Protein AF-0000000087408480 (afdb_homodimer)

Structure (mmCIF, N/CA/C/O backbone):
data_AF-0000000087408480-model_v1
#
loop_
_entity.id
_entity.type
_entity.pdbx_description
1 polymer 'PIN domain-containing protein'
#
loop_
_atom_site.group_PDB
_atom_site.id
_atom_site.type_symbol
_atom_site.label_atom_id
_atom_site.label_alt_id
_atom_site.label_comp_id
_atom_site.label_asym_id
_atom_site.label_entity_id
_atom_site.label_seq_id
_atom_site.pdbx_PDB_ins_code
_atom_site.Cartn_x
_atom_site.Cartn_y
_atom_site.Cartn_z
_atom_site.occupancy
_atom_site.B_iso_or_equiv
_atom_site.auth_seq_id
_atom_site.auth_comp_id
_atom_site.auth_asym_id
_atom_site.auth_atom_id
_atom_site.pdbx_PDB_model_num
ATOM 1 N N . MET A 1 1 ? -12.461 7.082 27.141 1 92.31 1 MET A N 1
ATOM 2 C CA . MET A 1 1 ? -11.297 7.504 26.359 1 92.31 1 MET A CA 1
ATOM 3 C C . MET A 1 1 ? -11.578 7.41 24.875 1 92.31 1 MET A C 1
ATOM 5 O O . MET A 1 1 ? -12.086 6.395 24.391 1 92.31 1 MET A O 1
ATOM 9 N N . ILE A 1 2 ? -11.43 8.578 24.141 1 96.81 2 ILE A N 1
ATOM 10 C CA . ILE A 1 2 ? -11.695 8.609 22.719 1 96.81 2 ILE A CA 1
ATOM 11 C C . ILE A 1 2 ? -10.461 8.156 21.938 1 96.81 2 ILE A C 1
ATOM 13 O O . ILE A 1 2 ? -9.336 8.523 22.297 1 96.81 2 ILE A O 1
ATOM 17 N N . HIS A 1 3 ? -10.672 7.293 20.938 1 98.56 3 HIS A N 1
ATOM 18 C CA . HIS A 1 3 ? -9.586 6.789 20.094 1 98.56 3 HIS A CA 1
ATOM 19 C C . HIS A 1 3 ? -9.562 7.492 18.734 1 98.56 3 HIS A C 1
ATOM 21 O O . HIS A 1 3 ? -10.562 7.477 18.016 1 98.56 3 HIS A O 1
ATOM 27 N N . VAL A 1 4 ? -8.43 8.125 18.438 1 98.81 4 VAL A N 1
ATOM 28 C CA . VAL A 1 4 ? -8.336 8.984 17.266 1 98.81 4 VAL A CA 1
ATOM 29 C C . VAL A 1 4 ? -7.207 8.492 16.359 1 98.81 4 VAL A C 1
ATOM 31 O O . VAL A 1 4 ? -6.047 8.422 16.781 1 98.81 4 VAL A O 1
ATOM 34 N N . LEU A 1 5 ? -7.582 8.102 15.148 1 98.81 5 LEU A N 1
ATOM 35 C CA . LEU A 1 5 ? -6.59 7.785 14.125 1 98.81 5 LEU A CA 1
ATOM 36 C C . LEU A 1 5 ? -6.363 8.977 13.195 1 98.81 5 LEU A C 1
ATOM 38 O O . LEU A 1 5 ? -7.316 9.531 12.648 1 98.81 5 LEU A O 1
ATOM 42 N N . VAL A 1 6 ? -5.094 9.398 13.078 1 98.81 6 VAL A N 1
ATOM 43 C CA . VAL A 1 6 ? -4.77 10.594 12.312 1 98.81 6 VAL A CA 1
ATOM 44 C C . VAL A 1 6 ? -4.133 10.203 10.977 1 98.81 6 VAL A C 1
ATOM 46 O O . VAL A 1 6 ? -3.119 9.5 10.953 1 98.81 6 VAL A O 1
ATOM 49 N N . ASP A 1 7 ? -4.68 10.664 9.906 1 98.31 7 ASP A N 1
ATOM 50 C CA . ASP A 1 7 ? -4.297 10.336 8.539 1 98.31 7 ASP A CA 1
ATOM 51 C C . ASP A 1 7 ? -2.965 10.984 8.164 1 98.31 7 ASP A C 1
ATOM 53 O O . ASP A 1 7 ? -2.549 11.961 8.789 1 98.31 7 ASP A O 1
ATOM 57 N N . THR A 1 8 ? -2.389 10.492 7.137 1 97.81 8 THR A N 1
ATOM 58 C CA . THR A 1 8 ? -1.08 10.93 6.668 1 97.81 8 THR A CA 1
ATOM 59 C C . THR A 1 8 ? -1.113 12.406 6.273 1 97.81 8 THR A C 1
ATOM 61 O O . THR A 1 8 ? -0.203 13.164 6.609 1 97.81 8 THR A O 1
ATOM 64 N N . ASN A 1 9 ? -2.102 12.781 5.512 1 96.81 9 ASN A N 1
ATOM 65 C CA . ASN A 1 9 ? -2.125 14.141 4.969 1 96.81 9 ASN A CA 1
ATOM 66 C C . ASN A 1 9 ? -2.162 15.188 6.078 1 96.81 9 ASN A C 1
ATOM 68 O O . ASN A 1 9 ? -1.628 16.281 5.918 1 96.81 9 ASN A O 1
ATOM 72 N N . VAL A 1 10 ? -2.764 14.859 7.184 1 98.25 10 VAL A N 1
ATOM 73 C CA . VAL A 1 10 ? -2.801 15.766 8.328 1 98.25 10 VAL A CA 1
ATOM 74 C C . VAL A 1 10 ? -1.403 15.906 8.93 1 98.25 10 VAL A C 1
ATOM 76 O O . VAL A 1 10 ? -0.924 17.016 9.156 1 98.25 10 VAL A O 1
ATOM 79 N N . LEU A 1 11 ? -0.759 14.797 9.102 1 98.25 11 LEU A N 1
ATOM 80 C CA . LEU A 1 11 ? 0.578 14.789 9.688 1 98.25 11 LEU A CA 1
ATOM 81 C C . LEU A 1 11 ? 1.585 15.445 8.75 1 98.25 11 LEU A C 1
ATOM 83 O O . LEU A 1 11 ? 2.486 16.156 9.195 1 98.25 11 LEU A O 1
ATOM 87 N N . ALA A 1 12 ? 1.455 15.203 7.488 1 96.38 12 ALA A N 1
ATOM 88 C CA . ALA A 1 12 ? 2.348 15.797 6.5 1 96.38 12 ALA A CA 1
ATOM 89 C C . ALA A 1 12 ? 2.217 17.312 6.488 1 96.38 12 ALA A C 1
ATOM 91 O O . ALA A 1 12 ? 3.221 18.031 6.496 1 96.38 12 ALA A O 1
ATOM 92 N N . GLN A 1 13 ? 1.025 17.781 6.445 1 94.81 13 GLN A N 1
ATOM 93 C CA . GLN A 1 13 ? 0.789 19.234 6.473 1 94.81 13 GLN A CA 1
ATOM 94 C C . GLN A 1 13 ? 1.367 19.859 7.734 1 94.81 13 GLN A C 1
ATOM 96 O O . GLN A 1 13 ? 2.002 20.906 7.676 1 94.81 13 GLN A O 1
ATOM 101 N N . TRP A 1 14 ? 1.124 19.203 8.805 1 96.25 14 TRP A N 1
ATOM 102 C CA . TRP A 1 14 ? 1.684 19.672 10.07 1 96.25 14 TRP A CA 1
ATOM 103 C C . TRP A 1 14 ? 3.203 19.781 9.984 1 96.25 14 TRP A C 1
ATOM 105 O O . TRP A 1 14 ? 3.777 20.828 10.297 1 96.25 14 TRP A O 1
ATOM 115 N N . TYR A 1 15 ? 3.871 18.781 9.547 1 94.94 15 TYR A N 1
ATOM 116 C CA . TYR A 1 15 ? 5.328 18.734 9.586 1 94.94 15 TYR A CA 1
ATOM 117 C C . TYR A 1 15 ? 5.93 19.734 8.609 1 94.94 15 TYR A C 1
ATOM 119 O O . TYR A 1 15 ? 6.934 20.391 8.914 1 94.94 15 TYR A O 1
ATOM 127 N N . ILE A 1 16 ? 5.375 19.844 7.422 1 89.69 16 ILE A N 1
ATOM 128 C CA . ILE A 1 16 ? 5.863 20.781 6.418 1 89.69 16 ILE A CA 1
ATOM 129 C C . ILE A 1 16 ? 5.77 22.203 6.949 1 89.69 16 ILE A C 1
ATOM 131 O O . ILE A 1 16 ? 6.707 22.984 6.805 1 89.69 16 ILE A O 1
ATOM 135 N N . ILE A 1 17 ? 4.664 22.5 7.574 1 90.06 17 ILE A N 1
ATOM 136 C CA . ILE A 1 17 ? 4.496 23.828 8.141 1 90.06 17 ILE A CA 1
ATOM 137 C C . ILE A 1 17 ? 5.477 24.031 9.289 1 90.06 17 ILE A C 1
ATOM 139 O O . ILE A 1 17 ? 6.133 25.078 9.383 1 90.06 17 ILE A O 1
ATOM 143 N N . LYS A 1 18 ? 5.582 23.031 10.094 1 89.25 18 LYS A N 1
ATOM 144 C CA . LYS A 1 18 ? 6.48 23.109 11.242 1 89.25 18 LYS A CA 1
ATOM 145 C C . LYS A 1 18 ? 7.918 23.375 10.797 1 89.25 18 LYS A C 1
ATOM 147 O O . LYS A 1 18 ? 8.609 24.219 11.375 1 89.25 18 LYS A O 1
ATOM 152 N N . SER A 1 19 ? 8.336 22.656 9.852 1 83.44 19 SER A N 1
ATOM 153 C CA . SER A 1 19 ? 9.711 22.75 9.367 1 83.44 19 SER A CA 1
ATOM 154 C C . SER A 1 19 ? 9.969 24.125 8.742 1 83.44 19 SER A C 1
ATOM 156 O O . SER A 1 19 ? 11.117 24.578 8.695 1 83.44 19 SER A O 1
ATOM 158 N N . THR A 1 20 ? 8.961 24.688 8.203 1 78.19 20 THR A N 1
ATOM 159 C CA . THR A 1 20 ? 9.094 25.984 7.578 1 78.19 20 THR A CA 1
ATOM 160 C C . THR A 1 20 ? 9.102 27.094 8.625 1 78.19 20 THR A C 1
ATOM 162 O O . THR A 1 20 ? 9.828 28.078 8.492 1 78.19 20 THR A O 1
ATOM 165 N N . VAL A 1 21 ? 8.289 27.016 9.648 1 74.62 21 VAL A N 1
ATOM 166 C CA . VAL A 1 21 ? 8.125 28.078 10.641 1 74.62 21 VAL A CA 1
ATOM 167 C C . VAL A 1 21 ? 9.266 28 11.656 1 74.62 21 VAL A C 1
ATOM 169 O O . VAL A 1 21 ? 9.656 29.031 12.227 1 74.62 21 VAL A O 1
ATOM 172 N N . GLU A 1 22 ? 9.594 26.844 12.227 1 66.75 22 GLU A N 1
ATOM 173 C CA . GLU A 1 22 ? 10.695 26.781 13.18 1 66.75 22 GLU A CA 1
ATOM 174 C C . GLU A 1 22 ? 11.93 27.516 12.648 1 66.75 22 GLU A C 1
ATOM 176 O O . GLU A 1 22 ? 12.703 28.078 13.422 1 66.75 22 GLU A O 1
ATOM 181 N N . GLY A 1 23 ? 12.117 27.469 11.5 1 53.84 23 GLY A N 1
ATOM 182 C CA . GLY A 1 23 ? 13.203 28.297 11 1 53.84 23 GLY A CA 1
ATOM 183 C C . GLY A 1 23 ? 12.852 29.781 10.961 1 53.84 23 GLY A C 1
ATOM 184 O O . GLY A 1 23 ? 13.742 30.641 10.984 1 53.84 23 GLY A O 1
ATOM 185 N N . ALA A 1 24 ? 11.727 30.062 10.484 1 52.16 24 ALA A N 1
ATOM 186 C CA . ALA A 1 24 ? 11.383 31.469 10.305 1 52.16 24 ALA A CA 1
ATOM 187 C C . ALA A 1 24 ? 10.766 32.062 11.57 1 52.16 24 ALA A C 1
ATOM 189 O O . ALA A 1 24 ? 10.117 31.328 12.344 1 52.16 24 ALA A O 1
ATOM 190 N N . GLU A 1 25 ? 11.281 32.938 12.328 1 47.72 25 GLU A N 1
ATOM 191 C CA . GLU A 1 25 ? 10.68 33.781 13.367 1 47.72 25 GLU A CA 1
ATOM 192 C C . GLU A 1 25 ? 9.172 33.875 13.18 1 47.72 25 GLU A C 1
ATOM 194 O O . GLU A 1 25 ? 8.523 34.75 13.789 1 47.72 25 GLU A O 1
ATOM 199 N N . PHE A 1 26 ? 8.453 33.281 12.258 1 47.19 26 PHE A N 1
ATOM 200 C CA . PHE A 1 26 ? 7.109 33.562 11.758 1 47.19 26 PHE A CA 1
ATOM 201 C C . PHE A 1 26 ? 6.055 33.125 12.773 1 47.19 26 PHE A C 1
ATOM 203 O O . PHE A 1 26 ? 5.953 31.953 13.117 1 47.19 26 PHE A O 1
ATOM 210 N N . PHE A 1 27 ? 5.309 33.906 13.656 1 45.44 27 PHE A N 1
ATOM 211 C CA . PHE A 1 27 ? 4.262 34 14.672 1 45.44 27 PHE A CA 1
ATOM 212 C C . PHE A 1 27 ? 3.047 33.156 14.273 1 45.44 27 PHE A C 1
ATOM 214 O O . PHE A 1 27 ? 2.857 32.875 13.094 1 45.44 27 PHE A O 1
ATOM 221 N N . GLU A 1 28 ? 2.17 32.406 15.148 1 50.91 28 GLU A N 1
ATOM 222 C CA . GLU A 1 28 ? 0.864 31.766 15.188 1 50.91 28 GLU A CA 1
ATOM 223 C C . GLU A 1 28 ? -0.073 32.344 14.125 1 50.91 28 GLU A C 1
ATOM 225 O O . GLU A 1 28 ? -0.765 31.594 13.43 1 50.91 28 GLU A O 1
ATOM 230 N N . LYS A 1 29 ? -0.195 33.812 14.148 1 53.59 29 LYS A N 1
ATOM 231 C CA . LYS A 1 29 ? -1.223 34.469 13.367 1 53.59 29 LYS A CA 1
ATOM 232 C C . LYS A 1 29 ? -1.05 34.219 11.875 1 53.59 29 LYS A C 1
ATOM 234 O O . LYS A 1 29 ? -2.035 34.094 11.141 1 53.59 29 LYS A O 1
ATOM 239 N N . ASN A 1 30 ? 0.171 33.875 11.516 1 65.56 30 ASN A N 1
ATOM 240 C CA . ASN A 1 30 ? 0.471 33.969 10.094 1 65.56 30 ASN A CA 1
ATOM 241 C C . ASN A 1 30 ? 0.39 32.594 9.422 1 65.56 30 ASN A C 1
ATOM 243 O O . ASN A 1 30 ? 0.571 32.5 8.203 1 65.56 30 ASN A O 1
ATOM 247 N N . ILE A 1 31 ? 0.132 31.766 10.289 1 73.44 31 ILE A N 1
ATOM 248 C CA . ILE A 1 31 ? 0.091 30.438 9.672 1 73.44 31 ILE A CA 1
ATOM 249 C C . ILE A 1 31 ? -1.205 30.281 8.875 1 73.44 31 ILE A C 1
ATOM 251 O O . ILE A 1 31 ? -1.198 29.766 7.762 1 73.44 31 ILE A O 1
ATOM 255 N N . LYS A 1 32 ? -2.268 30.797 9.398 1 77.12 32 LYS A N 1
ATOM 256 C CA . LYS A 1 32 ? -3.561 30.719 8.727 1 77.12 32 LYS A CA 1
ATOM 257 C C . LYS A 1 32 ? -3.543 31.469 7.398 1 77.12 32 LYS A C 1
ATOM 259 O O . LYS A 1 32 ? -4.098 30.984 6.402 1 77.12 32 LYS A O 1
ATOM 264 N N . GLU A 1 33 ? -2.992 32.531 7.488 1 76.06 33 GLU A N 1
ATOM 265 C CA . GLU A 1 33 ? -2.939 33.344 6.281 1 76.06 33 GLU A CA 1
ATOM 266 C C . GLU A 1 33 ? -2.014 32.719 5.234 1 76.06 33 GLU A C 1
ATOM 268 O O . GLU A 1 33 ? -2.338 32.719 4.047 1 76.06 33 GLU A O 1
ATOM 273 N N . ALA A 1 34 ? -1.039 32.188 5.738 1 75.19 34 ALA A N 1
ATOM 274 C CA . ALA A 1 34 ? -0.008 31.688 4.832 1 75.19 34 ALA A CA 1
ATOM 275 C C . ALA A 1 34 ? -0.39 30.328 4.258 1 75.19 34 ALA A C 1
ATOM 277 O O . ALA A 1 34 ? -0.091 30.031 3.102 1 75.19 34 ALA A O 1
ATOM 278 N N . TYR A 1 35 ? -1.115 29.609 5.051 1 83.5 35 TYR A N 1
ATOM 279 C CA . TYR A 1 35 ? -1.28 28.219 4.633 1 83.5 35 TYR A CA 1
ATOM 280 C C . TYR A 1 35 ? -2.754 27.891 4.453 1 83.5 35 TYR A C 1
ATOM 282 O O . TYR A 1 35 ? -3.092 26.766 4.043 1 83.5 35 TYR A O 1
ATOM 290 N N . GLY A 1 36 ? -3.629 28.781 4.762 1 83 36 GLY A N 1
ATOM 291 C CA . GLY A 1 36 ? -5.051 28.609 4.512 1 83 36 GLY A CA 1
ATOM 292 C C . GLY A 1 36 ? -5.633 27.391 5.211 1 83 36 GLY A C 1
ATOM 293 O O . GLY A 1 36 ? -5.469 27.234 6.422 1 83 36 GLY A O 1
ATOM 294 N N . ARG A 1 37 ? -6.176 26.609 4.457 1 82.44 37 ARG A N 1
ATOM 295 C CA . ARG A 1 37 ? -6.887 25.453 4.988 1 82.44 37 ARG A CA 1
ATOM 296 C C . ARG A 1 37 ? -5.918 24.453 5.605 1 82.44 37 ARG A C 1
ATOM 298 O O . ARG A 1 37 ? -6.301 23.656 6.465 1 82.44 37 ARG A O 1
ATOM 305 N N . ARG A 1 38 ? -4.773 24.516 5.281 1 87.06 38 ARG A N 1
ATOM 306 C CA . ARG A 1 38 ? -3.775 23.578 5.793 1 87.06 38 ARG A CA 1
ATOM 307 C C . ARG A 1 38 ? -3.387 23.922 7.227 1 87.06 38 ARG A C 1
ATOM 309 O O . ARG A 1 38 ? -2.836 23.094 7.941 1 87.06 38 ARG A O 1
ATOM 316 N N . ALA A 1 39 ? -3.701 25.078 7.629 1 90.62 39 ALA A N 1
ATOM 317 C CA . ALA A 1 39 ? -3.363 25.547 8.977 1 90.62 39 ALA A CA 1
ATOM 318 C C . ALA A 1 39 ? -4.066 24.703 10.039 1 90.62 39 ALA A C 1
ATOM 320 O O . ALA A 1 39 ? -3.545 24.531 11.141 1 90.62 39 ALA A O 1
ATOM 321 N N . GLN A 1 40 ? -5.191 24.172 9.695 1 94.56 40 GLN A N 1
ATOM 322 C CA . GLN A 1 40 ? -5.934 23.406 10.688 1 94.56 40 GLN A CA 1
ATOM 323 C C . GLN A 1 40 ? -5.18 22.141 11.07 1 94.56 40 GLN A C 1
ATOM 325 O O . GLN A 1 40 ? -5.242 21.688 12.219 1 94.56 40 GLN A O 1
ATOM 330 N N . SER A 1 41 ? -4.523 21.531 10.133 1 96.62 41 SER A N 1
ATOM 331 C CA . SER A 1 41 ? -3.721 20.344 10.445 1 96.62 41 SER A CA 1
ATOM 332 C C . SER A 1 41 ? -2.607 20.688 11.43 1 96.62 41 SER A C 1
ATOM 334 O O . SER A 1 41 ? -2.371 19.938 12.383 1 96.62 41 SER A O 1
ATOM 336 N N . TYR A 1 42 ? -1.951 21.828 11.203 1 94.38 42 TYR A N 1
ATOM 337 C CA . TYR A 1 42 ? -0.872 22.281 12.078 1 94.38 42 TYR A CA 1
ATOM 338 C C . TYR A 1 42 ? -1.382 22.531 13.484 1 94.38 42 TYR A C 1
ATOM 340 O O . TYR A 1 42 ? -0.818 22.031 14.461 1 94.38 42 TYR A O 1
ATOM 348 N N . GLU A 1 43 ? -2.48 23.266 13.602 1 93.75 43 GLU A N 1
ATOM 349 C CA . GLU A 1 43 ? -3.043 23.609 14.906 1 93.75 43 GLU A CA 1
ATOM 350 C C . GLU A 1 43 ? -3.465 22.344 15.664 1 93.75 43 GLU A C 1
ATOM 352 O O . GLU A 1 43 ? -3.189 22.219 16.859 1 93.75 43 GLU A O 1
ATOM 357 N N . PHE A 1 44 ? -4.055 21.5 15 1 97.56 44 PHE A N 1
ATOM 358 C CA . PHE A 1 44 ? -4.57 20.281 15.586 1 97.56 44 PHE A CA 1
ATOM 359 C C . PHE A 1 44 ? -3.432 19.406 16.109 1 97.56 44 PHE A C 1
ATOM 361 O O . PHE A 1 44 ? -3.412 19.047 17.281 1 97.56 44 PHE A O 1
ATOM 368 N N . VAL A 1 45 ? -2.404 19.094 15.312 1 97.75 45 VAL A N 1
ATOM 369 C CA . VAL A 1 45 ? -1.323 18.188 15.695 1 97.75 45 VAL A CA 1
ATOM 370 C C . VAL A 1 45 ? -0.45 18.859 16.766 1 97.75 45 VAL A C 1
ATOM 372 O O . VAL A 1 45 ? -0.03 18.203 17.719 1 97.75 45 VAL A O 1
ATOM 375 N N . GLU A 1 46 ? -0.207 20.203 16.625 1 94.81 46 GLU A N 1
ATOM 376 C CA . GLU A 1 46 ? 0.552 20.922 17.641 1 94.81 46 GLU A CA 1
ATOM 377 C C . GLU A 1 46 ? -0.15 20.859 19 1 94.81 46 GLU A C 1
ATOM 379 O O . GLU A 1 46 ? 0.5 20.703 20.031 1 94.81 46 GLU A O 1
ATOM 384 N N . TYR A 1 47 ? -1.406 20.984 18.891 1 96 47 TYR A N 1
ATOM 385 C CA . TYR A 1 47 ? -2.178 20.891 20.125 1 96 47 TYR A CA 1
ATOM 386 C C . TYR A 1 47 ? -1.988 19.547 20.797 1 96 47 TYR A C 1
ATOM 388 O O . TYR A 1 47 ? -1.78 19.453 22 1 96 47 TYR A O 1
ATOM 396 N N . ILE A 1 48 ? -2.039 18.422 20.078 1 97.5 48 ILE A N 1
ATOM 397 C CA . ILE A 1 48 ? -1.863 17.078 20.609 1 97.5 48 ILE A CA 1
ATOM 398 C C . ILE A 1 48 ? -0.475 16.938 21.234 1 97.5 48 ILE A C 1
ATOM 400 O O . ILE A 1 48 ? -0.332 16.422 22.344 1 97.5 48 ILE A O 1
ATOM 404 N N . ILE A 1 49 ? 0.495 17.406 20.531 1 95.81 49 ILE A N 1
ATOM 405 C CA . ILE A 1 49 ? 1.887 17.25 20.953 1 95.81 49 ILE A CA 1
ATOM 406 C C . ILE A 1 49 ? 2.146 18.062 22.219 1 95.81 49 ILE A C 1
ATOM 408 O O . ILE A 1 49 ? 2.801 17.594 23.141 1 95.81 49 ILE A O 1
ATOM 412 N N . ARG A 1 50 ? 1.651 19.25 22.234 1 94.38 50 ARG A N 1
ATOM 413 C CA . ARG A 1 50 ? 1.944 20.156 23.344 1 94.38 50 ARG A CA 1
ATOM 414 C C . ARG A 1 50 ? 1.094 19.828 24.562 1 94.38 50 ARG A C 1
ATOM 416 O O . ARG A 1 50 ? 1.591 19.844 25.688 1 94.38 50 ARG A O 1
ATOM 423 N N . LYS A 1 51 ? -0.16 19.531 24.344 1 94.75 51 LYS A N 1
ATOM 424 C CA . LYS A 1 51 ? -1.091 19.422 25.469 1 94.75 51 LYS A CA 1
ATOM 425 C C . LYS A 1 51 ? -1.233 17.984 25.922 1 94.75 51 LYS A C 1
ATOM 427 O O . LYS A 1 51 ? -1.618 17.719 27.078 1 94.75 51 LYS A O 1
ATOM 432 N N . ARG A 1 52 ? -1.016 17.047 25.047 1 93.31 52 ARG A N 1
ATOM 433 C CA . ARG A 1 52 ? -1.135 15.633 25.359 1 93.31 52 ARG A CA 1
ATOM 434 C C . ARG A 1 52 ? -2.432 15.336 26.094 1 93.31 52 ARG A C 1
ATOM 436 O O . ARG A 1 52 ? -2.408 14.852 27.234 1 93.31 52 ARG A O 1
ATOM 443 N N . PRO A 1 53 ? -3.496 15.633 25.438 1 92.88 53 PRO A N 1
ATOM 444 C CA . PRO A 1 53 ? -4.777 15.422 26.125 1 92.88 53 PRO A CA 1
ATOM 445 C C . PRO A 1 53 ? -4.938 14 26.656 1 92.88 53 PRO A C 1
ATOM 447 O O . PRO A 1 53 ? -4.703 13.031 25.938 1 92.88 53 PRO A O 1
ATOM 450 N N . ASN A 1 54 ? -5.492 13.82 27.875 1 92.81 54 ASN A N 1
ATOM 451 C CA . ASN A 1 54 ? -5.52 12.531 28.562 1 92.81 54 ASN A CA 1
ATOM 452 C C . ASN A 1 54 ? -6.82 11.781 28.297 1 92.81 54 ASN A C 1
ATOM 454 O O . ASN A 1 54 ? -6.93 10.594 28.609 1 92.81 54 ASN A O 1
ATOM 458 N N . LYS A 1 55 ? -7.738 12.453 27.719 1 96.19 55 LYS A N 1
ATOM 459 C CA . LYS A 1 55 ? -9.031 11.82 27.469 1 96.19 55 LYS A CA 1
ATOM 460 C C . LYS A 1 55 ? -9.086 11.234 26.062 1 96.19 55 LYS A C 1
ATOM 462 O O . LYS A 1 55 ? -10.141 10.781 25.625 1 96.19 55 LYS A O 1
ATOM 467 N N . ALA A 1 56 ? -8 11.25 25.391 1 97.56 56 ALA A N 1
ATOM 468 C CA . ALA A 1 56 ? -7.941 10.719 24.031 1 97.56 56 ALA A CA 1
ATOM 469 C C . ALA A 1 56 ? -6.617 10.008 23.781 1 97.56 56 ALA A C 1
ATOM 471 O O . ALA A 1 56 ? -5.586 10.375 24.359 1 97.56 56 ALA A O 1
ATOM 472 N N . LYS A 1 57 ? -6.734 9.047 23.078 1 98.12 57 LYS A N 1
ATOM 473 C CA . LYS A 1 57 ? -5.543 8.383 22.562 1 98.12 57 LYS A CA 1
ATOM 474 C C . LYS A 1 57 ? -5.414 8.578 21.062 1 98.12 57 LYS A C 1
ATOM 476 O O . LYS A 1 57 ? -6.406 8.5 20.328 1 98.12 57 LYS A O 1
ATOM 481 N N . PHE A 1 58 ? -4.23 8.828 20.656 1 98.69 58 PHE A N 1
ATOM 482 C CA . PHE A 1 58 ? -3.971 9.125 19.25 1 98.69 58 PHE A CA 1
ATOM 483 C C . PHE A 1 58 ? -3.121 8.031 18.609 1 98.69 58 PHE A C 1
ATOM 485 O O . PHE A 1 58 ? -2.193 7.516 19.234 1 98.69 58 PHE A O 1
ATOM 492 N N . TYR A 1 59 ? -3.555 7.797 17.406 1 98.56 59 TYR A N 1
ATOM 493 C CA . TYR A 1 59 ? -2.92 6.641 16.781 1 98.56 59 TYR A CA 1
ATOM 494 C C . TYR A 1 59 ? -2.4 6.984 15.391 1 98.56 59 TYR A C 1
ATOM 496 O O . TYR A 1 59 ? -2.969 7.836 14.695 1 98.56 59 TYR A O 1
ATOM 504 N N . VAL A 1 60 ? -1.33 6.332 15.055 1 98.31 60 VAL A N 1
ATOM 505 C CA . VAL A 1 60 ? -0.821 6.172 13.695 1 98.31 60 VAL A CA 1
ATOM 506 C C . VAL A 1 60 ? -0.521 4.699 13.43 1 98.31 60 VAL A C 1
ATOM 508 O O . VAL A 1 60 ? -0.609 3.867 14.328 1 98.31 60 VAL A O 1
ATOM 511 N N . ASN A 1 61 ? -0.346 4.391 12.211 1 97.5 61 ASN A N 1
ATOM 512 C CA . ASN A 1 61 ? 0.138 3.049 11.906 1 97.5 61 ASN A CA 1
ATOM 513 C C . ASN A 1 61 ? 1.247 3.076 10.859 1 97.5 61 ASN A C 1
ATOM 515 O O . ASN A 1 61 ? 1.67 4.148 10.43 1 97.5 61 ASN A O 1
ATOM 519 N N . SER A 1 62 ? 1.812 1.883 10.531 1 97.69 62 SER A N 1
ATOM 520 C CA . SER A 1 62 ? 2.982 1.779 9.664 1 97.69 62 SER A CA 1
ATOM 521 C C . SER A 1 62 ? 2.67 2.264 8.258 1 97.69 62 SER A C 1
ATOM 523 O O . SER A 1 62 ? 3.545 2.793 7.566 1 97.69 62 SER A O 1
ATOM 525 N N . VAL A 1 63 ? 1.414 2.137 7.828 1 97.44 63 VAL A N 1
ATOM 526 C CA . VAL A 1 63 ? 1.009 2.578 6.496 1 97.44 63 VAL A CA 1
ATOM 527 C C . VAL A 1 63 ? 0.977 4.105 6.445 1 97.44 63 VAL A C 1
ATOM 529 O O . VAL A 1 63 ? 1.484 4.711 5.5 1 97.44 63 VAL A O 1
ATOM 532 N N . ILE A 1 64 ? 0.506 4.672 7.473 1 98.06 64 ILE A N 1
ATOM 533 C CA . ILE A 1 64 ? 0.45 6.125 7.594 1 98.06 64 ILE A CA 1
ATOM 534 C C . ILE A 1 64 ? 1.865 6.695 7.594 1 98.06 64 ILE A C 1
ATOM 536 O O . ILE A 1 64 ? 2.15 7.664 6.883 1 98.06 64 ILE A O 1
ATOM 540 N N . LEU A 1 65 ? 2.738 6.113 8.32 1 98.25 65 LEU A N 1
ATOM 541 C CA . LEU A 1 65 ? 4.109 6.602 8.438 1 98.25 65 LEU A CA 1
ATOM 542 C C . LEU A 1 65 ? 4.855 6.43 7.117 1 98.25 65 LEU A C 1
ATOM 544 O O . LEU A 1 65 ? 5.645 7.297 6.727 1 98.25 65 LEU A O 1
ATOM 548 N N . SER A 1 66 ? 4.637 5.34 6.441 1 98.19 66 SER A N 1
ATOM 549 C CA . SER A 1 66 ? 5.25 5.156 5.133 1 98.19 66 SER A CA 1
ATOM 550 C C . SER A 1 66 ? 4.809 6.246 4.16 1 98.19 66 SER A C 1
ATOM 552 O O . SER A 1 66 ? 5.617 6.742 3.371 1 98.19 66 SER A O 1
ATOM 554 N N . GLU A 1 67 ? 3.527 6.57 4.199 1 97.88 67 GLU A N 1
ATOM 555 C CA . GLU A 1 67 ? 3.012 7.637 3.348 1 97.88 67 GLU A CA 1
ATOM 556 C C . GLU A 1 67 ? 3.617 8.984 3.725 1 97.88 67 GLU A C 1
ATOM 558 O O . GLU A 1 67 ? 3.873 9.82 2.855 1 97.88 67 GLU A O 1
ATOM 563 N N . LEU A 1 68 ? 3.791 9.172 5.027 1 97.88 68 LEU A N 1
ATOM 564 C CA . LEU A 1 68 ? 4.449 10.406 5.461 1 97.88 68 LEU A CA 1
ATOM 565 C C . LEU A 1 68 ? 5.859 10.5 4.887 1 97.88 68 LEU A C 1
ATOM 567 O O . LEU A 1 68 ? 6.27 11.562 4.41 1 97.88 68 LEU A O 1
ATOM 571 N N . MET A 1 69 ? 6.59 9.414 4.883 1 98.19 69 MET A N 1
ATOM 572 C CA . MET A 1 69 ? 7.93 9.375 4.309 1 98.19 69 MET A CA 1
ATOM 573 C C . MET A 1 69 ? 7.895 9.711 2.822 1 98.19 69 MET A C 1
ATOM 575 O O . MET A 1 69 ? 8.773 10.414 2.32 1 98.19 69 MET A O 1
ATOM 579 N N . ASN A 1 70 ? 6.891 9.25 2.16 1 97.75 70 ASN A N 1
ATOM 580 C CA . ASN A 1 70 ? 6.746 9.57 0.744 1 97.75 70 ASN A CA 1
ATOM 581 C C . ASN A 1 70 ? 6.523 11.062 0.523 1 97.75 70 ASN A C 1
ATOM 583 O O . ASN A 1 70 ? 7.086 11.648 -0.404 1 97.75 70 ASN A O 1
ATOM 587 N N . VAL A 1 71 ? 5.695 11.625 1.317 1 96.81 71 VAL A N 1
ATOM 588 C CA . VAL A 1 71 ? 5.426 13.055 1.193 1 96.81 71 VAL A CA 1
ATOM 589 C C . VAL A 1 71 ? 6.723 13.844 1.345 1 96.81 71 VAL A C 1
ATOM 591 O O . VAL A 1 71 ? 6.957 14.812 0.617 1 96.81 71 VAL A O 1
ATOM 594 N N . LEU A 1 72 ? 7.551 13.438 2.238 1 95.81 72 LEU A N 1
ATOM 595 C CA . LEU A 1 72 ? 8.805 14.133 2.482 1 95.81 72 LEU A CA 1
ATOM 596 C C . LEU A 1 72 ? 9.766 13.953 1.312 1 95.81 72 LEU A C 1
ATOM 598 O O . LEU A 1 72 ? 10.469 14.891 0.924 1 95.81 72 LEU A O 1
ATOM 602 N N . VAL A 1 73 ? 9.789 12.789 0.741 1 96.94 73 VAL A N 1
ATOM 603 C CA . VAL A 1 73 ? 10.594 12.555 -0.45 1 96.94 73 VAL A CA 1
ATOM 604 C C . VAL A 1 73 ? 10.062 13.391 -1.61 1 96.94 73 VAL A C 1
ATOM 606 O O . VAL A 1 73 ? 10.836 14.039 -2.326 1 96.94 73 VAL A O 1
ATOM 609 N N . GLU A 1 74 ? 8.75 13.391 -1.794 1 95.88 74 GLU A N 1
ATOM 610 C CA . GLU A 1 74 ? 8.133 14.156 -2.867 1 95.88 74 GLU A CA 1
ATOM 611 C C . GLU A 1 74 ? 8.383 15.656 -2.688 1 95.88 74 GLU A C 1
ATOM 613 O O . GLU A 1 74 ? 8.562 16.375 -3.668 1 95.88 74 GLU A O 1
ATOM 618 N N . ASP A 1 75 ? 8.32 16.078 -1.436 1 92.56 75 ASP A N 1
ATOM 619 C CA . ASP A 1 75 ? 8.602 17.484 -1.151 1 92.56 75 ASP A CA 1
ATOM 620 C C . ASP A 1 75 ? 10.008 17.875 -1.611 1 92.56 75 ASP A C 1
ATOM 622 O O . ASP A 1 75 ? 10.195 18.922 -2.225 1 92.56 75 ASP A O 1
ATOM 626 N N . PHE A 1 76 ? 10.953 17.016 -1.375 1 93.06 76 PHE A N 1
ATOM 627 C CA . PHE A 1 76 ? 12.32 17.234 -1.843 1 93.06 76 PHE A CA 1
ATOM 628 C C . PHE A 1 76 ? 12.367 17.312 -3.363 1 93.06 76 PHE A C 1
ATOM 630 O O . PHE A 1 76 ? 12.969 18.234 -3.926 1 93.06 76 PHE A O 1
ATOM 637 N N . VAL A 1 77 ? 11.727 16.406 -4.02 1 95.19 77 VAL A N 1
ATOM 638 C CA . VAL A 1 77 ? 11.734 16.344 -5.477 1 95.19 77 VAL A CA 1
ATOM 639 C C . VAL A 1 77 ? 11.07 17.594 -6.055 1 95.19 77 VAL A C 1
ATOM 641 O O . VAL A 1 77 ? 11.602 18.219 -6.973 1 95.19 77 VAL A O 1
ATOM 644 N N . TYR A 1 78 ? 9.969 17.906 -5.473 1 92.62 78 TYR A N 1
ATOM 645 C CA . TYR A 1 78 ? 9.25 19.109 -5.902 1 92.62 78 TYR A CA 1
ATOM 646 C C . TYR A 1 78 ? 10.133 20.344 -5.785 1 92.62 78 TYR A C 1
ATOM 648 O O . TYR A 1 78 ? 10.227 21.141 -6.723 1 92.62 78 TYR A O 1
ATOM 656 N N . ASN A 1 79 ? 10.758 20.484 -4.664 1 90.19 79 ASN A N 1
ATOM 657 C CA . ASN A 1 79 ? 11.617 21.641 -4.426 1 90.19 79 ASN A CA 1
ATOM 658 C C . ASN A 1 79 ? 12.805 21.656 -5.387 1 90.19 79 ASN A C 1
ATOM 660 O O . ASN A 1 79 ? 13.18 22.719 -5.898 1 90.19 79 ASN A O 1
ATOM 664 N N . SER A 1 80 ? 13.367 20.516 -5.664 1 92.94 80 SER A N 1
ATOM 665 C CA . SER A 1 80 ? 14.477 20.406 -6.609 1 92.94 80 SER A CA 1
ATOM 666 C C . SER A 1 80 ? 14.039 20.797 -8.016 1 92.94 80 SER A C 1
ATOM 668 O O . SER A 1 80 ? 14.758 21.531 -8.711 1 92.94 80 SER A O 1
ATOM 670 N N . MET A 1 81 ? 12.875 20.422 -8.367 1 93.75 81 MET A N 1
ATOM 671 C CA . MET A 1 81 ? 12.328 20.797 -9.672 1 93.75 81 MET A CA 1
ATOM 672 C C . MET A 1 81 ? 12.07 22.297 -9.75 1 93.75 81 MET A C 1
ATOM 674 O O . MET A 1 81 ? 12.398 22.938 -10.75 1 93.75 81 MET A O 1
ATOM 678 N N . TRP A 1 82 ? 11.531 22.75 -8.719 1 91.69 82 TRP A N 1
ATOM 679 C CA . TRP A 1 82 ? 11.227 24.188 -8.656 1 91.69 82 TRP A CA 1
ATOM 680 C C . TRP A 1 82 ? 12.5 25.016 -8.789 1 91.69 82 TRP A C 1
ATOM 682 O O . TRP A 1 82 ? 12.531 26 -9.531 1 91.69 82 TRP A O 1
ATOM 692 N N . MET A 1 83 ? 13.508 24.609 -8.203 1 92.81 83 MET A N 1
ATOM 693 C CA . MET A 1 83 ? 14.781 25.312 -8.25 1 92.81 83 MET A CA 1
ATOM 694 C C . MET A 1 83 ? 15.359 25.312 -9.664 1 92.81 83 MET A C 1
ATOM 696 O O . MET A 1 83 ? 16.062 26.25 -10.055 1 92.81 83 MET A O 1
ATOM 700 N N . ASP A 1 84 ? 14.945 24.312 -10.406 1 94.31 84 ASP A N 1
ATOM 701 C CA . ASP A 1 84 ? 15.406 24.219 -11.789 1 94.31 84 ASP A CA 1
ATOM 702 C C . ASP A 1 84 ? 14.414 24.875 -12.75 1 94.31 84 ASP A C 1
ATOM 704 O O . ASP A 1 84 ? 14.562 24.781 -13.969 1 94.31 84 ASP A O 1
ATOM 708 N N . GLY A 1 85 ? 13.336 25.453 -12.188 1 93.62 85 GLY A N 1
ATOM 709 C CA . GLY A 1 85 ? 12.359 26.188 -12.984 1 93.62 85 GLY A CA 1
ATOM 710 C C . GLY A 1 85 ? 11.359 25.281 -13.68 1 93.62 85 GLY A C 1
ATOM 711 O O . GLY A 1 85 ? 10.734 25.672 -14.664 1 93.62 85 GLY A O 1
ATOM 712 N N . ILE A 1 86 ? 11.297 24.078 -13.234 1 93.81 86 ILE A N 1
ATOM 713 C CA . ILE A 1 86 ? 10.367 23.141 -13.836 1 93.81 86 ILE A CA 1
ATOM 714 C C . ILE A 1 86 ? 9.008 23.25 -13.148 1 93.81 86 ILE A C 1
ATOM 716 O O . ILE A 1 86 ? 8.914 23.141 -11.922 1 93.81 86 ILE A O 1
ATOM 720 N N . SER A 1 87 ? 8 23.453 -13.945 1 90.88 87 SER A N 1
ATOM 721 C CA . SER A 1 87 ? 6.645 23.562 -13.43 1 90.88 87 SER A CA 1
ATOM 722 C C . SER A 1 87 ? 6.176 22.25 -12.805 1 90.88 87 SER A C 1
ATOM 724 O O . SER A 1 87 ? 6.438 21.172 -13.344 1 90.88 87 SER A O 1
ATOM 726 N N .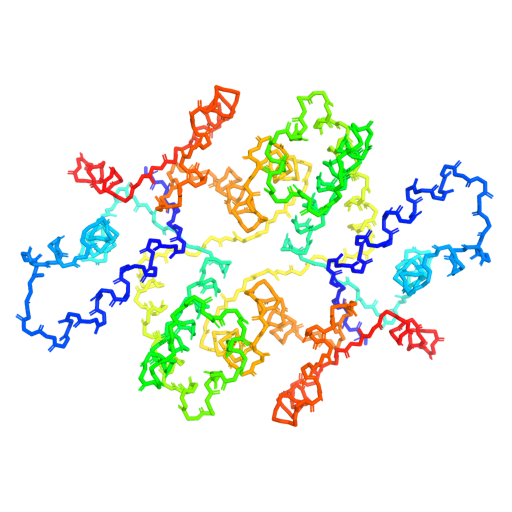 PRO A 1 88 ? 5.406 22.359 -11.711 1 85.19 88 PRO A N 1
ATOM 727 C CA . PRO A 1 88 ? 4.863 21.188 -11.031 1 85.19 88 PRO A CA 1
ATOM 728 C C . PRO A 1 88 ? 3.977 20.328 -11.938 1 85.19 88 PRO A C 1
ATOM 730 O O . PRO A 1 88 ? 3.785 19.141 -11.68 1 85.19 88 PRO A O 1
ATOM 733 N N . VAL A 1 89 ? 3.426 20.859 -12.977 1 87.75 89 VAL A N 1
ATOM 734 C CA . VAL A 1 89 ? 2.531 20.141 -13.875 1 87.75 89 VAL A CA 1
ATOM 735 C C . VAL A 1 89 ? 3.287 19 -14.547 1 87.75 89 VAL A C 1
ATOM 737 O O . VAL A 1 89 ? 2.678 18.016 -14.992 1 87.75 89 VAL A O 1
ATOM 740 N N . TYR A 1 90 ? 4.617 19.125 -14.484 1 88.56 90 TYR A N 1
ATOM 741 C CA . TYR A 1 90 ? 5.441 18.109 -15.148 1 88.56 90 TYR A CA 1
ATOM 742 C C . TYR A 1 90 ? 6.023 17.141 -14.133 1 88.56 90 TYR A C 1
ATOM 744 O O . TYR A 1 90 ? 6.938 16.375 -14.445 1 88.56 90 TYR A O 1
ATOM 752 N N . PHE A 1 91 ? 5.449 17.125 -12.938 1 89.81 91 PHE A N 1
ATOM 753 C CA . PHE A 1 91 ? 5.961 16.328 -11.82 1 89.81 91 PHE A CA 1
ATOM 754 C C . PHE A 1 91 ? 6.086 14.867 -12.203 1 89.81 91 PHE A C 1
ATOM 756 O O . PHE A 1 91 ? 7.164 14.281 -12.086 1 89.81 91 PHE A O 1
ATOM 763 N N . GLN A 1 92 ? 5.059 14.242 -12.719 1 85.56 92 GLN A N 1
ATOM 764 C CA . GLN A 1 92 ? 5.055 12.82 -13.016 1 85.56 92 GLN A CA 1
ATOM 765 C C . GLN A 1 92 ? 6.082 12.477 -14.094 1 85.56 92 GLN A C 1
ATOM 767 O O . GLN A 1 92 ? 6.723 11.422 -14.039 1 85.56 92 GLN A O 1
ATOM 772 N N . ARG A 1 93 ? 6.238 13.422 -14.961 1 88.5 93 ARG A N 1
ATOM 773 C CA . ARG A 1 93 ? 7.145 13.195 -16.078 1 88.5 93 ARG A CA 1
ATOM 774 C C . ARG A 1 93 ? 8.602 13.25 -15.625 1 88.5 93 ARG A C 1
ATOM 776 O O . ARG A 1 93 ? 9.438 12.484 -16.109 1 88.5 93 ARG A O 1
ATOM 783 N N . TYR A 1 94 ? 8.875 14.156 -14.672 1 91 94 TYR A N 1
ATOM 784 C CA . TYR A 1 94 ? 10.273 14.43 -14.359 1 91 94 TYR A CA 1
ATOM 785 C C . TYR A 1 94 ? 10.648 13.859 -12.992 1 91 94 TYR A C 1
ATOM 787 O O . TYR A 1 94 ? 11.805 13.945 -12.578 1 91 94 TYR A O 1
ATOM 795 N N . TYR A 1 95 ? 9.711 13.25 -12.359 1 91.56 95 TYR A N 1
ATOM 796 C CA . TYR A 1 95 ? 9.898 12.766 -10.992 1 91.56 95 TYR A CA 1
ATOM 797 C C . TYR A 1 95 ? 11.18 11.961 -10.867 1 91.56 95 TYR A C 1
ATOM 799 O O . TYR A 1 95 ? 12.047 12.281 -10.047 1 91.56 95 TYR A O 1
ATOM 807 N N . ASN A 1 96 ? 11.383 11.031 -11.734 1 88.5 96 ASN A N 1
ATOM 808 C CA . ASN A 1 96 ? 12.508 10.109 -11.625 1 88.5 96 ASN A CA 1
ATOM 809 C C . ASN A 1 96 ? 13.844 10.828 -11.844 1 88.5 96 ASN A C 1
ATOM 811 O O . ASN A 1 96 ? 14.859 10.43 -11.273 1 88.5 96 ASN A O 1
ATOM 815 N N . LYS A 1 97 ? 13.844 11.867 -12.602 1 91.94 97 LYS A N 1
ATOM 816 C CA . LYS A 1 97 ? 15.062 12.617 -12.883 1 91.94 97 LYS A CA 1
ATOM 817 C C . LYS A 1 97 ? 15.523 13.398 -11.656 1 91.94 97 LYS A C 1
ATOM 819 O O . LYS A 1 97 ? 16.703 13.766 -11.555 1 91.94 97 LYS A O 1
ATOM 824 N N . TYR A 1 98 ? 14.648 13.625 -10.75 1 93.5 98 TYR A N 1
ATOM 825 C CA . TYR A 1 98 ? 14.977 14.5 -9.625 1 93.5 98 TYR A CA 1
ATOM 826 C C . TYR A 1 98 ? 15 13.727 -8.312 1 93.5 98 TYR A C 1
ATOM 828 O O . TYR A 1 98 ? 14.93 14.312 -7.234 1 93.5 98 TYR A O 1
ATOM 836 N N . LEU A 1 99 ? 15.086 12.43 -8.461 1 93.81 99 LEU A N 1
ATOM 837 C CA . LEU A 1 99 ? 15.266 11.633 -7.25 1 93.81 99 LEU A CA 1
ATOM 838 C C . LEU A 1 99 ? 16.531 12.039 -6.512 1 93.81 99 LEU A C 1
ATOM 840 O O . LEU A 1 99 ? 17.531 12.391 -7.137 1 93.81 99 LEU A O 1
ATOM 844 N N . PRO A 1 100 ? 16.484 11.945 -5.18 1 94.69 100 PRO A N 1
ATOM 845 C CA . PRO A 1 100 ? 17.609 12.414 -4.379 1 94.69 100 PRO A CA 1
ATOM 846 C C . PRO A 1 100 ? 18.875 11.602 -4.609 1 94.69 100 PRO A C 1
ATOM 848 O O . PRO A 1 100 ? 18.812 10.391 -4.824 1 94.69 100 PRO A O 1
ATOM 851 N N . SER A 1 101 ? 19.984 12.32 -4.57 1 93.19 101 SER A N 1
ATOM 852 C CA . SER A 1 101 ? 21.281 11.664 -4.484 1 93.19 101 SER A CA 1
ATOM 853 C C . SER A 1 101 ? 21.484 11.008 -3.123 1 93.19 101 SER A C 1
ATOM 855 O O . SER A 1 101 ? 20.641 11.148 -2.23 1 93.19 101 SER A O 1
ATOM 857 N N . GLU A 1 102 ? 22.578 10.305 -3.021 1 90 102 GLU A N 1
ATOM 858 C CA . GLU A 1 102 ? 22.859 9.664 -1.743 1 90 102 GLU A CA 1
ATOM 859 C C . GLU A 1 102 ? 22.984 10.695 -0.624 1 90 102 GLU A C 1
ATOM 861 O O . GLU A 1 102 ? 22.453 10.492 0.472 1 90 102 GLU A O 1
ATOM 866 N N . ARG A 1 103 ? 23.625 11.758 -0.889 1 92.25 103 ARG A N 1
ATOM 867 C CA . ARG A 1 103 ? 23.781 12.82 0.1 1 92.25 103 ARG A CA 1
ATOM 868 C C . ARG A 1 103 ? 22.438 13.43 0.463 1 92.25 103 ARG A C 1
ATOM 870 O O . ARG A 1 103 ? 22.141 13.633 1.643 1 92.25 103 ARG A O 1
ATOM 877 N N . ASP A 1 104 ? 21.625 13.664 -0.568 1 95.5 104 ASP A N 1
ATOM 878 C CA . ASP A 1 104 ? 20.312 14.25 -0.328 1 95.5 104 ASP A CA 1
ATOM 879 C C . ASP A 1 104 ? 19.422 13.305 0.482 1 95.5 104 ASP A C 1
ATOM 881 O O . ASP A 1 104 ? 18.625 13.742 1.311 1 95.5 104 ASP A O 1
ATOM 885 N N . LEU A 1 105 ? 19.609 12.086 0.227 1 95.5 105 LEU A N 1
ATOM 886 C CA . LEU A 1 105 ? 18.828 11.078 0.941 1 95.5 105 LEU A CA 1
ATOM 887 C C . LEU A 1 105 ? 19.109 11.133 2.439 1 95.5 105 LEU A C 1
ATOM 889 O O . LEU A 1 105 ? 18.203 10.984 3.252 1 95.5 105 LEU A O 1
ATOM 893 N N . GLU A 1 106 ? 20.344 11.312 2.812 1 94.88 106 GLU A N 1
ATOM 894 C CA . GLU A 1 106 ? 20.703 11.414 4.223 1 94.88 106 GLU A CA 1
ATOM 895 C C . GLU A 1 106 ? 19.969 12.57 4.898 1 94.88 106 GLU A C 1
ATOM 897 O O . GLU A 1 106 ? 19.516 12.445 6.039 1 94.88 106 GLU A O 1
ATOM 902 N N . ASP A 1 107 ? 19.844 13.648 4.195 1 94.62 107 ASP A N 1
ATOM 903 C CA . ASP A 1 107 ? 19.109 14.797 4.723 1 94.62 107 ASP A CA 1
ATOM 904 C C . ASP A 1 107 ? 17.625 14.469 4.898 1 94.62 107 ASP A C 1
ATOM 906 O O . ASP A 1 107 ? 17.031 14.82 5.918 1 94.62 107 ASP A O 1
ATOM 910 N N . ILE A 1 108 ? 17.109 13.781 3.934 1 96.31 108 ILE A N 1
ATOM 911 C CA . ILE A 1 108 ? 15.711 13.406 3.982 1 96.31 108 ILE A CA 1
ATOM 912 C C . ILE A 1 108 ? 15.477 12.438 5.137 1 96.31 108 ILE A C 1
ATOM 914 O O . ILE A 1 108 ? 14.484 12.547 5.863 1 96.31 108 ILE A O 1
ATOM 918 N N . ILE A 1 109 ? 16.406 11.555 5.312 1 96.69 109 ILE A N 1
ATOM 919 C CA . ILE A 1 109 ? 16.312 10.578 6.395 1 96.69 109 ILE A CA 1
ATOM 920 C C . ILE A 1 109 ? 16.328 11.297 7.742 1 96.69 109 ILE A C 1
ATOM 922 O O . ILE A 1 109 ? 15.594 10.938 8.656 1 96.69 109 ILE A O 1
ATOM 926 N N . SER A 1 110 ? 17.156 12.25 7.855 1 95.81 110 SER A N 1
ATOM 927 C CA . SER A 1 110 ? 17.203 13.031 9.086 1 95.81 110 SER A CA 1
ATOM 928 C C . SER A 1 110 ? 15.859 13.672 9.383 1 95.81 110 SER A C 1
ATOM 930 O O . SER A 1 110 ? 15.391 13.656 10.523 1 95.81 110 SER A O 1
ATOM 932 N N . GLU A 1 111 ? 15.25 14.172 8.336 1 94.62 111 GLU A N 1
ATOM 933 C CA . GLU A 1 111 ? 13.922 14.773 8.484 1 94.62 111 GLU A CA 1
ATOM 934 C C . GLU A 1 111 ? 12.883 13.727 8.875 1 94.62 111 GLU A C 1
ATOM 936 O O . GLU A 1 111 ? 12.039 13.969 9.734 1 94.62 111 GLU A O 1
ATOM 941 N N . VAL A 1 112 ? 12.953 12.609 8.242 1 97.06 112 VAL A N 1
ATOM 942 C CA . VAL A 1 112 ? 12.047 11.5 8.523 1 97.06 112 VAL A CA 1
ATOM 943 C C . VAL A 1 112 ? 12.188 11.07 9.984 1 97.06 112 VAL A C 1
ATOM 945 O O . VAL A 1 112 ? 11.188 10.914 10.688 1 97.06 112 VAL A O 1
ATOM 948 N N . LEU A 1 113 ? 13.391 10.906 10.406 1 97 113 LEU A N 1
ATOM 949 C CA . LEU A 1 113 ? 13.648 10.469 11.773 1 97 113 LEU A CA 1
ATOM 950 C C . LEU A 1 113 ? 13.18 11.516 12.781 1 97 113 LEU A C 1
ATOM 952 O O . LEU A 1 113 ? 12.648 11.172 13.836 1 97 113 LEU A O 1
ATOM 956 N N . GLU A 1 114 ? 13.352 12.75 12.461 1 96.19 114 GLU A N 1
ATOM 957 C CA . GLU A 1 114 ? 12.852 13.812 13.328 1 96.19 114 GLU A CA 1
ATOM 958 C C . GLU A 1 114 ? 11.328 13.773 13.43 1 96.19 114 GLU A C 1
ATOM 960 O O . GLU A 1 114 ? 10.773 13.727 14.523 1 96.19 114 GLU A O 1
ATOM 965 N N . ALA A 1 115 ? 10.727 13.711 12.281 1 96.38 115 ALA A N 1
ATOM 966 C CA . ALA A 1 115 ? 9.266 13.711 12.242 1 96.38 115 ALA A CA 1
ATOM 967 C C . ALA A 1 115 ? 8.695 12.5 12.969 1 96.38 115 ALA A C 1
ATOM 969 O O . ALA A 1 115 ? 7.809 12.641 13.812 1 96.38 115 ALA A O 1
ATOM 970 N N . THR A 1 116 ? 9.195 11.352 12.68 1 97.06 116 THR A N 1
ATOM 971 C CA . THR A 1 116 ? 8.672 10.117 13.266 1 97.06 116 THR A CA 1
ATOM 972 C C . THR A 1 116 ? 8.953 10.07 14.766 1 97.06 116 THR A C 1
ATOM 974 O O . THR A 1 116 ? 8.141 9.547 15.539 1 97.06 116 THR A O 1
ATOM 977 N N . SER A 1 117 ? 10.07 10.578 15.18 1 96.62 117 SER A N 1
ATOM 978 C CA . SER A 1 117 ? 10.383 10.609 16.594 1 96.62 117 SER A CA 1
ATOM 979 C C . SER A 1 117 ? 9.375 11.453 17.375 1 96.62 117 SER A C 1
ATOM 981 O O . SER A 1 117 ? 8.906 11.047 18.438 1 96.62 117 SER A O 1
ATOM 983 N N . ILE A 1 118 ? 9.055 12.602 16.844 1 96.44 118 ILE A N 1
ATOM 984 C CA . ILE A 1 118 ? 8.078 13.477 17.484 1 96.44 118 ILE A CA 1
ATOM 985 C C . ILE A 1 118 ? 6.719 12.781 17.531 1 96.44 118 ILE A C 1
ATOM 987 O O . ILE A 1 118 ? 6.055 12.773 18.578 1 96.44 118 ILE A O 1
ATOM 991 N N . ILE A 1 119 ? 6.348 12.148 16.438 1 97.31 119 ILE A N 1
ATOM 992 C CA . ILE A 1 119 ? 5.047 11.5 16.328 1 97.31 119 ILE A CA 1
ATOM 993 C C . ILE A 1 119 ? 4.98 10.305 17.281 1 97.31 119 ILE A C 1
ATOM 995 O O . ILE A 1 119 ? 4.023 10.172 18.047 1 97.31 119 ILE A O 1
ATOM 999 N N . GLU A 1 120 ? 5.965 9.523 17.297 1 96.75 120 GLU A N 1
ATOM 1000 C CA . GLU A 1 120 ? 5.945 8.289 18.062 1 96.75 120 GLU A CA 1
ATOM 1001 C C . GLU A 1 120 ? 6.066 8.57 19.562 1 96.75 120 GLU A C 1
ATOM 1003 O O . GLU A 1 120 ? 5.766 7.703 20.391 1 96.75 120 GLU A O 1
ATOM 1008 N N . ALA A 1 121 ? 6.484 9.766 19.938 1 96.31 121 ALA A N 1
ATOM 1009 C CA . ALA A 1 121 ? 6.531 10.164 21.344 1 96.31 121 ALA A CA 1
ATOM 1010 C C . ALA A 1 121 ? 5.129 10.414 21.891 1 96.31 121 ALA A C 1
ATOM 1012 O O . ALA A 1 121 ? 4.914 10.367 23.094 1 96.31 121 ALA A O 1
ATOM 1013 N N . VAL A 1 122 ? 4.152 10.656 20.984 1 97.31 122 VAL A N 1
ATOM 1014 C CA . VAL A 1 122 ? 2.84 11.102 21.438 1 97.31 122 VAL A CA 1
ATOM 1015 C C . VAL A 1 122 ? 1.763 10.148 20.922 1 97.31 122 VAL A C 1
ATOM 1017 O O . VAL A 1 122 ? 0.75 9.922 21.578 1 97.31 122 VAL A O 1
ATOM 1020 N N . PHE A 1 123 ? 1.977 9.578 19.766 1 97.88 123 PHE A N 1
ATOM 1021 C CA . PHE A 1 123 ? 1.004 8.695 19.125 1 97.88 123 PHE A CA 1
ATOM 1022 C C . PHE A 1 123 ? 1.359 7.234 19.359 1 97.88 123 PHE A C 1
ATOM 1024 O O . PHE A 1 123 ? 2.533 6.859 19.328 1 97.88 123 PHE A O 1
ATOM 1031 N N . GLU A 1 124 ? 0.327 6.535 19.641 1 97.56 124 GLU A N 1
ATOM 1032 C CA . GLU A 1 124 ? 0.509 5.09 19.719 1 97.56 124 GLU A CA 1
ATOM 1033 C C . GLU A 1 124 ? 0.417 4.441 18.344 1 97.56 124 GLU A C 1
ATOM 1035 O O . GLU A 1 124 ? -0.31 4.922 17.469 1 97.56 124 GLU A O 1
ATOM 1040 N N . LYS A 1 125 ? 1.146 3.432 18.188 1 97 125 LYS A N 1
ATOM 1041 C CA . LYS A 1 125 ? 1.149 2.742 16.906 1 97 125 LYS A CA 1
ATOM 1042 C C . LYS A 1 125 ? 0.11 1.626 16.875 1 97 125 LYS A C 1
ATOM 1044 O O . LYS A 1 125 ? 0.189 0.677 17.656 1 97 125 LYS A O 1
ATOM 1049 N N . LEU A 1 126 ? -0.825 1.764 15.961 1 96.88 126 LEU A N 1
ATOM 1050 C CA . LEU A 1 126 ? -1.843 0.745 15.734 1 96.88 126 LEU A CA 1
ATOM 1051 C C . LEU A 1 126 ? -1.339 -0.312 14.75 1 96.88 126 LEU A C 1
ATOM 1053 O O . LEU A 1 126 ? -0.604 0.004 13.812 1 96.88 126 LEU A O 1
ATOM 1057 N N . GLY A 1 127 ? -1.759 -1.562 14.977 1 95.12 127 GLY A N 1
ATOM 1058 C CA . GLY A 1 127 ? -1.45 -2.596 14 1 95.12 127 GLY A CA 1
ATOM 1059 C C . GLY A 1 127 ? -2.068 -2.336 12.641 1 95.12 127 GLY A C 1
ATOM 1060 O O . GLY A 1 127 ? -3.025 -1.569 12.523 1 95.12 127 GLY A O 1
ATOM 1061 N N . CYS A 1 128 ? -1.518 -2.936 11.617 1 94.81 128 CYS A N 1
ATOM 1062 C CA . CYS A 1 128 ? -1.991 -2.736 10.25 1 94.81 128 CYS A CA 1
ATOM 1063 C C . CYS A 1 128 ? -2.539 -4.035 9.664 1 94.81 128 CYS A C 1
ATOM 1065 O O . CYS A 1 128 ? -2.707 -4.152 8.453 1 94.81 128 CYS A O 1
ATOM 1067 N N . GLU A 1 129 ? -2.846 -4.961 10.508 1 96.75 129 GLU A N 1
ATOM 1068 C CA . GLU A 1 129 ? -3.225 -6.285 10.023 1 96.75 129 GLU A CA 1
ATOM 1069 C C . GLU A 1 129 ? -4.73 -6.383 9.812 1 96.75 129 GLU A C 1
ATOM 1071 O O . GLU A 1 129 ? -5.512 -5.98 10.68 1 96.75 129 GLU A O 1
ATOM 1076 N N . ILE A 1 130 ? -5.09 -6.848 8.672 1 96.06 130 ILE A N 1
ATOM 1077 C CA . ILE A 1 130 ? -6.469 -7.266 8.445 1 96.06 130 ILE A CA 1
ATOM 1078 C C . ILE A 1 130 ? -6.551 -8.789 8.422 1 96.06 130 ILE A C 1
ATOM 1080 O O . ILE A 1 130 ? -5.648 -9.461 7.914 1 96.06 130 ILE A O 1
ATOM 1084 N N . GLU A 1 131 ? -7.609 -9.273 9.07 1 93.56 131 GLU A N 1
ATOM 1085 C CA . GLU A 1 131 ? -7.758 -10.719 9.219 1 93.56 131 GLU A CA 1
ATOM 1086 C C . GLU A 1 131 ? -9.227 -11.125 9.195 1 93.56 131 GLU A C 1
ATOM 1088 O O . GLU A 1 131 ? -10.07 -10.461 9.805 1 93.56 131 GLU A O 1
ATOM 1093 N N . GLY A 1 132 ? -9.523 -12.172 8.406 1 93.94 132 GLY A N 1
ATOM 1094 C CA . GLY A 1 132 ? -10.836 -12.797 8.477 1 93.94 132 GLY A CA 1
ATOM 1095 C C . GLY A 1 132 ? -11.875 -12.094 7.629 1 93.94 132 GLY A C 1
ATOM 1096 O O . GLY A 1 132 ? -11.609 -11.039 7.059 1 93.94 132 GLY A O 1
ATOM 1097 N N . PRO A 1 133 ? -13.062 -12.703 7.617 1 95.88 133 PRO A N 1
ATOM 1098 C CA . PRO A 1 133 ? -14.125 -12.258 6.711 1 95.88 133 PRO A CA 1
ATOM 1099 C C . PRO A 1 133 ? -14.625 -10.852 7.023 1 95.88 133 PRO A C 1
ATOM 1101 O O . PRO A 1 133 ? -14.922 -10.078 6.109 1 95.88 133 PRO A O 1
ATOM 1104 N N . ALA A 1 134 ? -14.672 -10.555 8.242 1 96.81 134 ALA A N 1
ATOM 1105 C CA . ALA A 1 134 ? -15.203 -9.25 8.625 1 96.81 134 ALA A CA 1
ATOM 1106 C C . ALA A 1 134 ? -14.297 -8.125 8.141 1 96.81 134 ALA A C 1
ATOM 1108 O O . ALA A 1 134 ? -14.766 -7.129 7.59 1 96.81 134 ALA A O 1
ATOM 1109 N N . ASP A 1 135 ? -12.977 -8.258 8.328 1 97.81 135 ASP A N 1
ATOM 1110 C CA . ASP A 1 135 ? -12.016 -7.258 7.871 1 97.81 135 ASP A CA 1
ATOM 1111 C C . ASP A 1 135 ? -12 -7.172 6.348 1 97.81 135 ASP A C 1
ATOM 1113 O O . ASP A 1 135 ? -11.945 -6.078 5.781 1 97.81 135 ASP A O 1
ATOM 1117 N N . TYR A 1 136 ? -12.117 -8.32 5.746 1 98 136 TYR A N 1
ATOM 1118 C CA . TYR A 1 136 ? -12.125 -8.359 4.289 1 98 136 TYR A CA 1
ATOM 1119 C C . TYR A 1 136 ? -13.367 -7.68 3.732 1 98 136 TYR A C 1
ATOM 1121 O O . TYR A 1 136 ? -13.297 -6.973 2.723 1 98 136 TYR A O 1
ATOM 1129 N N . TYR A 1 137 ? -14.461 -7.91 4.43 1 97.62 137 TYR A N 1
ATOM 1130 C CA . TYR A 1 137 ? -15.695 -7.223 4.062 1 97.62 137 TYR A CA 1
ATOM 1131 C C . TYR A 1 137 ? -15.523 -5.711 4.148 1 97.62 137 TYR A C 1
ATOM 1133 O O . TYR A 1 137 ? -15.883 -4.984 3.219 1 97.62 137 TYR A O 1
ATOM 1141 N N . ASN A 1 138 ? -14.984 -5.27 5.191 1 98.06 138 ASN A N 1
ATOM 1142 C CA . ASN A 1 138 ? -14.852 -3.832 5.402 1 98.06 138 ASN A CA 1
ATOM 1143 C C . ASN A 1 138 ? -13.945 -3.197 4.348 1 98.06 138 ASN A C 1
ATOM 1145 O O . ASN A 1 138 ? -14.273 -2.15 3.789 1 98.06 138 ASN A O 1
ATOM 1149 N N . VAL A 1 139 ? -12.773 -3.787 4.078 1 98.56 139 VAL A N 1
ATOM 1150 C CA . VAL A 1 139 ? -11.875 -3.268 3.051 1 98.56 139 VAL A CA 1
ATOM 1151 C C . VAL A 1 139 ? -12.609 -3.207 1.711 1 98.56 139 VAL A C 1
ATOM 1153 O O . VAL A 1 139 ? -12.609 -2.168 1.047 1 98.56 139 VAL A O 1
ATOM 1156 N N . THR A 1 140 ? -13.281 -4.277 1.384 1 98.19 140 THR A N 1
ATOM 1157 C CA . THR A 1 140 ? -13.961 -4.383 0.098 1 98.19 140 THR A CA 1
ATOM 1158 C C . THR A 1 140 ? -15.125 -3.391 0.016 1 98.19 140 THR A C 1
ATOM 1160 O O . THR A 1 140 ? -15.383 -2.816 -1.044 1 98.19 140 THR A O 1
ATOM 1163 N N . TYR A 1 141 ? -15.805 -3.205 1.112 1 97.75 141 TYR A N 1
ATOM 1164 C CA . TYR A 1 141 ? -16.891 -2.238 1.17 1 97.75 141 TYR A CA 1
ATOM 1165 C C . TYR A 1 141 ? -16.406 -0.839 0.821 1 97.75 141 TYR A C 1
ATOM 1167 O O . TYR A 1 141 ? -17 -0.153 -0.012 1 97.75 141 TYR A O 1
ATOM 1175 N N . PHE A 1 142 ? -15.281 -0.426 1.395 1 97.81 142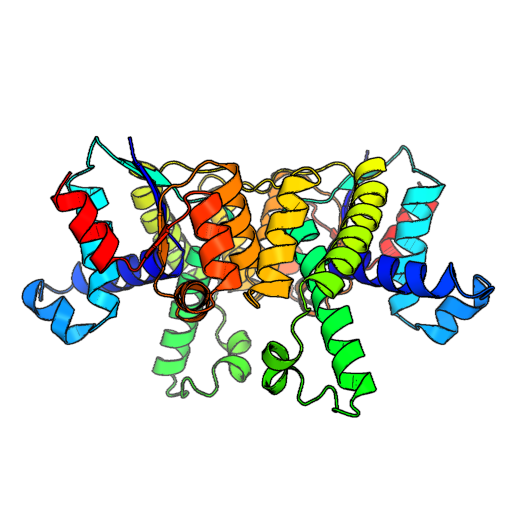 PHE A N 1
ATOM 1176 C CA . PHE A 1 142 ? -14.781 0.926 1.174 1 97.81 142 PHE A CA 1
ATOM 1177 C C . PHE A 1 142 ? -14.242 1.078 -0.242 1 97.81 142 PHE A C 1
ATOM 1179 O O . PHE A 1 142 ? -14.344 2.152 -0.839 1 97.81 142 PHE A O 1
ATOM 1186 N N . LEU A 1 143 ? -13.703 0.061 -0.742 1 97.31 143 LEU A N 1
ATOM 1187 C CA . LEU A 1 143 ? -13.258 0.083 -2.129 1 97.31 143 LEU A CA 1
ATOM 1188 C C . LEU A 1 143 ? -14.438 0.145 -3.086 1 97.31 143 LEU A C 1
ATOM 1190 O O . LEU A 1 143 ? -14.484 1.006 -3.969 1 97.31 143 LEU A O 1
ATOM 1194 N N . GLY A 1 144 ? -15.398 -0.76 -2.877 1 96.12 144 GLY A N 1
ATOM 1195 C CA . GLY A 1 144 ? -16.484 -0.973 -3.82 1 96.12 144 GLY A CA 1
ATOM 1196 C C . GLY A 1 144 ? -17.609 0.024 -3.66 1 96.12 144 GLY A C 1
ATOM 1197 O O . GLY A 1 144 ? -18.141 0.537 -4.648 1 96.12 144 GLY A O 1
ATOM 1198 N N . ARG A 1 145 ? -18.016 0.304 -2.447 1 94.31 145 ARG A N 1
ATOM 1199 C CA . ARG A 1 145 ? -19.109 1.23 -2.195 1 94.31 145 ARG A CA 1
ATOM 1200 C C . ARG A 1 145 ? -18.594 2.645 -1.961 1 94.31 145 ARG A C 1
ATOM 1202 O O . ARG A 1 145 ? -19.172 3.615 -2.439 1 94.31 145 ARG A O 1
ATOM 1209 N N . GLY A 1 146 ? -17.469 2.676 -1.338 1 93.44 146 GLY A N 1
ATOM 1210 C CA . GLY A 1 146 ? -16.922 3.98 -1.011 1 93.44 146 GLY A CA 1
ATOM 1211 C C . GLY A 1 146 ? -16.141 4.605 -2.154 1 93.44 146 GLY A C 1
ATOM 1212 O O . GLY A 1 146 ? -16.047 5.828 -2.246 1 93.44 146 GLY A O 1
ATOM 1213 N N . GLY A 1 147 ? -15.531 3.766 -2.941 1 93.12 147 GLY A N 1
ATOM 1214 C CA . GLY A 1 147 ? -14.758 4.262 -4.066 1 93.12 147 GLY A CA 1
ATOM 1215 C C . GLY A 1 147 ? -13.453 4.914 -3.646 1 93.12 147 GLY A C 1
ATOM 1216 O O . GLY A 1 147 ? -12.953 5.809 -4.328 1 93.12 147 GLY A O 1
ATOM 1217 N N . VAL A 1 148 ? -12.992 4.586 -2.496 1 94.94 148 VAL A N 1
ATOM 1218 C CA . VAL A 1 148 ? -11.75 5.184 -2.023 1 94.94 148 VAL A CA 1
ATOM 1219 C C . VAL A 1 148 ? -10.562 4.363 -2.514 1 94.94 148 VAL A C 1
ATOM 1221 O O . VAL A 1 148 ? -10.734 3.246 -3.012 1 94.94 148 VAL A O 1
ATOM 1224 N N . LYS A 1 149 ? -9.359 4.945 -2.371 1 94.56 149 LYS A N 1
ATOM 1225 C CA . LYS A 1 149 ? -8.133 4.262 -2.771 1 94.56 149 LYS A CA 1
ATOM 1226 C C . LYS A 1 149 ? -7.797 3.129 -1.805 1 94.56 149 LYS A C 1
ATOM 1228 O O . LYS A 1 149 ? -8.312 3.09 -0.685 1 94.56 149 LYS A O 1
ATOM 1233 N N . THR A 1 150 ? -6.926 2.297 -2.266 1 96.56 150 THR A N 1
ATOM 1234 C CA . THR A 1 150 ? -6.613 1.07 -1.538 1 96.56 150 THR A CA 1
ATOM 1235 C C . THR A 1 150 ? -6.074 1.39 -0.148 1 96.56 150 THR A C 1
ATOM 1237 O O . THR A 1 150 ? -6.531 0.825 0.847 1 96.56 150 THR A O 1
ATOM 1240 N N . GLN A 1 151 ? -5.16 2.26 -0.078 1 95.75 151 GLN A N 1
ATOM 1241 C CA . GLN A 1 151 ? -4.547 2.586 1.206 1 95.75 151 GLN A CA 1
ATOM 1242 C C . GLN A 1 151 ? -5.574 3.168 2.174 1 95.75 151 GLN A C 1
ATOM 1244 O O . GLN A 1 151 ? -5.59 2.82 3.355 1 95.75 151 GLN A O 1
ATOM 1249 N N . ASP A 1 152 ? -6.422 4.039 1.643 1 96.88 152 ASP A N 1
ATOM 1250 C CA . ASP A 1 152 ? -7.473 4.645 2.455 1 96.88 152 ASP A CA 1
ATOM 1251 C C . ASP A 1 152 ? -8.469 3.59 2.936 1 96.88 152 ASP A C 1
ATOM 1253 O O . ASP A 1 152 ? -8.875 3.596 4.102 1 96.88 152 ASP A O 1
ATOM 1257 N N . ALA A 1 153 ? -8.844 2.668 2.041 1 98 153 ALA A N 1
ATOM 1258 C CA . ALA A 1 153 ? -9.758 1.583 2.398 1 98 153 ALA A CA 1
ATOM 1259 C C . ALA A 1 153 ? -9.156 0.71 3.5 1 98 153 ALA A C 1
ATOM 1261 O O . ALA A 1 153 ? -9.859 0.321 4.438 1 98 153 ALA A O 1
ATOM 1262 N N . HIS A 1 154 ? -7.918 0.454 3.363 1 98.25 154 HIS A N 1
ATOM 1263 C CA . HIS A 1 154 ? -7.199 -0.327 4.363 1 98.25 154 HIS A CA 1
ATOM 1264 C C . HIS A 1 154 ? -7.207 0.375 5.719 1 98.25 154 HIS A C 1
ATOM 1266 O O . HIS A 1 154 ? -7.523 -0.241 6.738 1 98.25 154 HIS A O 1
ATOM 1272 N N . LEU A 1 155 ? -6.91 1.615 5.727 1 98.19 155 LEU A N 1
ATOM 1273 C CA . LEU A 1 155 ? -6.852 2.393 6.957 1 98.19 155 LEU A CA 1
ATOM 1274 C C . LEU A 1 155 ? -8.227 2.48 7.613 1 98.19 155 LEU A C 1
ATOM 1276 O O . LEU A 1 155 ? -8.344 2.367 8.836 1 98.19 155 LEU A O 1
ATOM 1280 N N . LEU A 1 156 ? -9.203 2.684 6.809 1 98.5 156 LEU A N 1
ATOM 1281 C CA . LEU A 1 156 ? -10.555 2.768 7.34 1 98.5 156 LEU A CA 1
ATOM 1282 C C . LEU A 1 156 ? -11 1.429 7.926 1 98.5 156 LEU A C 1
ATOM 1284 O O . LEU A 1 156 ? -11.648 1.388 8.969 1 98.5 156 LEU A O 1
ATOM 1288 N N . ALA A 1 157 ? -10.625 0.336 7.289 1 98.44 157 ALA A N 1
ATOM 1289 C CA . ALA A 1 157 ? -10.938 -0.989 7.812 1 98.44 157 ALA A CA 1
ATOM 1290 C C . ALA A 1 157 ? -10.227 -1.237 9.141 1 98.44 157 ALA A C 1
ATOM 1292 O O . ALA A 1 157 ? -10.805 -1.811 10.062 1 98.44 157 ALA A O 1
ATOM 1293 N N . ILE A 1 158 ? -8.969 -0.785 9.211 1 98.38 158 ILE A N 1
ATOM 1294 C CA . ILE A 1 158 ? -8.211 -0.9 10.453 1 98.38 158 ILE A CA 1
ATOM 1295 C C . ILE A 1 158 ? -8.875 -0.068 11.547 1 98.38 158 ILE A C 1
ATOM 1297 O O . ILE A 1 158 ? -8.945 -0.49 12.703 1 98.38 158 ILE A O 1
ATOM 1301 N N . ALA A 1 159 ? -9.305 1.103 11.18 1 98.56 159 ALA A N 1
ATOM 1302 C CA . ALA A 1 159 ? -9.992 1.949 12.148 1 98.56 159 ALA A CA 1
ATOM 1303 C C . ALA A 1 159 ? -11.219 1.239 12.719 1 98.56 159 ALA A C 1
ATOM 1305 O O . ALA A 1 159 ? -11.414 1.217 13.938 1 98.56 159 ALA A O 1
ATOM 1306 N N . LEU A 1 160 ? -11.977 0.615 11.852 1 98.38 160 LEU A N 1
ATOM 1307 C CA . LEU A 1 160 ? -13.164 -0.116 12.289 1 98.38 160 LEU A CA 1
ATOM 1308 C C . LEU A 1 160 ? -12.773 -1.295 13.18 1 98.38 160 LEU A C 1
ATOM 1310 O O . LEU A 1 160 ? -13.344 -1.476 14.258 1 98.38 160 LEU A O 1
ATOM 1314 N N . LYS A 1 161 ? -11.859 -2.037 12.766 1 97.88 161 LYS A N 1
ATOM 1315 C CA . LYS A 1 161 ? -11.406 -3.223 13.492 1 97.88 161 LYS A CA 1
ATOM 1316 C C . LYS A 1 161 ? -10.898 -2.859 14.883 1 97.88 161 LYS A C 1
ATOM 1318 O O . LYS A 1 161 ? -11.102 -3.613 15.836 1 97.88 161 LYS A O 1
ATOM 1323 N N . SER A 1 162 ? -10.25 -1.723 15.031 1 97.69 162 SER A N 1
ATOM 1324 C CA . SER A 1 162 ? -9.539 -1.348 16.25 1 97.69 162 SER A CA 1
ATOM 1325 C C . SER A 1 162 ? -10.414 -0.504 17.15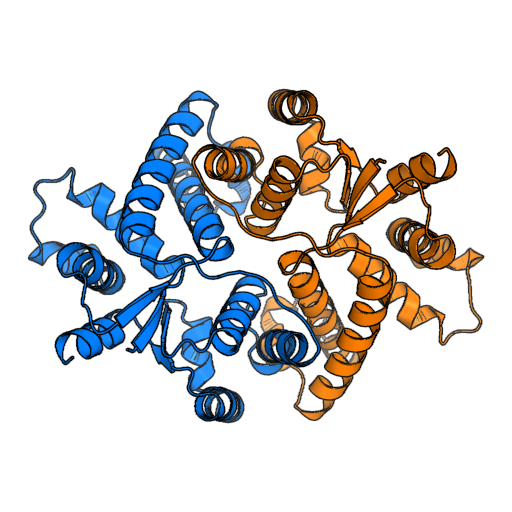6 1 97.69 162 SER A C 1
ATOM 1327 O O . SER A 1 162 ? -9.961 -0.033 18.203 1 97.69 162 SER A O 1
ATOM 1329 N N . GLY A 1 163 ? -11.633 -0.245 16.781 1 97.44 163 GLY A N 1
ATOM 1330 C CA . GLY A 1 163 ? -12.539 0.519 17.625 1 97.44 163 GLY A CA 1
ATOM 1331 C C . GLY A 1 163 ? -12.195 1.997 17.672 1 97.44 163 GLY A C 1
ATOM 1332 O O . GLY A 1 163 ? -12.344 2.639 18.719 1 97.44 163 GLY A O 1
ATOM 1333 N N . ILE A 1 164 ? -11.688 2.52 16.625 1 98.62 164 ILE A N 1
ATOM 1334 C CA . ILE A 1 164 ? -11.391 3.945 16.5 1 98.62 164 ILE A CA 1
ATOM 1335 C C . ILE A 1 164 ? -12.695 4.734 16.453 1 98.62 164 ILE A C 1
ATOM 1337 O O . ILE A 1 164 ? -13.633 4.359 15.742 1 98.62 164 ILE A O 1
ATOM 1341 N N . ASP A 1 165 ? -12.727 5.84 17.156 1 98.62 165 ASP A N 1
ATOM 1342 C CA . ASP A 1 165 ? -13.906 6.691 17.188 1 98.62 165 ASP A CA 1
ATOM 1343 C C . ASP A 1 165 ? -13.859 7.734 16.062 1 98.62 165 ASP A C 1
ATOM 1345 O O . ASP A 1 165 ? -14.883 8.031 15.445 1 98.62 165 ASP A O 1
ATOM 1349 N N . PHE A 1 166 ? -12.648 8.25 15.875 1 98.75 166 PHE A N 1
ATOM 1350 C CA . PHE A 1 166 ? -12.5 9.344 14.93 1 98.75 166 PHE A CA 1
ATOM 1351 C C . PHE A 1 166 ? -11.352 9.086 13.969 1 98.75 166 PHE A C 1
ATOM 1353 O O . PHE A 1 166 ? -10.234 8.781 14.398 1 98.75 166 PHE A O 1
ATOM 1360 N N . PHE A 1 167 ? -11.656 9.141 12.711 1 98.81 167 PHE A N 1
ATOM 1361 C CA . PHE A 1 167 ? -10.664 9.195 11.641 1 98.81 167 PHE A CA 1
ATOM 1362 C C . PHE A 1 167 ? -10.484 10.617 11.141 1 98.81 167 PHE A C 1
ATOM 1364 O O . PHE A 1 167 ? -11.414 11.195 10.562 1 98.81 167 PHE A O 1
ATOM 1371 N N . VAL A 1 168 ? -9.266 11.227 11.383 1 98.81 168 VAL A N 1
ATOM 1372 C CA . VAL A 1 168 ? -9.047 12.633 11.062 1 98.81 168 VAL A CA 1
ATOM 1373 C C . VAL A 1 168 ? -8.258 12.75 9.766 1 98.81 168 VAL A C 1
ATOM 1375 O O . VAL A 1 168 ? -7.129 12.266 9.672 1 98.81 168 VAL A O 1
ATOM 1378 N N . THR A 1 169 ? -8.867 13.469 8.805 1 98.62 169 THR A N 1
ATOM 1379 C CA . THR A 1 169 ? -8.258 13.562 7.488 1 98.62 169 THR A CA 1
ATOM 1380 C C . THR A 1 169 ? -8.633 14.883 6.812 1 98.62 169 THR A C 1
ATOM 1382 O O . THR A 1 169 ? -9.625 15.516 7.18 1 98.62 169 THR A O 1
ATOM 1385 N N . MET A 1 170 ? -7.754 15.32 5.871 1 97.06 170 MET A N 1
ATOM 1386 C CA . MET A 1 170 ? -8.062 16.453 5.008 1 97.06 170 MET A CA 1
ATOM 1387 C C . MET A 1 170 ? -8.484 15.992 3.621 1 97.06 170 MET A C 1
ATOM 1389 O O . MET A 1 170 ? -8.844 16.812 2.771 1 97.06 170 MET A O 1
ATOM 1393 N N . ASP A 1 171 ? -8.477 14.672 3.373 1 95.62 171 ASP A N 1
ATOM 1394 C CA . ASP A 1 171 ? -8.805 14.133 2.059 1 95.62 171 ASP A CA 1
ATOM 1395 C C . ASP A 1 171 ? -10.289 14.281 1.759 1 95.62 171 ASP A C 1
ATOM 1397 O O . ASP A 1 171 ? -11.125 13.672 2.43 1 95.62 171 ASP A O 1
ATOM 1401 N N . SER A 1 172 ? -10.57 14.969 0.683 1 94.56 172 SER A N 1
ATOM 1402 C CA . SER A 1 172 ? -11.961 15.242 0.329 1 94.56 172 SER A CA 1
ATOM 1403 C C . SER A 1 172 ? -12.68 13.977 -0.123 1 94.56 172 SER A C 1
ATOM 1405 O O . SER A 1 172 ? -13.883 13.828 0.087 1 94.56 172 SER A O 1
ATOM 1407 N N . GLY A 1 173 ? -11.898 13.055 -0.739 1 92.38 173 GLY A N 1
ATOM 1408 C CA . GLY A 1 173 ? -12.492 11.789 -1.146 1 92.38 173 GLY A CA 1
ATOM 1409 C C . GLY A 1 173 ? -13.039 10.992 0.019 1 92.38 173 GLY A C 1
ATOM 1410 O O . GLY A 1 173 ? -14.148 10.453 -0.059 1 92.38 173 GLY A O 1
ATOM 1411 N N . ILE A 1 174 ? -12.367 11 1.085 1 96.44 174 ILE A N 1
ATOM 1412 C CA . ILE A 1 174 ? -12.789 10.273 2.279 1 96.44 174 ILE A CA 1
ATOM 1413 C C . ILE A 1 174 ? -13.891 11.047 2.994 1 96.44 174 ILE A C 1
ATOM 1415 O O . ILE A 1 174 ? -14.898 10.469 3.412 1 96.44 174 ILE A O 1
ATOM 1419 N N . LEU A 1 175 ? -13.695 12.344 3.068 1 96.75 175 LEU A N 1
ATOM 1420 C CA . LEU A 1 175 ? -14.68 13.18 3.746 1 96.75 175 LEU A CA 1
ATOM 1421 C C . LEU A 1 175 ? -16.031 13.102 3.047 1 96.75 175 LEU A C 1
ATOM 1423 O O . LEU A 1 175 ? -17.078 13.141 3.699 1 96.75 175 LEU A O 1
ATOM 1427 N N . ASN A 1 176 ? -16.016 12.891 1.797 1 94.75 176 ASN A N 1
ATOM 1428 C CA . ASN A 1 176 ? -17.25 12.883 1.005 1 94.75 176 ASN A CA 1
ATOM 1429 C C . ASN A 1 176 ? -17.984 11.547 1.125 1 94.75 176 ASN A C 1
ATOM 1431 O O . ASN A 1 176 ? -19.125 11.422 0.682 1 94.75 176 ASN A O 1
ATOM 1435 N N . LEU A 1 177 ? -17.359 10.578 1.711 1 94.62 177 LEU A N 1
ATOM 1436 C CA . LEU A 1 177 ? -18.031 9.312 1.965 1 94.62 177 LEU A CA 1
ATOM 1437 C C . LEU A 1 177 ? -19.297 9.523 2.779 1 94.62 177 LEU A C 1
ATOM 1439 O O . LEU A 1 177 ? -20.297 8.844 2.562 1 94.62 177 LEU A O 1
ATOM 1443 N N . THR A 1 178 ? -19.234 10.445 3.66 1 94 178 THR A N 1
ATOM 1444 C CA . THR A 1 178 ? -20.344 10.672 4.59 1 94 178 THR A CA 1
ATOM 1445 C C . THR A 1 178 ? -21.516 11.352 3.885 1 94 178 THR A C 1
ATOM 1447 O O . THR A 1 178 ? -22.609 11.438 4.438 1 94 178 THR A O 1
ATOM 1450 N N . LYS A 1 179 ? -21.297 11.812 2.723 1 92.81 179 LYS A N 1
ATOM 1451 C CA . LYS A 1 179 ? -22.375 12.453 1.978 1 92.81 179 LYS A CA 1
ATOM 1452 C C . LYS A 1 179 ? -23.281 11.414 1.325 1 92.81 179 LYS A C 1
ATOM 1454 O O . LYS A 1 179 ? -24.406 11.727 0.924 1 92.81 179 LYS A O 1
ATOM 1459 N N . ARG A 1 180 ? -22.812 10.32 1.178 1 90.69 180 ARG A N 1
ATOM 1460 C CA . ARG A 1 180 ? -23.609 9.219 0.644 1 90.69 180 ARG A CA 1
ATOM 1461 C C . ARG A 1 180 ? -24.359 8.508 1.757 1 90.69 180 ARG A C 1
ATOM 1463 O O . ARG A 1 180 ? -23.766 7.969 2.684 1 90.69 180 ARG A O 1
ATOM 1470 N N . LYS A 1 181 ? -25.562 8.391 1.579 1 92.94 181 LYS A N 1
ATOM 1471 C CA . LYS A 1 181 ? -26.438 7.914 2.652 1 92.94 181 LYS A CA 1
ATOM 1472 C C . LYS A 1 181 ? -26.062 6.496 3.07 1 92.94 181 LYS A C 1
ATOM 1474 O O . LYS A 1 181 ? -25.938 6.207 4.262 1 92.94 181 LYS A O 1
ATOM 1479 N N . ASP A 1 182 ? -25.922 5.582 2.16 1 91.75 182 ASP A N 1
ATOM 1480 C CA . ASP A 1 182 ? -25.641 4.188 2.469 1 91.75 182 ASP A CA 1
ATOM 1481 C C . ASP A 1 182 ? -24.297 4.047 3.197 1 91.75 182 ASP A C 1
ATOM 1483 O O . ASP A 1 182 ? -24.188 3.291 4.164 1 91.75 182 ASP A O 1
ATOM 1487 N N . VAL A 1 183 ? -23.297 4.832 2.807 1 93.94 183 VAL A N 1
ATOM 1488 C CA . VAL A 1 183 ? -21.984 4.766 3.439 1 93.94 183 VAL A CA 1
ATOM 1489 C C . VAL A 1 183 ? -22.047 5.418 4.82 1 93.94 183 VAL A C 1
ATOM 1491 O O . VAL A 1 183 ? -21.438 4.914 5.773 1 93.94 183 VAL A O 1
ATOM 1494 N N . ARG A 1 184 ? -22.781 6.516 4.863 1 94.94 184 ARG A N 1
ATOM 1495 C CA . ARG A 1 184 ? -22.953 7.18 6.152 1 94.94 184 ARG A CA 1
ATOM 1496 C C . ARG A 1 184 ? -23.578 6.238 7.176 1 94.94 184 ARG A C 1
ATOM 1498 O O . ARG A 1 184 ? -23.094 6.133 8.305 1 94.94 184 ARG A O 1
ATOM 1505 N N . GLU A 1 185 ? -24.594 5.539 6.816 1 96.25 185 GLU A N 1
ATOM 1506 C CA . GLU A 1 185 ? -25.266 4.602 7.711 1 96.25 185 GLU A CA 1
ATOM 1507 C C . GLU A 1 185 ? -24.344 3.449 8.102 1 96.25 185 GLU A C 1
ATOM 1509 O O . GLU A 1 185 ? -24.344 3.004 9.25 1 96.25 185 GLU A O 1
ATOM 1514 N N . PHE A 1 186 ? -23.562 3.004 7.188 1 96.75 186 PHE A N 1
ATOM 1515 C CA . PHE A 1 186 ? -22.562 1.959 7.441 1 96.75 186 PHE A CA 1
ATOM 1516 C C . PHE A 1 186 ? -21.578 2.396 8.516 1 96.75 186 PHE A C 1
ATOM 1518 O O . PHE A 1 186 ? -21.297 1.646 9.453 1 96.75 186 PHE A O 1
ATOM 1525 N N . LEU A 1 187 ? -21.078 3.598 8.406 1 97.75 187 LEU A N 1
ATOM 1526 C CA . LEU A 1 187 ? -20.109 4.16 9.352 1 97.75 187 LEU A CA 1
ATOM 1527 C C . LEU A 1 187 ? -20.766 4.414 10.703 1 97.75 187 LEU A C 1
ATOM 1529 O O . LEU A 1 187 ? -20.172 4.121 11.742 1 97.75 187 LEU A O 1
ATOM 1533 N N . GLU A 1 188 ? -22.016 4.949 10.734 1 97.06 188 GLU A N 1
ATOM 1534 C CA . GLU A 1 188 ? -22.734 5.25 11.969 1 97.06 188 GLU A CA 1
ATOM 1535 C C . GLU A 1 188 ? -23.016 3.98 12.766 1 97.06 188 GLU A C 1
ATOM 1537 O O . GLU A 1 188 ? -22.844 3.953 13.992 1 97.06 188 GLU A O 1
ATOM 1542 N N . ALA A 1 189 ? -23.312 2.92 12.062 1 97.12 189 ALA A N 1
ATOM 1543 C CA . ALA A 1 189 ? -23.594 1.642 12.703 1 97.12 189 ALA A CA 1
ATOM 1544 C C . ALA A 1 189 ? -22.359 1.075 13.383 1 97.12 189 ALA A C 1
ATOM 1546 O O . ALA A 1 189 ? -22.453 0.281 14.32 1 97.12 189 ALA A O 1
ATOM 1547 N N . ARG A 1 190 ? -21.266 1.49 12.969 1 96.88 190 ARG A N 1
ATOM 1548 C CA . ARG A 1 190 ? -20 0.974 13.492 1 96.88 190 ARG A CA 1
ATOM 1549 C C . ARG A 1 190 ? -19.266 2.031 14.312 1 96.88 190 ARG A C 1
ATOM 1551 O O . ARG A 1 190 ? -18.109 1.84 14.703 1 96.88 190 ARG A O 1
ATOM 1558 N N . ARG A 1 191 ? -19.906 3.23 14.508 1 97.44 191 ARG A N 1
ATOM 1559 C CA . ARG A 1 191 ? -19.484 4.305 15.406 1 97.44 191 ARG A CA 1
ATOM 1560 C C . ARG A 1 191 ? -18.141 4.891 14.977 1 97.44 191 ARG A C 1
ATOM 1562 O O . ARG A 1 191 ? -17.297 5.188 15.82 1 97.44 191 ARG A O 1
ATOM 1569 N N . LEU A 1 192 ? -17.875 4.871 13.664 1 98.56 192 LEU A N 1
ATOM 1570 C CA . LEU A 1 192 ? -16.688 5.539 13.133 1 98.56 192 LEU A CA 1
ATOM 1571 C C . LEU A 1 192 ? -17.047 6.906 12.57 1 98.56 192 LEU A C 1
ATOM 1573 O O . LEU A 1 192 ? -17.859 7.008 11.648 1 98.56 192 LEU A O 1
ATOM 1577 N N . ASN A 1 193 ? -16.406 8.008 13.102 1 98.5 193 ASN A N 1
ATOM 1578 C CA . ASN A 1 193 ? -16.609 9.375 12.625 1 98.5 193 ASN A CA 1
ATOM 1579 C C . ASN A 1 193 ? -15.43 9.867 11.805 1 98.5 193 ASN A C 1
ATOM 1581 O O . ASN A 1 193 ? -14.273 9.742 12.227 1 98.5 193 ASN A O 1
ATOM 1585 N N . ILE A 1 194 ? -15.703 10.305 10.633 1 98.62 194 ILE A N 1
ATOM 1586 C CA . ILE A 1 194 ? -14.688 10.914 9.781 1 98.62 194 ILE A CA 1
ATOM 1587 C C . ILE A 1 194 ? -14.789 12.43 9.867 1 98.62 194 ILE A C 1
ATOM 1589 O O . ILE A 1 194 ? -15.82 13.008 9.523 1 98.62 194 ILE A O 1
ATOM 1593 N N . VAL A 1 195 ? -13.695 13.125 10.258 1 98.31 195 VAL A N 1
ATOM 1594 C CA . VAL A 1 195 ? -13.797 14.562 10.492 1 98.31 195 VAL A CA 1
ATOM 1595 C C . VAL A 1 195 ? -12.523 15.258 10.023 1 98.31 195 VAL A C 1
ATOM 1597 O O . VAL A 1 195 ? -11.484 14.609 9.852 1 98.31 195 VAL A O 1
ATOM 1600 N N . LYS A 1 196 ? -12.617 16.453 9.836 1 98.06 196 LYS A N 1
ATOM 1601 C CA . LYS A 1 196 ? -11.461 17.312 9.562 1 98.06 196 LYS A CA 1
ATOM 1602 C C . LYS A 1 196 ? -10.695 17.609 10.844 1 98.06 196 LYS A C 1
ATOM 1604 O O . LYS A 1 196 ? -11.242 17.516 11.945 1 98.06 196 LYS A O 1
ATOM 1609 N N . PRO A 1 197 ? -9.461 18.047 10.688 1 98.19 197 PRO A N 1
ATOM 1610 C CA . PRO A 1 197 ? -8.664 18.375 11.867 1 98.19 197 PRO A CA 1
ATOM 1611 C C . PRO A 1 197 ? -9.305 19.469 12.727 1 98.19 197 PRO A C 1
ATOM 1613 O O . PRO A 1 197 ? -9.305 19.359 13.961 1 98.19 197 PRO A O 1
ATOM 1616 N N . LYS A 1 198 ? -9.82 20.484 12.133 1 96.81 198 LYS A N 1
ATOM 1617 C CA . LYS A 1 198 ? -10.445 21.562 12.891 1 96.81 198 LYS A CA 1
ATOM 1618 C C . LYS A 1 198 ? -11.57 21.031 13.773 1 96.81 198 LYS A C 1
ATOM 1620 O O . LYS A 1 198 ? -11.703 21.438 14.93 1 96.81 198 LYS A O 1
ATOM 1625 N N . THR A 1 199 ? -12.375 20.188 13.203 1 97.75 199 THR A N 1
ATOM 1626 C CA . THR A 1 199 ? -13.477 19.609 13.961 1 97.75 199 THR A CA 1
ATOM 1627 C C . THR A 1 199 ? -12.953 18.781 15.133 1 97.75 199 THR A C 1
ATOM 1629 O O . THR A 1 199 ? -13.43 18.938 16.266 1 97.75 199 THR A O 1
ATOM 1632 N N . MET A 1 200 ? -12 17.938 14.906 1 98.06 200 MET A N 1
ATOM 1633 C CA . MET A 1 200 ? -11.438 17.125 15.984 1 98.06 200 MET A CA 1
ATOM 1634 C C . MET A 1 200 ? -10.812 18.016 17.062 1 98.06 200 MET A C 1
ATOM 1636 O O . MET A 1 200 ? -10.953 17.75 18.25 1 98.06 200 MET A O 1
ATOM 1640 N N . TYR A 1 201 ? -10.086 19.047 16.562 1 97.25 201 TYR A N 1
ATOM 1641 C CA . TYR A 1 201 ? -9.5 20.031 17.484 1 97.25 201 TYR A CA 1
ATOM 1642 C C . TYR A 1 201 ? -10.547 20.594 18.422 1 97.25 201 TYR A C 1
ATOM 1644 O O . TYR A 1 201 ? -10.336 20.656 19.641 1 97.25 201 TYR A O 1
ATOM 1652 N N . ASN A 1 202 ? -11.68 20.969 17.891 1 96.75 202 ASN A N 1
ATOM 1653 C CA . ASN A 1 202 ? -12.75 21.547 18.688 1 96.75 202 ASN A CA 1
ATOM 1654 C C . ASN A 1 202 ? -13.344 20.516 19.656 1 96.75 202 ASN A C 1
ATOM 1656 O O . ASN A 1 202 ? -13.68 20.859 20.781 1 96.75 202 ASN A O 1
ATOM 1660 N N . ILE A 1 203 ? -13.445 19.344 19.25 1 97.19 203 ILE A N 1
ATOM 1661 C CA . ILE A 1 203 ? -13.945 18.281 20.109 1 97.19 203 ILE A CA 1
ATOM 1662 C C . ILE A 1 203 ? -12.992 18.078 21.281 1 97.19 203 ILE A C 1
ATOM 1664 O O . ILE A 1 203 ? -13.422 18 22.438 1 97.19 203 ILE A O 1
ATOM 1668 N N . LEU A 1 204 ? -11.75 18.031 21.031 1 96.25 204 LEU A N 1
ATOM 1669 C CA . LEU A 1 204 ? -10.75 17.797 22.062 1 96.25 204 LEU A CA 1
ATOM 1670 C C . LEU A 1 204 ? -10.742 18.922 23.078 1 96.25 204 LEU A C 1
ATOM 1672 O O . LEU A 1 204 ? -10.539 18.688 24.266 1 96.25 204 LEU A O 1
ATOM 1676 N N . ARG A 1 205 ? -10.898 20.125 22.609 1 93.81 205 ARG A N 1
ATOM 1677 C CA . ARG A 1 205 ? -10.883 21.281 23.5 1 93.81 205 ARG A CA 1
ATOM 1678 C C . ARG A 1 205 ? -12.062 21.25 24.469 1 93.81 205 ARG A C 1
ATOM 1680 O O . ARG A 1 205 ? -12.023 21.891 25.516 1 93.81 205 ARG A O 1
ATOM 1687 N N . LYS A 1 206 ? -13.047 20.578 24.062 1 92.12 206 LYS A N 1
ATOM 1688 C CA . LYS A 1 206 ? -14.242 20.516 24.906 1 92.12 206 LYS A CA 1
ATOM 1689 C C . LYS A 1 206 ? -14.188 19.328 25.859 1 92.12 206 LYS A C 1
ATOM 1691 O O . LYS A 1 206 ? -15.047 19.188 26.734 1 92.12 206 LYS A O 1
ATOM 1696 N N . LEU A 1 207 ? -13.336 18.484 25.641 1 86.12 207 LEU A N 1
ATOM 1697 C CA . LEU A 1 207 ? -13.156 17.344 26.547 1 86.12 207 LEU A CA 1
ATOM 1698 C C . LEU A 1 207 ? -12.398 17.75 27.797 1 86.12 207 LEU A C 1
ATOM 1700 O O . LEU A 1 207 ? -12.648 17.219 28.891 1 86.12 207 LEU A O 1
ATOM 1704 N N . MET B 1 1 ? 15.586 -23.094 4.609 1 92.19 1 MET B N 1
ATOM 1705 C CA . MET B 1 1 ? 14.234 -22.734 4.188 1 92.19 1 MET B CA 1
ATOM 1706 C C . MET B 1 1 ? 14.211 -21.344 3.58 1 92.19 1 MET B C 1
ATOM 1708 O O . MET B 1 1 ? 14.758 -20.406 4.156 1 92.19 1 MET B O 1
ATOM 1712 N N . ILE B 1 2 ? 13.758 -21.266 2.256 1 96.69 2 ILE B N 1
ATOM 1713 C CA . ILE B 1 2 ? 13.719 -19.969 1.575 1 96.69 2 ILE B CA 1
ATOM 1714 C C . ILE B 1 2 ? 12.406 -19.25 1.894 1 96.69 2 ILE B C 1
ATOM 1716 O O . ILE B 1 2 ? 11.352 -19.875 1.953 1 96.69 2 ILE B O 1
ATOM 1720 N N . HIS B 1 3 ? 12.477 -17.938 2.17 1 98.56 3 HIS B N 1
ATOM 1721 C CA . HIS B 1 3 ? 11.312 -17.109 2.475 1 98.56 3 HIS B CA 1
ATOM 1722 C C . HIS B 1 3 ? 10.914 -16.25 1.275 1 98.56 3 HIS B C 1
ATOM 1724 O O . HIS B 1 3 ? 11.727 -15.484 0.761 1 98.56 3 HIS B O 1
ATOM 1730 N N . VAL B 1 4 ? 9.711 -16.438 0.833 1 98.81 4 VAL B N 1
ATOM 1731 C CA . VAL B 1 4 ? 9.25 -15.812 -0.407 1 98.81 4 VAL B CA 1
ATOM 1732 C C . VAL B 1 4 ? 8.031 -14.938 -0.129 1 98.81 4 VAL B C 1
ATOM 1734 O O . VAL B 1 4 ? 7.008 -15.43 0.354 1 98.81 4 VAL B O 1
ATOM 1737 N N . LEU B 1 5 ? 8.141 -13.695 -0.397 1 98.81 5 LEU B N 1
ATOM 1738 C CA . LEU B 1 5 ? 7.008 -12.773 -0.352 1 98.81 5 LEU B CA 1
ATOM 1739 C C . LEU B 1 5 ? 6.438 -12.547 -1.748 1 98.81 5 LEU B C 1
ATOM 1741 O O . LEU B 1 5 ? 7.172 -12.195 -2.672 1 98.81 5 LEU B O 1
ATOM 1745 N N . VAL B 1 6 ? 5.18 -12.75 -1.881 1 98.81 6 VAL B N 1
ATOM 1746 C CA . VAL B 1 6 ? 4.535 -12.688 -3.188 1 98.81 6 VAL B CA 1
ATOM 1747 C C . VAL B 1 6 ? 3.695 -11.422 -3.289 1 98.81 6 VAL B C 1
ATOM 1749 O O . VAL B 1 6 ? 2.812 -11.18 -2.461 1 98.81 6 VAL B O 1
ATOM 1752 N N . ASP B 1 7 ? 3.932 -10.648 -4.305 1 98.38 7 ASP B N 1
ATOM 1753 C CA . ASP B 1 7 ? 3.318 -9.344 -4.531 1 98.38 7 ASP B CA 1
ATOM 1754 C C . ASP B 1 7 ? 1.863 -9.484 -4.973 1 98.38 7 ASP B C 1
ATOM 1756 O O . ASP B 1 7 ? 1.462 -10.539 -5.469 1 98.38 7 ASP B O 1
ATOM 1760 N N . THR B 1 8 ? 1.101 -8.414 -4.84 1 97.81 8 THR B N 1
ATOM 1761 C CA . THR B 1 8 ? -0.324 -8.375 -5.152 1 97.81 8 THR B CA 1
ATOM 1762 C C . THR B 1 8 ? -0.567 -8.719 -6.617 1 97.81 8 THR B C 1
ATOM 1764 O O . THR B 1 8 ? -1.472 -9.492 -6.938 1 97.81 8 THR B O 1
ATOM 1767 N N . ASN B 1 9 ? 0.215 -8.094 -7.508 1 96.81 9 ASN B N 1
ATOM 1768 C CA . ASN B 1 9 ? -0.057 -8.25 -8.93 1 96.81 9 ASN B CA 1
ATOM 1769 C C . ASN B 1 9 ? 0.079 -9.711 -9.367 1 96.81 9 ASN B C 1
ATOM 1771 O O . ASN B 1 9 ? -0.613 -10.156 -10.289 1 96.81 9 ASN B O 1
ATOM 1775 N N . VAL B 1 10 ? 0.923 -10.453 -8.727 1 98.38 10 VAL B N 1
ATOM 1776 C CA . VAL B 1 10 ? 1.086 -11.867 -9.031 1 98.38 10 VAL B CA 1
ATOM 1777 C C . VAL B 1 10 ? -0.157 -12.641 -8.594 1 98.38 10 VAL B C 1
ATOM 1779 O O . VAL B 1 10 ? -0.717 -13.422 -9.367 1 98.38 10 VAL B O 1
ATOM 1782 N N . LEU B 1 11 ? -0.592 -12.398 -7.418 1 98.25 11 LEU B N 1
ATOM 1783 C CA . LEU B 1 11 ? -1.762 -13.078 -6.875 1 98.25 11 LEU B CA 1
ATOM 1784 C C . LEU B 1 11 ? -3.021 -12.703 -7.648 1 98.25 11 LEU B C 1
ATOM 1786 O O . LEU B 1 11 ? -3.887 -13.547 -7.887 1 98.25 11 LEU B O 1
ATOM 1790 N N . ALA B 1 12 ? -3.156 -11.422 -7.996 1 96.5 12 ALA B N 1
ATOM 1791 C CA . ALA B 1 12 ? -4.309 -10.945 -8.766 1 96.5 12 ALA B CA 1
ATOM 1792 C C . ALA B 1 12 ? -4.379 -11.633 -10.125 1 96.5 12 ALA B C 1
ATOM 1794 O O . ALA B 1 12 ? -5.441 -12.109 -10.531 1 96.5 12 ALA B O 1
ATOM 1795 N N . GLN B 1 13 ? -3.279 -11.664 -10.828 1 95.06 13 GLN B N 1
ATOM 1796 C CA . GLN B 1 13 ? -3.23 -12.328 -12.125 1 95.06 13 GLN B CA 1
ATOM 1797 C C . GLN B 1 13 ? -3.607 -13.805 -12 1 95.06 13 GLN B C 1
ATOM 1799 O O . GLN B 1 13 ? -4.375 -14.32 -12.82 1 95.06 13 GLN B O 1
ATOM 1804 N N . TRP B 1 14 ? -3.059 -14.422 -11.016 1 96.31 14 TRP B N 1
ATOM 1805 C CA . TRP B 1 14 ? -3.396 -15.812 -10.758 1 96.31 14 TRP B CA 1
ATOM 1806 C C . TRP B 1 14 ? -4.898 -15.984 -10.57 1 96.31 14 TRP B C 1
ATOM 1808 O O . TRP B 1 14 ? -5.527 -16.812 -11.227 1 96.31 14 TRP B O 1
ATOM 1818 N N . TYR B 1 15 ? -5.531 -15.258 -9.734 1 95 15 TYR B N 1
ATOM 1819 C CA . TYR B 1 15 ? -6.93 -15.461 -9.375 1 95 15 TYR B CA 1
ATOM 1820 C C . TYR B 1 15 ? -7.848 -15.156 -10.547 1 95 15 TYR B C 1
ATOM 1822 O O . TYR B 1 15 ? -8.836 -15.859 -10.773 1 95 15 TYR B O 1
ATOM 1830 N N . ILE B 1 16 ? -7.562 -14.047 -11.289 1 89.62 16 ILE B N 1
ATOM 1831 C CA . ILE B 1 16 ? -8.367 -13.664 -12.445 1 89.62 16 ILE B CA 1
ATOM 1832 C C . ILE B 1 16 ? -8.352 -14.789 -13.484 1 89.62 16 ILE B C 1
ATOM 1834 O O . ILE B 1 16 ? -9.391 -15.148 -14.039 1 89.62 16 ILE B O 1
ATOM 1838 N N . ILE B 1 17 ? -7.18 -15.352 -13.695 1 90.25 17 ILE B N 1
ATOM 1839 C CA . ILE B 1 17 ? -7.07 -16.453 -14.656 1 90.25 17 ILE B CA 1
ATOM 1840 C C . ILE B 1 17 ? -7.805 -17.672 -14.125 1 90.25 17 ILE B C 1
ATOM 1842 O O . ILE B 1 17 ? -8.562 -18.312 -14.852 1 90.25 17 ILE B O 1
ATOM 1846 N N . LYS B 1 18 ? -7.617 -17.953 -12.883 1 89.19 18 LYS B N 1
ATOM 1847 C CA . LYS B 1 18 ? -8.258 -19.109 -12.266 1 89.19 18 LYS B CA 1
ATOM 1848 C C . LYS B 1 18 ? -9.773 -19.016 -12.375 1 89.19 18 LYS B C 1
ATOM 1850 O O . LYS B 1 18 ? -10.438 -20 -12.719 1 89.19 18 LYS B O 1
ATOM 1855 N N . SER B 1 19 ? -10.312 -17.891 -12.047 1 83.38 19 SER B N 1
ATOM 1856 C CA . SER B 1 19 ? -11.758 -17.688 -12.062 1 83.38 19 SER B CA 1
ATOM 1857 C C . SER B 1 19 ? -12.32 -17.797 -13.469 1 83.38 19 SER B C 1
ATOM 1859 O O . SER B 1 19 ? -13.492 -18.125 -13.648 1 83.38 19 SER B O 1
ATOM 1861 N N . THR B 1 20 ? -11.484 -17.484 -14.461 1 78.25 20 THR B N 1
ATOM 1862 C CA . THR B 1 20 ? -11.922 -17.547 -15.859 1 78.25 20 THR B CA 1
ATOM 1863 C C . THR B 1 20 ? -11.852 -18.984 -16.375 1 78.25 20 THR B C 1
ATOM 1865 O O . THR B 1 20 ? -12.711 -19.406 -17.141 1 78.25 20 THR B O 1
ATOM 1868 N N . VAL B 1 21 ? -10.945 -19.734 -15.969 1 76.44 21 VAL B N 1
ATOM 1869 C CA . VAL B 1 21 ? -10.719 -21.062 -16.516 1 76.44 21 VAL B CA 1
ATOM 1870 C C . VAL B 1 21 ? -11.586 -22.078 -15.773 1 76.44 21 VAL B C 1
ATOM 1872 O O . VAL B 1 21 ? -11.938 -23.125 -16.328 1 76.44 21 VAL B O 1
ATOM 1875 N N . GLU B 1 22 ? -11.633 -22.109 -14.516 1 67.69 22 GLU B N 1
ATOM 1876 C CA . GLU B 1 22 ? -12.453 -23.078 -13.805 1 67.69 22 GLU B CA 1
ATOM 1877 C C . GLU B 1 22 ? -13.836 -23.203 -14.445 1 67.69 22 GLU B C 1
ATOM 1879 O O . GLU B 1 22 ? -14.445 -24.281 -14.422 1 67.69 22 GLU B O 1
ATOM 1884 N N . GLY B 1 23 ? -14.367 -22.328 -14.961 1 53 23 GLY B N 1
ATOM 1885 C CA . GLY B 1 23 ? -15.609 -22.516 -15.695 1 53 23 GLY B CA 1
ATOM 1886 C C . GLY B 1 23 ? -15.406 -23.078 -17.094 1 53 23 GLY B C 1
ATOM 1887 O O . GLY B 1 23 ? -16.344 -23.609 -17.688 1 53 23 GLY B O 1
ATOM 1888 N N . ALA B 1 24 ? -14.438 -22.703 -17.719 1 51.66 24 ALA B N 1
ATOM 1889 C CA . ALA B 1 24 ? -14.305 -23.109 -19.125 1 51.66 24 ALA B CA 1
ATOM 1890 C C . ALA B 1 24 ? -13.492 -24.391 -19.25 1 51.66 24 ALA B C 1
ATOM 1892 O O . ALA B 1 24 ? -12.586 -24.641 -18.453 1 51.66 24 ALA B O 1
ATOM 1893 N N . GLU B 1 25 ? -13.977 -25.719 -19.469 1 47.28 25 GLU B N 1
ATOM 1894 C CA . GLU B 1 25 ? -13.258 -26.906 -19.906 1 47.28 25 GLU B CA 1
ATOM 1895 C C . GLU B 1 25 ? -11.891 -26.547 -20.484 1 47.28 25 GLU B C 1
ATOM 1897 O O . GLU B 1 25 ? -11.25 -27.375 -21.125 1 47.28 25 GLU B O 1
ATOM 1902 N N . PHE B 1 26 ? -11.578 -25.453 -20.625 1 46.72 26 PHE B N 1
ATOM 1903 C CA . PHE B 1 26 ? -10.508 -25.016 -21.516 1 46.72 26 PHE B CA 1
ATOM 1904 C C . PHE B 1 26 ? -9.172 -25.641 -21.109 1 46.72 26 PHE B C 1
ATOM 1906 O O . PHE B 1 26 ? -9.023 -26.109 -19.984 1 46.72 26 PHE B O 1
ATOM 1913 N N . PHE B 1 27 ? -7.754 -24.828 -21.188 1 45.47 27 PHE B N 1
ATOM 1914 C CA . PHE B 1 27 ? -6.484 -24.562 -21.859 1 45.47 27 PHE B CA 1
ATOM 1915 C C . PHE B 1 27 ? -5.332 -24.609 -20.859 1 45.47 27 PHE B C 1
ATOM 1917 O O . PHE B 1 27 ? -5.109 -23.641 -20.125 1 45.47 27 PHE B O 1
ATOM 1924 N N . GLU B 1 28 ? -5.133 -25.438 -19.938 1 50.22 28 GLU B N 1
ATOM 1925 C CA . GLU B 1 28 ? -3.736 -25.312 -19.547 1 50.22 28 GLU B CA 1
ATOM 1926 C C . GLU B 1 28 ? -2.883 -24.75 -20.672 1 50.22 28 GLU B C 1
ATOM 1928 O O . GLU B 1 28 ? -2.072 -23.844 -20.453 1 50.22 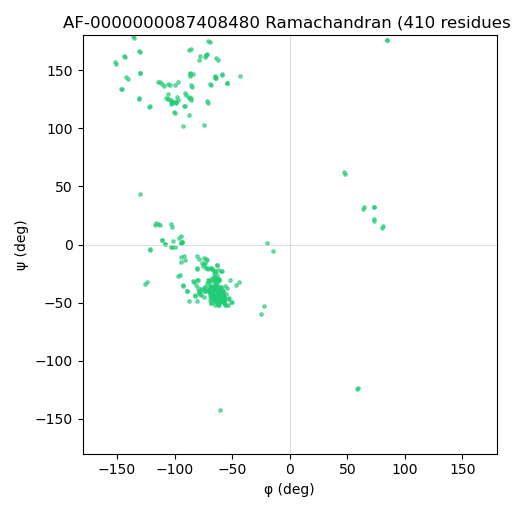28 GLU B O 1
ATOM 1933 N N . LYS B 1 29 ? -2.971 -25.656 -21.812 1 53.62 29 LYS B N 1
ATOM 1934 C CA . LYS B 1 29 ? -2.125 -25.281 -22.938 1 53.62 29 LYS B CA 1
ATOM 1935 C C . LYS B 1 29 ? -2.35 -23.828 -23.328 1 53.62 29 LYS B C 1
ATOM 1937 O O . LYS B 1 29 ? -1.409 -23.125 -23.719 1 53.62 29 LYS B O 1
ATOM 1942 N N . ASN B 1 30 ? -3.635 -23.406 -23.078 1 65.38 30 ASN B N 1
ATOM 1943 C CA . ASN B 1 30 ? -3.982 -22.188 -23.781 1 65.38 30 ASN B CA 1
ATOM 1944 C C . ASN B 1 30 ? -3.914 -20.969 -22.859 1 65.38 30 ASN B C 1
ATOM 1946 O O . ASN B 1 30 ? -4.379 -19.891 -23.219 1 65.38 30 ASN B O 1
ATOM 1950 N N . ILE B 1 31 ? -3.488 -21.359 -21.656 1 72.5 31 ILE B N 1
ATOM 1951 C CA . ILE B 1 31 ? -3.41 -20.219 -20.766 1 72.5 31 ILE B CA 1
ATOM 1952 C C . ILE B 1 31 ? -2.295 -19.281 -21.234 1 72.5 31 ILE B C 1
ATOM 1954 O O . ILE B 1 31 ? -2.469 -18.062 -21.266 1 72.5 31 ILE B O 1
ATOM 1958 N N . LYS B 1 32 ? -1.157 -19.906 -21.688 1 77.5 32 LYS B N 1
ATOM 1959 C CA . LYS B 1 32 ? -0.03 -19.125 -22.172 1 77.5 32 LYS B CA 1
ATOM 1960 C C . LYS B 1 32 ? -0.417 -18.312 -23.406 1 77.5 32 LYS B C 1
ATOM 1962 O O . LYS B 1 32 ? -0.023 -17.156 -23.547 1 77.5 32 LYS B O 1
ATOM 1967 N N . GLU B 1 33 ? -1.157 -18.859 -24.109 1 76.81 33 GLU B N 1
ATOM 1968 C CA . GLU B 1 33 ? -1.573 -18.203 -25.344 1 76.81 33 GLU B 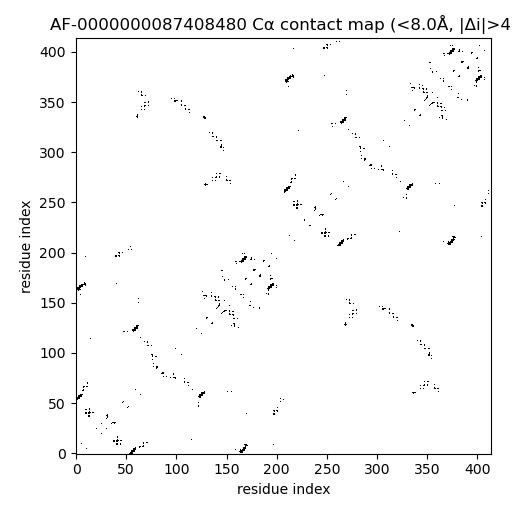CA 1
ATOM 1969 C C . GLU B 1 33 ? -2.613 -17.125 -25.062 1 76.81 33 GLU B C 1
ATOM 1971 O O . GLU B 1 33 ? -2.553 -16.031 -25.641 1 76.81 33 GLU B O 1
ATOM 1976 N N . ALA B 1 34 ? -3.338 -17.531 -24.188 1 76.31 34 ALA B N 1
ATOM 1977 C CA . ALA B 1 34 ? -4.461 -16.641 -23.938 1 76.31 34 ALA B CA 1
ATOM 1978 C C . ALA B 1 34 ? -4.031 -15.453 -23.062 1 76.31 34 ALA B C 1
ATOM 1980 O O . ALA B 1 34 ? -4.523 -14.336 -23.25 1 76.31 34 ALA B O 1
ATOM 1981 N N . TYR B 1 35 ? -3.096 -15.68 -22.234 1 83.56 35 TYR B N 1
ATOM 1982 C CA . TYR B 1 35 ? -2.844 -14.648 -21.234 1 83.56 35 TYR B CA 1
ATOM 1983 C C . TYR B 1 35 ? -1.409 -14.141 -21.328 1 83.56 35 TYR B C 1
ATOM 1985 O O . TYR B 1 35 ? -1.021 -13.227 -20.594 1 83.56 35 TYR B O 1
ATOM 1993 N N . GLY B 1 36 ? -0.623 -14.703 -22.172 1 83.62 36 GLY B N 1
ATOM 1994 C CA . GLY B 1 36 ? 0.723 -14.211 -22.422 1 83.62 36 GLY B CA 1
ATOM 1995 C C . GLY B 1 36 ? 1.593 -14.188 -21.172 1 83.62 36 GLY B C 1
ATOM 1996 O O . GLY B 1 36 ? 1.72 -15.195 -20.484 1 83.62 36 GLY B O 1
ATOM 1997 N N . ARG B 1 37 ? 2.061 -13.102 -20.938 1 82.81 37 ARG B N 1
ATOM 1998 C CA . ARG B 1 37 ? 3.014 -12.938 -19.844 1 82.81 37 ARG B CA 1
ATOM 1999 C C . ARG B 1 37 ? 2.34 -13.148 -18.484 1 82.81 37 ARG B C 1
ATOM 2001 O O . ARG B 1 37 ? 3 -13.5 -17.5 1 82.81 37 ARG B O 1
ATOM 2008 N N . ARG B 1 38 ? 1.141 -13.023 -18.406 1 87.25 38 ARG B N 1
ATOM 2009 C CA . ARG B 1 38 ? 0.41 -13.164 -17.156 1 87.25 38 ARG B CA 1
ATOM 2010 C C . ARG B 1 38 ? 0.3 -14.633 -16.75 1 87.25 38 ARG B C 1
ATOM 2012 O O . ARG B 1 38 ? 0.036 -14.938 -15.586 1 87.25 38 ARG B O 1
ATOM 2019 N N . ALA B 1 39 ? 0.537 -15.508 -17.641 1 90.75 39 ALA B N 1
ATOM 2020 C CA . ALA B 1 39 ? 0.435 -16.938 -17.406 1 90.75 39 ALA B CA 1
ATOM 2021 C C . ALA B 1 39 ? 1.456 -17.391 -16.359 1 90.75 39 ALA B C 1
ATOM 2023 O O . ALA B 1 39 ? 1.214 -18.344 -15.617 1 90.75 39 ALA B O 1
ATOM 2024 N N . GLN B 1 40 ? 2.574 -16.703 -16.297 1 94.5 40 GLN B N 1
ATOM 2025 C CA . GLN B 1 40 ? 3.604 -17.109 -15.344 1 94.5 40 GLN B CA 1
ATOM 2026 C C . GLN B 1 40 ? 3.119 -16.953 -13.906 1 94.5 40 GLN B C 1
ATOM 2028 O O . GLN B 1 40 ? 3.486 -17.75 -13.031 1 94.5 40 GLN B O 1
ATOM 2033 N N . SER B 1 41 ? 2.34 -15.914 -13.656 1 96.56 41 SER B N 1
ATOM 2034 C CA . SER B 1 41 ? 1.78 -15.742 -12.312 1 96.56 41 SER B CA 1
ATOM 2035 C C . SER B 1 41 ? 0.865 -16.906 -11.945 1 96.56 41 SER B C 1
ATOM 2037 O O . SER B 1 41 ? 0.934 -17.422 -10.828 1 96.56 41 SER B O 1
ATOM 2039 N N . TYR B 1 42 ? 0.077 -17.359 -12.898 1 94.62 42 TYR B N 1
ATOM 2040 C CA . TYR B 1 42 ? -0.844 -18.469 -12.68 1 94.62 42 TYR B CA 1
ATOM 2041 C C . TYR B 1 42 ? -0.085 -19.75 -12.406 1 94.62 42 TYR B C 1
ATOM 2043 O O . TYR B 1 42 ? -0.355 -20.438 -11.414 1 94.62 42 TYR B O 1
ATOM 2051 N N . GLU B 1 43 ? 0.856 -20.047 -13.203 1 93.75 43 GLU B N 1
ATOM 2052 C CA . GLU B 1 43 ? 1.636 -21.281 -13.055 1 93.75 43 GLU B CA 1
ATOM 2053 C C . GLU B 1 43 ? 2.371 -21.312 -11.719 1 93.75 43 GLU B C 1
ATOM 2055 O O . GLU B 1 43 ? 2.377 -22.328 -11.031 1 93.75 43 GLU B O 1
ATOM 2060 N N . PHE B 1 44 ? 2.957 -20.266 -11.445 1 97.5 44 PHE B N 1
ATOM 2061 C CA . PHE B 1 44 ? 3.742 -20.141 -10.227 1 97.5 44 PHE B CA 1
ATOM 2062 C C . PHE B 1 44 ? 2.863 -20.328 -8.992 1 97.5 44 PHE B C 1
ATOM 2064 O O . PHE B 1 44 ? 3.148 -21.188 -8.148 1 97.5 44 PHE B O 1
ATOM 2071 N N . VAL B 1 45 ? 1.718 -19.625 -8.82 1 97.75 45 VAL B N 1
ATOM 2072 C CA . VAL B 1 45 ? 0.872 -19.672 -7.637 1 97.75 45 VAL B CA 1
ATOM 2073 C C . VAL B 1 45 ? 0.167 -21.031 -7.566 1 97.75 45 VAL B C 1
ATOM 2075 O O . VAL B 1 45 ? 0.051 -21.625 -6.492 1 97.75 45 VAL B O 1
ATOM 2078 N N . GLU B 1 46 ? -0.266 -21.578 -8.766 1 94.81 46 GLU B N 1
ATOM 2079 C CA . GLU B 1 46 ? -0.873 -22.906 -8.781 1 94.81 46 GLU B CA 1
ATOM 2080 C C . GLU B 1 46 ? 0.109 -23.969 -8.289 1 94.81 46 GLU B C 1
ATOM 2082 O O . GLU B 1 46 ? -0.275 -24.891 -7.57 1 94.81 46 GLU B O 1
ATOM 2087 N N . TYR B 1 47 ? 1.255 -23.781 -8.695 1 95.81 47 TYR B N 1
ATOM 2088 C CA . TYR B 1 47 ? 2.281 -24.703 -8.242 1 95.81 47 TYR B CA 1
ATOM 2089 C C . TYR B 1 47 ? 2.418 -24.688 -6.727 1 95.81 47 TYR B C 1
ATOM 2091 O O . TYR B 1 47 ? 2.498 -25.734 -6.086 1 95.81 47 TYR B O 1
ATOM 2099 N N . ILE B 1 48 ? 2.498 -23.531 -6.109 1 97.5 48 ILE B N 1
ATOM 2100 C CA . ILE B 1 48 ? 2.613 -23.375 -4.664 1 97.5 48 ILE B CA 1
ATOM 2101 C C . ILE B 1 48 ? 1.419 -24.047 -3.98 1 97.5 48 ILE B C 1
ATOM 2103 O O . ILE B 1 48 ? 1.585 -24.797 -3.016 1 97.5 48 ILE B O 1
ATOM 2107 N N . ILE B 1 49 ? 0.278 -23.797 -4.469 1 95.81 49 ILE B N 1
ATOM 2108 C CA . ILE B 1 49 ? -0.961 -24.266 -3.861 1 95.81 49 ILE B CA 1
ATOM 2109 C C . ILE B 1 49 ? -1.044 -25.781 -3.967 1 95.81 49 ILE B C 1
ATOM 2111 O O . ILE B 1 49 ? -1.418 -26.469 -3.006 1 95.81 49 ILE B O 1
ATOM 2115 N N . ARG B 1 50 ? -0.724 -26.312 -5.094 1 94.38 50 ARG B N 1
ATOM 2116 C CA . ARG B 1 50 ? -0.889 -27.734 -5.348 1 94.38 50 ARG B CA 1
ATOM 2117 C C . ARG B 1 50 ? 0.241 -28.547 -4.715 1 94.38 50 ARG B C 1
ATOM 2119 O O . ARG B 1 50 ? 0.003 -29.594 -4.117 1 94.38 50 ARG B O 1
ATOM 2126 N N . LYS B 1 51 ? 1.405 -28.031 -4.797 1 94.62 51 LYS B N 1
ATOM 2127 C CA . LYS B 1 51 ? 2.564 -28.844 -4.418 1 94.62 51 LYS B CA 1
ATOM 2128 C C . LYS B 1 51 ? 2.99 -28.547 -2.982 1 94.62 51 LYS B C 1
ATOM 2130 O O . LYS B 1 51 ? 3.645 -29.375 -2.346 1 94.62 51 LYS B O 1
ATOM 2135 N N . ARG B 1 52 ? 2.727 -27.406 -2.518 1 93.12 52 ARG B N 1
ATOM 2136 C CA . ARG B 1 52 ? 3.098 -26.984 -1.168 1 93.12 52 ARG B CA 1
ATOM 2137 C C . ARG B 1 52 ? 4.551 -27.328 -0.869 1 93.12 52 ARG B C 1
ATOM 2139 O O . ARG B 1 52 ? 4.836 -28.109 0.047 1 93.12 52 ARG B O 1
ATOM 2146 N N . PRO B 1 53 ? 5.426 -26.734 -1.643 1 92.62 53 PRO B N 1
ATOM 2147 C CA . PRO B 1 53 ? 6.836 -27.078 -1.446 1 92.62 53 PRO B CA 1
ATOM 2148 C C . PRO B 1 53 ? 7.297 -26.875 -0.003 1 92.62 53 PRO B C 1
ATOM 2150 O O . PRO B 1 53 ? 7.035 -25.828 0.592 1 92.62 53 PRO B O 1
ATOM 2153 N N . ASN B 1 54 ? 8.102 -27.797 0.545 1 92.75 54 ASN B N 1
ATOM 2154 C CA . ASN B 1 54 ? 8.461 -27.797 1.96 1 92.75 54 ASN B CA 1
ATOM 2155 C C . ASN B 1 54 ? 9.75 -27.031 2.217 1 92.75 54 ASN B C 1
ATOM 2157 O O . ASN B 1 54 ? 10.078 -26.734 3.365 1 92.75 54 ASN B O 1
ATOM 2161 N N . LYS B 1 55 ? 10.422 -26.688 1.222 1 96.12 55 LYS B N 1
ATOM 2162 C CA . LYS B 1 55 ? 11.695 -26 1.386 1 96.12 55 LYS B CA 1
ATOM 2163 C C . LYS B 1 55 ? 11.523 -24.484 1.27 1 96.12 55 LYS B C 1
ATOM 2165 O O . LYS B 1 55 ? 12.508 -23.734 1.229 1 96.12 55 LYS B O 1
ATOM 2170 N N . ALA B 1 56 ? 10.352 -24.062 1.168 1 97.44 56 ALA B N 1
ATOM 2171 C CA . ALA B 1 56 ? 10.062 -22.641 1.048 1 97.44 56 ALA B CA 1
ATOM 2172 C C . ALA B 1 56 ? 8.82 -22.266 1.854 1 97.44 56 ALA B C 1
ATOM 2174 O O . ALA B 1 56 ? 7.895 -23.062 1.993 1 97.44 56 ALA B O 1
ATOM 2175 N N . LYS B 1 57 ? 8.883 -21.156 2.41 1 98.19 57 LYS B N 1
ATOM 2176 C CA . LYS B 1 57 ? 7.707 -20.547 3.023 1 98.19 57 LYS B CA 1
ATOM 2177 C C . LYS B 1 57 ? 7.23 -19.344 2.223 1 98.19 57 LYS B C 1
ATOM 2179 O O . LYS B 1 57 ? 8.047 -18.531 1.759 1 98.19 57 LYS B O 1
ATOM 2184 N N . PHE B 1 58 ? 6.012 -19.266 2.055 1 98.69 58 PHE B N 1
ATOM 2185 C CA . PHE B 1 58 ? 5.418 -18.203 1.237 1 98.69 58 PHE B CA 1
ATOM 2186 C C . PHE B 1 58 ? 4.602 -17.25 2.096 1 98.69 58 PHE B C 1
ATOM 2188 O O . PHE B 1 58 ? 3.898 -17.672 3.014 1 98.69 58 PHE B O 1
ATOM 2195 N N . TYR B 1 59 ? 4.773 -16.016 1.719 1 98.62 59 TYR B N 1
ATOM 2196 C CA . TYR B 1 59 ? 4.184 -15.008 2.594 1 98.62 59 TYR B CA 1
ATOM 2197 C C . TYR B 1 59 ? 3.34 -14.016 1.799 1 98.62 59 TYR B C 1
ATOM 2199 O O . TYR B 1 59 ? 3.633 -13.734 0.634 1 98.62 59 TYR B O 1
ATOM 2207 N N . VAL B 1 60 ? 2.363 -13.57 2.414 1 98.31 60 VAL B N 1
ATOM 2208 C CA . VAL B 1 60 ? 1.602 -12.375 2.066 1 98.31 60 VAL B CA 1
ATOM 2209 C C . VAL B 1 60 ? 1.441 -11.492 3.299 1 98.31 60 VAL B C 1
ATOM 2211 O O . VAL B 1 60 ? 1.824 -11.883 4.406 1 98.31 60 VAL B O 1
ATOM 2214 N N . ASN B 1 61 ? 1.029 -10.297 3.121 1 97.56 61 ASN B N 1
ATOM 2215 C CA . ASN B 1 61 ? 0.669 -9.469 4.266 1 97.56 61 ASN B CA 1
ATOM 2216 C C . ASN B 1 61 ? -0.634 -8.711 4.023 1 97.56 61 ASN B C 1
ATOM 2218 O O . ASN B 1 61 ? -1.272 -8.883 2.984 1 97.56 61 ASN B O 1
ATOM 2222 N N . SER B 1 62 ? -1.075 -7.945 4.988 1 97.69 62 SER B N 1
ATOM 2223 C CA . SER B 1 62 ? -2.381 -7.293 4.953 1 97.69 62 SER B CA 1
ATOM 2224 C C . SER B 1 62 ? -2.443 -6.246 3.846 1 97.69 62 SER B C 1
ATOM 2226 O O . SER B 1 62 ? -3.508 -6.012 3.268 1 97.69 62 SER B O 1
ATOM 2228 N N . VAL B 1 63 ? -1.313 -5.613 3.531 1 97.44 63 VAL B N 1
ATOM 2229 C CA . VAL B 1 63 ? -1.265 -4.602 2.48 1 97.44 63 VAL B CA 1
ATOM 2230 C C . VAL B 1 63 ? -1.436 -5.266 1.116 1 97.44 63 VAL B C 1
ATOM 2232 O O . VAL B 1 63 ? -2.207 -4.789 0.279 1 97.44 63 VAL B O 1
ATOM 2235 N N . ILE B 1 64 ? -0.835 -6.387 0.973 1 98.06 64 ILE B N 1
ATOM 2236 C CA . ILE B 1 64 ? -0.944 -7.164 -0.258 1 98.06 64 ILE B CA 1
ATOM 2237 C C . ILE B 1 64 ? -2.391 -7.613 -0.458 1 98.06 64 ILE B C 1
ATOM 2239 O O . ILE B 1 64 ? -2.943 -7.473 -1.551 1 98.06 64 ILE B O 1
ATOM 2243 N N . LEU B 1 65 ? -3.016 -8.102 0.577 1 98.19 65 LEU B N 1
ATOM 2244 C CA . LEU B 1 65 ? -4.379 -8.609 0.483 1 98.19 65 LEU B CA 1
ATOM 2245 C C . LEU B 1 65 ? -5.367 -7.477 0.214 1 98.19 65 LEU B C 1
ATOM 2247 O O . LEU B 1 65 ? -6.32 -7.645 -0.548 1 98.19 65 LEU B O 1
ATOM 2251 N N . SER B 1 66 ? -5.137 -6.328 0.795 1 98.25 66 SER B N 1
ATOM 2252 C CA . SER B 1 66 ? -5.984 -5.172 0.518 1 98.25 66 SER B CA 1
ATOM 2253 C C . SER B 1 66 ? -5.906 -4.77 -0.951 1 98.25 66 SER B C 1
ATOM 2255 O O . SER B 1 66 ? -6.918 -4.41 -1.555 1 98.25 66 SER B O 1
ATOM 2257 N N . GLU B 1 67 ? -4.711 -4.801 -1.474 1 97.88 67 GLU B N 1
ATOM 2258 C CA . GLU B 1 67 ? -4.527 -4.488 -2.887 1 97.88 67 GLU B CA 1
ATOM 2259 C C . GLU B 1 67 ? -5.203 -5.527 -3.775 1 97.88 67 GLU B C 1
ATOM 2261 O O . GLU B 1 67 ? -5.738 -5.195 -4.832 1 97.88 67 GLU B O 1
ATOM 2266 N N . LEU B 1 68 ? -5.133 -6.777 -3.334 1 97.81 68 LEU B N 1
ATOM 2267 C CA . LEU B 1 68 ? -5.836 -7.812 -4.082 1 97.81 68 LEU B CA 1
ATOM 2268 C C . LEU B 1 68 ? -7.336 -7.539 -4.117 1 97.81 68 LEU B C 1
ATOM 2270 O O . LEU B 1 68 ? -7.969 -7.668 -5.168 1 97.81 68 LEU B O 1
ATOM 2274 N N . MET B 1 69 ? -7.902 -7.121 -3.021 1 98.25 69 MET B N 1
ATOM 2275 C CA . MET B 1 69 ? -9.32 -6.77 -2.951 1 98.25 69 MET B CA 1
ATOM 2276 C C . MET B 1 69 ? -9.648 -5.625 -3.902 1 98.25 69 MET B C 1
ATOM 2278 O O . MET B 1 69 ? -10.688 -5.633 -4.559 1 98.25 69 MET B O 1
ATOM 2282 N N . ASN B 1 70 ? -8.75 -4.699 -4.004 1 97.81 70 ASN B N 1
ATOM 2283 C CA . ASN B 1 70 ? -8.953 -3.59 -4.93 1 97.81 70 ASN B CA 1
ATOM 2284 C C . ASN B 1 70 ? -8.977 -4.062 -6.379 1 97.81 70 ASN B C 1
ATOM 2286 O O . ASN B 1 70 ? -9.789 -3.6 -7.176 1 97.81 70 ASN B O 1
ATOM 2290 N N . VAL B 1 71 ? -8.078 -4.914 -6.691 1 96.88 71 VAL B N 1
ATOM 2291 C CA . VAL B 1 71 ? -8.023 -5.438 -8.055 1 96.88 71 VAL B CA 1
ATOM 2292 C C . VAL B 1 71 ? -9.352 -6.105 -8.406 1 96.88 71 VAL B C 1
ATOM 2294 O O . VAL B 1 71 ? -9.859 -5.945 -9.516 1 96.88 71 VAL B O 1
ATOM 2297 N N . LEU B 1 72 ? -9.906 -6.824 -7.473 1 96 72 LEU B N 1
ATOM 2298 C CA . LEU B 1 72 ? -11.164 -7.527 -7.715 1 96 72 LEU B CA 1
ATOM 2299 C C . LEU B 1 72 ? -12.32 -6.543 -7.867 1 96 72 LEU B C 1
ATOM 2301 O O . LEU B 1 72 ? -13.195 -6.73 -8.711 1 96 72 LEU B O 1
ATOM 2305 N N . VAL B 1 73 ? -12.297 -5.477 -7.121 1 97.06 73 VAL B N 1
ATOM 2306 C CA . VAL B 1 73 ? -13.305 -4.43 -7.262 1 97.06 73 VAL B CA 1
ATOM 2307 C C . VAL B 1 73 ? -13.141 -3.732 -8.609 1 97.06 73 VAL B C 1
ATOM 2309 O O . VAL B 1 73 ? -14.125 -3.506 -9.32 1 97.06 73 VAL B O 1
ATOM 2312 N N . GLU B 1 74 ? -11.914 -3.406 -8.961 1 95.94 74 GLU B N 1
ATOM 2313 C CA . GLU B 1 74 ? -11.641 -2.74 -10.234 1 95.94 74 GLU B CA 1
ATOM 2314 C C . GLU B 1 74 ? -12.031 -3.629 -11.414 1 95.94 74 GLU B C 1
ATOM 2316 O O . GLU B 1 74 ? -12.5 -3.135 -12.438 1 95.94 74 GLU B O 1
ATOM 2321 N N . ASP B 1 75 ? -11.773 -4.902 -11.25 1 92.81 75 ASP B N 1
ATOM 2322 C CA . ASP B 1 75 ? -12.164 -5.84 -12.305 1 92.81 75 ASP B CA 1
ATOM 2323 C C . ASP B 1 75 ? -13.672 -5.801 -12.547 1 92.81 75 ASP B C 1
ATOM 2325 O O . ASP B 1 75 ? -14.117 -5.785 -13.695 1 92.81 75 ASP B O 1
ATOM 2329 N N . PHE B 1 76 ? -14.406 -5.754 -11.523 1 93.31 76 PHE B N 1
ATOM 2330 C CA . PHE B 1 76 ? -15.852 -5.625 -11.633 1 93.31 76 PHE B CA 1
ATOM 2331 C C . PHE B 1 76 ? -16.234 -4.332 -12.352 1 93.31 76 PHE B C 1
ATOM 2333 O O . PHE B 1 76 ? -17.047 -4.344 -13.266 1 93.31 76 PHE B O 1
ATOM 2340 N N . VAL B 1 77 ? -15.664 -3.256 -11.961 1 95.19 77 VAL B N 1
ATOM 2341 C CA . VAL B 1 77 ? -15.977 -1.949 -12.531 1 95.19 77 VAL B CA 1
ATOM 2342 C C . VAL B 1 77 ? -15.609 -1.929 -14.016 1 95.19 77 VAL B C 1
ATOM 2344 O O . VAL B 1 77 ? -16.391 -1.481 -14.852 1 95.19 77 VAL B O 1
ATOM 2347 N N . TYR B 1 78 ? -14.438 -2.426 -14.281 1 92.75 78 TYR B N 1
ATOM 2348 C CA . TYR B 1 78 ? -13.984 -2.502 -15.664 1 92.75 78 TYR B CA 1
ATOM 2349 C C . TYR B 1 78 ? -14.969 -3.297 -16.516 1 92.75 78 TYR B C 1
ATOM 2351 O O . TYR B 1 78 ? -15.359 -2.854 -17.594 1 92.75 78 TYR B O 1
ATOM 2359 N N . ASN B 1 79 ? -15.367 -4.465 -16.031 1 90.5 79 ASN B N 1
ATOM 2360 C CA . ASN B 1 79 ? -16.297 -5.32 -16.766 1 90.5 79 ASN B CA 1
ATOM 2361 C C . ASN B 1 79 ? -17.641 -4.641 -16.953 1 90.5 79 ASN B C 1
ATOM 2363 O O . ASN B 1 79 ? -18.25 -4.73 -18.031 1 90.5 79 ASN B O 1
ATOM 2367 N N . SER B 1 80 ? -18.109 -3.906 -15.938 1 93.06 80 SER B N 1
ATOM 2368 C CA . SER B 1 80 ? -19.375 -3.182 -16.031 1 93.06 80 SER B CA 1
ATOM 2369 C C . SER B 1 80 ? -19.297 -2.072 -17.078 1 93.06 80 SER B C 1
ATOM 2371 O O . SER B 1 80 ? -20.234 -1.895 -17.859 1 93.06 80 SER B O 1
ATOM 2373 N N . MET B 1 81 ? -18.188 -1.439 -17.141 1 93.75 81 MET B N 1
ATOM 2374 C CA . MET B 1 81 ? -17.984 -0.393 -18.141 1 93.75 81 MET B CA 1
ATOM 2375 C C . MET B 1 81 ? -17.938 -0.981 -19.547 1 93.75 81 MET B C 1
ATOM 2377 O O . MET B 1 81 ? -18.562 -0.45 -20.469 1 93.75 81 MET B O 1
ATOM 2381 N N . TRP B 1 82 ? -17.266 -2.016 -19.641 1 91.81 82 TRP B N 1
ATOM 2382 C CA . TRP B 1 82 ? -17.125 -2.693 -20.922 1 91.81 82 TRP B CA 1
ATOM 2383 C C . TRP B 1 82 ? -18.484 -3.135 -21.453 1 91.81 82 TRP B C 1
ATOM 2385 O O . TRP B 1 82 ? -18.797 -2.941 -22.625 1 91.81 82 TRP B O 1
ATOM 2395 N N . MET B 1 83 ? -19.297 -3.635 -20.641 1 92.81 83 MET B N 1
ATOM 2396 C CA . MET B 1 83 ? -20.625 -4.094 -21.016 1 92.81 83 MET B CA 1
ATOM 2397 C C . MET B 1 83 ? -21.484 -2.934 -21.516 1 92.81 83 MET B C 1
ATOM 2399 O O . MET B 1 83 ? -22.359 -3.117 -22.359 1 92.81 83 MET B O 1
ATOM 2403 N N . ASP B 1 84 ? -21.141 -1.712 -21.031 1 94.38 84 ASP B N 1
ATOM 2404 C CA . ASP B 1 84 ? -21.875 -0.521 -21.438 1 94.38 84 ASP B CA 1
ATOM 2405 C C . ASP B 1 84 ? -21.188 0.157 -22.641 1 94.38 84 ASP B C 1
ATOM 2407 O O . ASP B 1 84 ? -21.594 1.254 -23.031 1 94.38 84 ASP B O 1
ATOM 2411 N N . GLY B 1 85 ? -20.094 -0.482 -23.125 1 93.56 85 GLY B N 1
ATOM 2412 C CA . GLY B 1 85 ? -19.406 0.012 -24.297 1 93.56 85 GLY B CA 1
ATOM 2413 C C . GLY B 1 85 ? -18.469 1.17 -24.016 1 93.56 85 GLY B C 1
ATOM 2414 O O . GLY B 1 85 ? -18.125 1.938 -24.906 1 93.56 85 GLY B O 1
ATOM 2415 N N . ILE B 1 86 ? -18.188 1.381 -22.781 1 93.75 86 ILE B N 1
ATOM 2416 C CA . ILE B 1 86 ? -17.281 2.465 -22.406 1 93.75 86 ILE B CA 1
ATOM 2417 C C . ILE B 1 86 ? -15.828 1.982 -22.484 1 93.75 86 ILE B C 1
ATOM 2419 O O . ILE B 1 86 ? -15.477 0.969 -21.875 1 93.75 86 ILE B O 1
ATOM 2423 N N . SER B 1 87 ? -15.031 2.678 -23.234 1 90.94 87 SER B N 1
ATOM 2424 C CA . SER B 1 87 ? -13.625 2.342 -23.391 1 90.94 87 SER B CA 1
ATOM 2425 C C . SER B 1 87 ? -12.875 2.469 -22.062 1 90.94 87 SER B C 1
ATOM 2427 O O . SER B 1 87 ? -13.102 3.41 -21.297 1 90.94 87 SER B O 1
ATOM 2429 N N . PRO B 1 88 ? -11.914 1.574 -21.828 1 85.19 88 PRO B N 1
ATOM 2430 C CA . PRO B 1 88 ? -11.102 1.597 -20.609 1 85.19 88 PRO B CA 1
ATOM 2431 C C . PRO B 1 88 ? -10.32 2.9 -20.453 1 85.19 88 PRO B C 1
ATOM 2433 O O . PRO B 1 88 ? -9.93 3.254 -19.328 1 85.19 88 PRO B O 1
ATOM 2436 N N . VAL B 1 89 ? -10.07 3.621 -21.5 1 87.94 89 VAL B N 1
ATOM 2437 C CA . VAL B 1 89 ? -9.305 4.863 -21.438 1 87.94 89 VAL B CA 1
ATOM 2438 C C . VAL B 1 89 ? -10.039 5.887 -20.578 1 87.94 89 VAL B C 1
ATOM 2440 O O . VAL B 1 89 ? -9.422 6.809 -20.047 1 87.94 89 VAL B O 1
ATOM 2443 N N . TYR B 1 90 ? -11.32 5.621 -20.375 1 88.31 90 TYR B N 1
ATOM 2444 C CA . TYR B 1 90 ? -12.133 6.562 -19.609 1 88.31 90 TYR B CA 1
ATOM 2445 C C . TYR B 1 90 ? -12.359 6.055 -18.188 1 88.31 90 TYR B C 1
ATOM 2447 O O . TYR B 1 90 ? -13.219 6.578 -17.469 1 88.31 90 TYR B O 1
ATOM 2455 N N . PHE B 1 91 ? -11.562 5.066 -17.781 1 89.75 91 PHE B N 1
ATOM 2456 C CA . PHE B 1 91 ? -11.719 4.395 -16.5 1 89.75 91 PHE B CA 1
ATOM 2457 C C . PHE B 1 91 ? -11.734 5.402 -15.359 1 89.75 91 PHE B C 1
ATOM 2459 O O . PHE B 1 91 ? -12.68 5.434 -14.562 1 89.75 91 PHE B O 1
ATOM 2466 N N . GLN B 1 92 ? -10.742 6.289 -15.266 1 85.69 92 GLN B N 1
ATOM 2467 C CA . GLN B 1 92 ? -10.617 7.223 -14.156 1 85.69 92 GLN B CA 1
ATOM 2468 C C . GLN B 1 92 ? -11.797 8.188 -14.102 1 85.69 92 GLN B C 1
ATOM 2470 O O . GLN B 1 92 ? -12.266 8.555 -13.023 1 85.69 92 GLN B O 1
ATOM 2475 N N . ARG B 1 93 ? -12.258 8.508 -15.211 1 88.44 93 ARG B N 1
ATOM 2476 C CA . ARG B 1 93 ? -13.344 9.477 -15.312 1 88.44 93 ARG B CA 1
ATOM 2477 C C . ARG B 1 93 ? -14.664 8.859 -14.867 1 88.44 93 ARG B C 1
ATOM 2479 O O . ARG B 1 93 ? -15.484 9.531 -14.234 1 88.44 93 ARG B O 1
ATOM 2486 N N . TYR B 1 94 ? -14.844 7.543 -15.211 1 91.06 94 TYR B N 1
ATOM 2487 C CA . TYR B 1 94 ? -16.172 6.961 -15.023 1 91.06 94 TYR B CA 1
ATOM 2488 C C . TYR B 1 94 ? -16.172 5.98 -13.859 1 91.06 94 TYR B C 1
ATOM 2490 O O . TYR B 1 94 ? -17.219 5.434 -13.5 1 91.06 94 TYR B O 1
ATOM 2498 N N . TYR B 1 95 ? -15.078 5.816 -13.242 1 91.75 95 TYR B N 1
ATOM 2499 C CA . TYR B 1 95 ? -14.906 4.812 -12.203 1 91.75 95 TYR B CA 1
ATOM 2500 C C . TYR B 1 95 ? -16.016 4.91 -11.164 1 91.75 95 TYR B C 1
ATOM 2502 O O . TYR B 1 95 ? -16.734 3.93 -10.914 1 91.75 95 TYR B O 1
ATOM 2510 N N . ASN B 1 96 ? -16.25 6.07 -10.68 1 88.75 96 ASN B N 1
ATOM 2511 C CA . ASN B 1 96 ? -17.203 6.25 -9.586 1 88.75 96 ASN B CA 1
ATOM 2512 C C . ASN B 1 96 ? -18.625 5.93 -10.031 1 88.75 96 ASN B C 1
ATOM 2514 O O . ASN B 1 96 ? -19.453 5.48 -9.227 1 88.75 96 ASN B O 1
ATOM 2518 N N . LYS B 1 97 ? -18.953 6.117 -11.242 1 92 97 LYS B N 1
ATOM 2519 C CA . LYS B 1 97 ? -20.297 5.859 -11.766 1 92 97 LYS B CA 1
ATOM 2520 C C . LYS B 1 97 ? -20.578 4.363 -11.828 1 92 97 LYS B C 1
ATOM 2522 O O . LYS B 1 97 ? -21.734 3.951 -11.859 1 92 97 LYS B O 1
ATOM 2527 N N . TYR B 1 98 ? -19.547 3.57 -11.844 1 93.56 98 TYR B N 1
ATOM 2528 C CA . TYR B 1 98 ? -19.734 2.141 -12.062 1 93.56 98 TYR B CA 1
ATOM 2529 C C . TYR B 1 98 ? -19.391 1.348 -10.805 1 93.56 98 TYR B C 1
ATOM 2531 O O . TYR B 1 98 ? -19.156 0.136 -10.875 1 93.56 98 TYR B O 1
ATOM 2539 N N . LEU B 1 99 ? -19.328 2.053 -9.695 1 94 99 LEU B N 1
ATOM 2540 C CA . LEU B 1 99 ? -19.141 1.341 -8.43 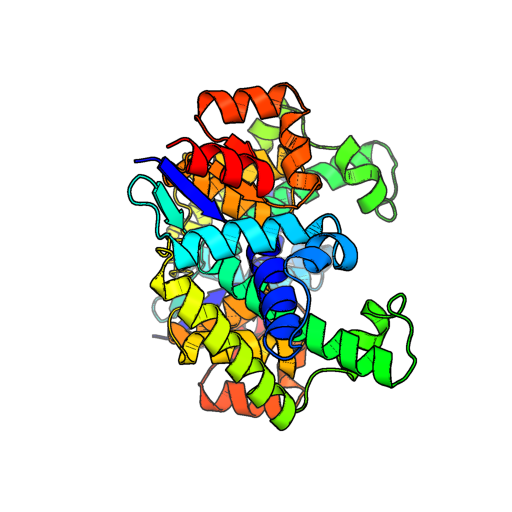1 94 99 LEU B CA 1
ATOM 2541 C C . LEU B 1 99 ? -20.266 0.337 -8.203 1 94 99 LEU B C 1
ATOM 2543 O O . LEU B 1 99 ? -21.422 0.591 -8.57 1 94 99 LEU B O 1
ATOM 2547 N N . PRO B 1 100 ? -19.906 -0.761 -7.574 1 94.88 100 PRO B N 1
ATOM 2548 C CA . PRO B 1 100 ? -20.891 -1.835 -7.406 1 94.88 100 PRO B CA 1
ATOM 2549 C C . PRO B 1 100 ? -22.078 -1.426 -6.523 1 94.88 100 PRO B C 1
ATOM 2551 O O . PRO B 1 100 ? -21.891 -0.664 -5.566 1 94.88 100 PRO B O 1
ATOM 2554 N N . SER B 1 101 ? -23.219 -1.963 -6.895 1 93.38 101 SER B N 1
ATOM 2555 C CA . SER B 1 101 ? -24.375 -1.902 -6.004 1 93.38 101 SER B CA 1
ATOM 2556 C C . SER B 1 101 ? -24.188 -2.814 -4.797 1 93.38 101 SER B C 1
ATOM 2558 O O . SER B 1 101 ? -23.219 -3.561 -4.719 1 93.38 101 SER B O 1
ATOM 2560 N N . GLU B 1 102 ? -25.125 -2.734 -3.904 1 90 102 GLU B N 1
ATOM 2561 C CA . GLU B 1 102 ? -25.047 -3.592 -2.725 1 90 102 GLU B CA 1
ATOM 2562 C C . GLU B 1 102 ? -25.047 -5.066 -3.115 1 90 102 GLU B C 1
ATOM 2564 O O . GLU B 1 102 ? -24.281 -5.859 -2.576 1 90 102 GLU B O 1
ATOM 2569 N N . ARG B 1 103 ? -25.859 -5.418 -4.043 1 92.38 103 ARG B N 1
ATOM 2570 C CA . ARG B 1 103 ? -25.938 -6.801 -4.504 1 92.38 103 ARG B CA 1
ATOM 2571 C C . ARG B 1 103 ? -24.625 -7.227 -5.172 1 92.38 103 ARG B C 1
ATOM 2573 O O . ARG B 1 103 ? -24.109 -8.312 -4.902 1 92.38 103 ARG B O 1
ATOM 2580 N N . ASP B 1 104 ? -24.125 -6.332 -6 1 95.44 104 ASP B N 1
ATOM 2581 C CA . ASP B 1 104 ? -22.875 -6.637 -6.688 1 95.44 104 ASP B CA 1
ATOM 2582 C C . ASP B 1 104 ? -21.719 -6.785 -5.695 1 95.44 104 ASP B C 1
ATOM 2584 O O . ASP B 1 104 ? -20.828 -7.613 -5.891 1 95.44 104 ASP B O 1
ATOM 2588 N N . LEU B 1 105 ? -21.781 -6.02 -4.703 1 95.75 105 LEU B N 1
ATOM 2589 C CA . LEU B 1 105 ? -20.75 -6.07 -3.68 1 95.75 105 LEU B CA 1
ATOM 2590 C C . LEU B 1 105 ? -20.719 -7.441 -3.01 1 95.75 105 LEU B C 1
ATOM 2592 O O . LEU B 1 105 ? -19.641 -7.965 -2.711 1 95.75 105 LEU B O 1
ATOM 2596 N N . GLU B 1 106 ? -21.844 -8.008 -2.746 1 95.12 106 GLU B N 1
ATOM 2597 C CA . GLU B 1 106 ? -21.906 -9.336 -2.145 1 95.12 106 GLU B CA 1
ATOM 2598 C C . GLU B 1 106 ? -21.203 -10.367 -3.014 1 95.12 106 GLU B C 1
ATOM 2600 O O . GLU B 1 106 ? -20.5 -11.242 -2.502 1 95.12 106 GLU B O 1
ATOM 2605 N N . ASP B 1 107 ? -21.391 -10.242 -4.266 1 94.69 107 ASP B N 1
ATOM 2606 C CA . ASP B 1 107 ? -20.703 -11.141 -5.195 1 94.69 107 ASP B CA 1
ATOM 2607 C C . ASP B 1 107 ? -19.203 -10.953 -5.145 1 94.69 107 ASP B C 1
ATOM 2609 O O . ASP B 1 107 ? -18.438 -11.93 -5.137 1 94.69 107 ASP B O 1
ATOM 2613 N N . ILE B 1 108 ? -18.812 -9.734 -5.102 1 96.31 108 ILE B N 1
ATOM 2614 C CA . ILE B 1 108 ? -17.391 -9.422 -5.047 1 96.31 108 ILE B CA 1
ATOM 2615 C C . ILE B 1 108 ? -16.797 -9.945 -3.742 1 96.31 108 ILE B C 1
ATOM 2617 O O . ILE B 1 108 ? -15.695 -10.508 -3.736 1 96.31 108 ILE B O 1
ATOM 2621 N N . ILE B 1 109 ? -17.562 -9.797 -2.672 1 96.75 109 ILE B N 1
ATOM 2622 C CA . ILE B 1 109 ? -17.109 -10.273 -1.366 1 96.75 109 ILE B CA 1
ATOM 2623 C C . ILE B 1 109 ? -16.938 -11.797 -1.4 1 96.75 109 ILE B C 1
ATOM 2625 O O . ILE B 1 109 ? -15.984 -12.328 -0.839 1 96.75 109 ILE B O 1
ATOM 2629 N N . SER B 1 110 ? -17.828 -12.461 -2.02 1 95.94 110 SER B N 1
ATOM 2630 C CA . SER B 1 110 ? -17.703 -13.914 -2.154 1 95.94 110 SER B CA 1
ATOM 2631 C C . SER B 1 110 ? -16.422 -14.297 -2.873 1 95.94 110 SER B C 1
ATOM 2633 O O . SER B 1 110 ? -15.719 -15.227 -2.457 1 95.94 110 SER B O 1
ATOM 2635 N N . GLU B 1 111 ? -16.141 -13.539 -3.875 1 94.62 111 GLU B N 1
ATOM 2636 C CA . GLU B 1 111 ? -14.891 -13.773 -4.609 1 94.62 111 GLU B CA 1
ATOM 2637 C C . GLU B 1 111 ? -13.672 -13.484 -3.74 1 94.62 111 GLU B C 1
ATOM 2639 O O . GLU B 1 111 ? -12.695 -14.242 -3.762 1 94.62 111 GLU B O 1
ATOM 2644 N N . VAL B 1 112 ? -13.719 -12.422 -3.037 1 97 112 VAL B N 1
ATOM 2645 C CA . VAL B 1 112 ? -12.641 -12.031 -2.135 1 97 112 VAL B CA 1
ATOM 2646 C C . VAL B 1 112 ? -12.414 -13.125 -1.094 1 97 112 VAL B C 1
ATOM 2648 O O . VAL B 1 112 ? -11.281 -13.539 -0.854 1 97 112 VAL B O 1
ATOM 2651 N N . LEU B 1 113 ? -13.477 -13.578 -0.524 1 97.19 113 LEU B N 1
ATOM 2652 C CA . LEU B 1 113 ? -13.375 -14.602 0.511 1 97.19 113 LEU B CA 1
ATOM 2653 C C . LEU B 1 113 ? -12.844 -15.914 -0.066 1 97.19 113 LEU B C 1
ATOM 2655 O O . LEU B 1 113 ? -12.055 -16.609 0.583 1 97.19 113 LEU B O 1
ATOM 2659 N N . GLU B 1 114 ? -13.234 -16.234 -1.205 1 96.19 114 GLU B N 1
ATOM 2660 C CA . GLU B 1 114 ? -12.703 -17.422 -1.864 1 96.19 114 GLU B CA 1
ATOM 2661 C C . GLU B 1 114 ? -11.203 -17.297 -2.105 1 96.19 114 GLU B C 1
ATOM 2663 O O . GLU B 1 114 ? -10.43 -18.156 -1.705 1 96.19 114 GLU B O 1
ATOM 2668 N N . ALA B 1 115 ? -10.852 -16.188 -2.723 1 96.31 115 ALA B N 1
ATOM 2669 C CA . ALA B 1 115 ? -9.445 -15.961 -3.043 1 96.31 115 ALA B CA 1
ATOM 2670 C C . ALA B 1 115 ? -8.586 -15.969 -1.779 1 96.31 115 ALA B C 1
ATOM 2672 O O . ALA B 1 115 ? -7.562 -16.656 -1.72 1 96.31 115 ALA B O 1
ATOM 2673 N N . THR B 1 116 ? -9 -15.227 -0.758 1 96.94 116 THR B N 1
ATOM 2674 C CA . THR B 1 116 ? -8.203 -15.094 0.461 1 96.94 116 THR B CA 1
ATOM 2675 C C . THR B 1 116 ? -8.156 -16.422 1.217 1 96.94 116 THR B C 1
ATOM 2677 O O . THR B 1 116 ? -7.141 -16.75 1.839 1 96.94 116 THR B O 1
ATOM 2680 N N . SER B 1 117 ? -9.203 -17.188 1.12 1 96.62 117 SER B N 1
ATOM 2681 C CA . SER B 1 117 ? -9.211 -18.5 1.779 1 96.62 117 SER B CA 1
ATOM 2682 C C . SER B 1 117 ? -8.172 -19.422 1.169 1 96.62 117 SER B C 1
ATOM 2684 O O . SER B 1 117 ? -7.445 -20.109 1.892 1 96.62 117 SER B O 1
ATOM 2686 N N . ILE B 1 118 ? -8.156 -19.422 -0.054 1 96.31 118 ILE B N 1
ATOM 2687 C CA . ILE B 1 118 ? -7.18 -20.266 -0.74 1 96.31 118 ILE B CA 1
ATOM 2688 C C . ILE B 1 118 ? -5.766 -19.812 -0.396 1 96.31 118 ILE B C 1
ATOM 2690 O O . ILE B 1 118 ? -4.902 -20.625 -0.078 1 96.31 118 ILE B O 1
ATOM 2694 N N . ILE B 1 119 ? -5.527 -18.562 -0.476 1 97.31 119 ILE B N 1
ATOM 2695 C CA . ILE B 1 119 ? -4.211 -17.984 -0.228 1 97.31 119 ILE B CA 1
ATOM 2696 C C . ILE B 1 119 ? -3.793 -18.25 1.216 1 97.31 119 ILE B C 1
ATOM 2698 O O . ILE B 1 119 ? -2.684 -18.719 1.47 1 97.31 119 ILE B O 1
ATOM 2702 N N . GLU B 1 120 ? -4.688 -17.984 2.174 1 96.81 120 GLU B N 1
ATOM 2703 C CA . GLU B 1 120 ? -4.352 -18.078 3.59 1 96.81 120 GLU B CA 1
ATOM 2704 C C . GLU B 1 120 ? -4.188 -19.531 4.02 1 96.81 120 GLU B C 1
ATOM 2706 O O . GLU B 1 120 ? -3.611 -19.812 5.07 1 96.81 120 GLU B O 1
ATOM 2711 N N . ALA B 1 121 ? -4.633 -20.5 3.172 1 96.44 121 ALA B N 1
ATOM 2712 C CA . ALA B 1 121 ? -4.434 -21.922 3.441 1 96.44 121 ALA B CA 1
ATOM 2713 C C . ALA B 1 121 ? -2.99 -22.328 3.166 1 96.44 121 ALA B C 1
ATOM 2715 O O . ALA B 1 121 ? -2.518 -23.344 3.682 1 96.44 121 ALA B O 1
ATOM 2716 N N . VAL B 1 122 ? -2.309 -21.5 2.4 1 97.31 122 VAL B N 1
ATOM 2717 C CA . VAL B 1 122 ? -0.997 -21.938 1.934 1 97.31 122 VAL B CA 1
ATOM 2718 C C . VAL B 1 122 ? 0.055 -20.891 2.309 1 97.31 122 VAL B C 1
ATOM 2720 O O . VAL B 1 122 ? 1.205 -21.234 2.592 1 97.31 122 VAL B O 1
ATOM 2723 N N . PHE B 1 123 ? -0.274 -19.688 2.314 1 97.81 123 PHE B N 1
ATOM 2724 C CA . PHE B 1 123 ? 0.645 -18.594 2.6 1 97.81 123 PHE B CA 1
ATOM 2725 C C . PHE B 1 123 ? 0.543 -18.156 4.059 1 97.81 123 PHE B C 1
ATOM 2727 O O . PHE B 1 123 ? -0.552 -18.109 4.621 1 97.81 123 PHE B O 1
ATOM 2734 N N . GLU B 1 124 ? 1.67 -17.891 4.586 1 97.5 124 GLU B N 1
ATOM 2735 C CA . GLU B 1 124 ? 1.705 -17.312 5.926 1 97.5 124 GLU B CA 1
ATOM 2736 C C . GLU B 1 124 ? 1.582 -15.797 5.875 1 97.5 124 GLU B C 1
ATOM 2738 O O . GLU B 1 124 ? 2.023 -15.164 4.914 1 97.5 124 GLU B O 1
ATOM 2743 N N . LYS B 1 125 ? 0.997 -15.305 6.844 1 97.06 125 LYS B N 1
ATOM 2744 C CA . LYS B 1 125 ? 0.802 -13.859 6.891 1 97.06 125 LYS B CA 1
ATOM 2745 C C . LYS B 1 125 ? 1.948 -13.172 7.629 1 97.06 125 LYS B C 1
ATOM 2747 O O . LYS B 1 125 ? 2.174 -13.43 8.812 1 97.06 125 LYS B O 1
ATOM 2752 N N . LEU B 1 126 ? 2.643 -12.297 6.938 1 96.94 126 LEU B N 1
ATOM 2753 C CA . LEU B 1 126 ? 3.715 -11.484 7.504 1 96.94 126 LEU B CA 1
ATOM 2754 C C . LEU B 1 126 ? 3.16 -10.203 8.117 1 96.94 126 LEU B C 1
ATOM 2756 O O . LEU B 1 126 ? 2.197 -9.625 7.602 1 96.94 126 LEU B O 1
ATOM 2760 N N . GLY B 1 127 ? 3.777 -9.742 9.172 1 95.25 127 GLY B N 1
ATOM 2761 C CA . GLY B 1 127 ? 3.4 -8.453 9.727 1 95.25 127 GLY B CA 1
ATOM 2762 C C . GLY B 1 127 ? 3.664 -7.301 8.773 1 95.25 127 GLY B C 1
ATOM 2763 O O . GLY B 1 127 ? 4.457 -7.426 7.84 1 95.25 127 GLY B O 1
ATOM 2764 N N . CYS B 1 128 ? 3.018 -6.191 8.992 1 94.94 128 CYS B N 1
ATOM 2765 C CA . CYS B 1 128 ? 3.148 -5.023 8.125 1 94.94 128 CYS B CA 1
ATOM 2766 C C . CYS B 1 128 ? 3.742 -3.844 8.891 1 94.94 128 CYS B C 1
ATOM 2768 O O . CYS B 1 128 ? 3.666 -2.703 8.43 1 94.94 128 CYS B O 1
ATOM 2770 N N . GLU B 1 129 ? 4.324 -4.125 9.984 1 96.81 129 GLU B N 1
ATOM 2771 C CA . GLU B 1 129 ? 4.754 -3.035 10.852 1 96.81 129 GLU B CA 1
ATOM 2772 C C . GLU B 1 129 ? 6.184 -2.6 10.523 1 96.81 129 GLU B C 1
ATOM 2774 O O . GLU B 1 129 ? 7.078 -3.436 10.398 1 96.81 129 GLU B O 1
ATOM 2779 N N . ILE B 1 130 ? 6.383 -1.338 10.328 1 96.12 130 ILE B N 1
ATOM 2780 C CA . ILE B 1 130 ? 7.723 -0.764 10.297 1 96.12 130 ILE B CA 1
ATOM 2781 C C . ILE B 1 130 ? 8 -0.031 11.609 1 96.12 130 ILE B C 1
ATOM 2783 O O . ILE B 1 130 ? 7.105 0.603 12.172 1 96.12 130 ILE B O 1
ATOM 2787 N N . GLU B 1 131 ? 9.188 -0.229 12.094 1 93.56 131 GLU B N 1
ATOM 2788 C CA . GLU B 1 131 ? 9.555 0.337 13.391 1 93.56 131 GLU B CA 1
ATOM 2789 C C . GLU B 1 131 ? 11.023 0.74 13.422 1 93.56 131 GLU B C 1
ATOM 2791 O O . GLU B 1 131 ? 11.883 0.023 12.898 1 93.56 131 GLU B O 1
ATOM 2796 N N . GLY B 1 132 ? 11.297 1.914 13.922 1 93.94 132 GLY B N 1
ATOM 2797 C CA . GLY B 1 132 ? 12.664 2.316 14.219 1 93.94 132 GLY B CA 1
ATOM 2798 C C . GLY B 1 132 ? 13.406 2.873 13.016 1 93.94 132 GLY B C 1
ATOM 2799 O O . GLY B 1 132 ? 12.883 2.859 11.906 1 93.94 132 GLY B O 1
ATOM 2800 N N . PRO B 1 133 ? 14.617 3.322 13.281 1 95.88 133 PRO B N 1
ATOM 2801 C CA . PRO B 1 133 ? 15.391 4.059 12.273 1 95.88 133 PRO B CA 1
ATOM 2802 C C . PRO B 1 133 ? 15.766 3.195 11.07 1 95.88 133 PRO B C 1
ATOM 2804 O O . PRO B 1 133 ? 15.758 3.68 9.93 1 95.88 133 PRO B O 1
ATOM 2807 N N . ALA B 1 134 ? 16.047 1.968 11.344 1 96.81 134 ALA B N 1
ATOM 2808 C CA . ALA B 1 134 ? 16.453 1.096 10.25 1 96.81 134 ALA B CA 1
ATOM 2809 C C . ALA B 1 134 ? 15.328 0.884 9.258 1 96.81 134 ALA B C 1
ATOM 2811 O O . ALA B 1 134 ? 15.539 0.96 8.039 1 96.81 134 ALA B O 1
ATOM 2812 N N . ASP B 1 135 ? 14.094 0.623 9.734 1 97.81 135 ASP B N 1
ATOM 2813 C CA . ASP B 1 135 ? 12.938 0.438 8.867 1 97.81 135 ASP B CA 1
ATOM 2814 C C . ASP B 1 135 ? 12.586 1.731 8.133 1 97.81 135 ASP B C 1
ATOM 2816 O O . ASP B 1 135 ? 12.273 1.712 6.941 1 97.81 135 ASP B O 1
ATOM 2820 N N . TYR B 1 136 ? 12.727 2.793 8.852 1 98 136 TYR B N 1
ATOM 2821 C CA . TYR B 1 136 ? 12.422 4.086 8.25 1 98 136 TYR B CA 1
ATOM 2822 C C . TYR B 1 136 ? 13.422 4.418 7.148 1 98 136 TYR B C 1
ATOM 2824 O O . TYR B 1 136 ? 13.047 4.961 6.105 1 98 136 TYR B O 1
ATOM 2832 N N . TYR B 1 137 ? 14.656 4.078 7.434 1 97.56 137 TYR B N 1
ATOM 2833 C CA . TYR B 1 137 ? 15.68 4.242 6.406 1 97.56 137 TYR B CA 1
ATOM 2834 C C . TYR B 1 137 ? 15.328 3.439 5.156 1 97.56 137 TYR B C 1
ATOM 2836 O O . TYR B 1 137 ? 15.383 3.963 4.043 1 97.56 137 TYR B O 1
ATOM 2844 N N . ASN B 1 138 ? 15.008 2.23 5.355 1 98.06 138 ASN B N 1
ATOM 2845 C CA . ASN B 1 138 ? 14.727 1.36 4.219 1 98.06 138 ASN B CA 1
ATOM 2846 C C . ASN B 1 138 ? 13.539 1.868 3.402 1 98.06 138 ASN B C 1
ATOM 2848 O O . ASN B 1 138 ? 13.602 1.912 2.172 1 98.06 138 ASN B O 1
ATOM 2852 N N . VAL B 1 139 ? 12.414 2.232 4.043 1 98.56 139 VAL B N 1
ATOM 2853 C CA . VAL B 1 139 ? 11.266 2.771 3.332 1 98.56 139 VAL B CA 1
ATOM 2854 C C . VAL B 1 139 ? 11.672 4.012 2.539 1 98.56 139 VAL B C 1
ATOM 2856 O O . VAL B 1 139 ? 11.406 4.105 1.341 1 98.56 139 VAL B O 1
ATOM 2859 N N . THR B 1 140 ? 12.406 4.875 3.195 1 98.19 140 THR B N 1
ATOM 2860 C CA . THR B 1 140 ? 12.797 6.137 2.578 1 98.19 140 THR B CA 1
ATOM 2861 C C . THR B 1 140 ? 13.773 5.898 1.432 1 98.19 140 THR B C 1
ATOM 2863 O O . THR B 1 140 ? 13.719 6.586 0.411 1 98.19 140 THR B O 1
ATOM 2866 N N . TYR B 1 141 ? 14.641 4.969 1.617 1 97.75 141 TYR B N 1
ATOM 2867 C CA . TYR B 1 141 ? 15.578 4.605 0.561 1 97.75 141 TYR B CA 1
ATOM 2868 C C . TYR B 1 141 ? 14.844 4.195 -0.707 1 97.75 141 TYR B C 1
ATOM 2870 O O . TYR B 1 141 ? 15.148 4.68 -1.798 1 97.75 141 TYR B O 1
ATOM 2878 N N . PHE B 1 142 ? 13.844 3.334 -0.593 1 97.75 142 PHE B N 1
ATOM 2879 C CA . PHE B 1 142 ? 13.133 2.836 -1.763 1 97.75 142 PHE B CA 1
ATOM 2880 C C . PHE B 1 142 ? 12.289 3.938 -2.393 1 97.75 142 PHE B C 1
ATOM 2882 O O . PHE B 1 142 ? 12.117 3.973 -3.613 1 97.75 142 PHE B O 1
ATOM 2889 N N . LEU B 1 143 ? 11.773 4.797 -1.598 1 97.38 143 LEU B N 1
ATOM 2890 C CA . LEU B 1 143 ? 11.031 5.941 -2.121 1 97.38 143 LEU B CA 1
ATOM 2891 C C . LEU B 1 143 ? 11.969 6.902 -2.846 1 97.38 143 LEU B C 1
ATOM 2893 O O . LEU B 1 143 ? 11.711 7.281 -3.99 1 97.38 143 LEU B O 1
ATOM 2897 N N . GLY B 1 144 ? 13.07 7.266 -2.158 1 96.06 144 GLY B N 1
ATOM 2898 C CA . GLY B 1 144 ? 13.945 8.328 -2.615 1 96.06 144 GLY B CA 1
ATOM 2899 C C . GLY B 1 144 ? 14.945 7.871 -3.66 1 96.06 144 GLY B C 1
ATOM 2900 O O . GLY B 1 144 ? 15.172 8.562 -4.656 1 96.06 144 GLY B O 1
ATOM 2901 N N . ARG B 1 145 ? 15.555 6.742 -3.467 1 94.38 145 ARG B N 1
ATOM 2902 C CA . ARG B 1 145 ? 16.547 6.234 -4.402 1 94.38 145 ARG B CA 1
ATOM 2903 C C . ARG B 1 145 ? 15.914 5.305 -5.434 1 94.38 145 ARG B C 1
ATOM 2905 O O . ARG B 1 145 ? 16.266 5.344 -6.613 1 94.38 145 ARG B O 1
ATOM 2912 N N . GLY B 1 146 ? 14.977 4.617 -4.93 1 93.5 146 GLY B N 1
ATOM 2913 C CA . GLY B 1 146 ? 14.344 3.656 -5.812 1 93.5 146 GLY B CA 1
ATOM 2914 C C . GLY B 1 146 ? 13.266 4.27 -6.691 1 93.5 146 GLY B C 1
ATOM 2915 O O . GLY B 1 146 ? 12.992 3.771 -7.781 1 93.5 146 GLY B O 1
ATOM 2916 N N . GLY B 1 147 ? 12.586 5.273 -6.184 1 93.06 147 GLY B N 1
ATOM 2917 C CA . GLY B 1 147 ? 11.531 5.926 -6.938 1 93.06 147 GLY B CA 1
ATOM 2918 C C . GLY B 1 147 ? 10.273 5.086 -7.051 1 93.06 147 GLY B C 1
ATOM 2919 O O . GLY B 1 147 ? 9.531 5.195 -8.031 1 93.06 147 GLY B O 1
ATOM 2920 N N . VAL B 1 148 ? 10.133 4.148 -6.172 1 95 148 VAL B N 1
ATOM 2921 C CA . VAL B 1 148 ? 8.953 3.293 -6.23 1 95 148 VAL B CA 1
ATOM 2922 C C . VAL B 1 148 ? 7.801 3.949 -5.473 1 95 148 VAL B C 1
ATOM 2924 O O . VAL B 1 148 ? 8 4.926 -4.746 1 95 148 VAL B O 1
ATOM 2927 N N . LYS B 1 149 ? 6.582 3.422 -5.629 1 94.75 149 LYS B N 1
ATOM 2928 C CA . LYS B 1 149 ? 5.398 3.932 -4.945 1 94.75 149 LYS B CA 1
ATOM 2929 C C . LYS B 1 149 ? 5.418 3.566 -3.463 1 94.75 149 LYS B C 1
ATOM 2931 O O . LYS B 1 149 ? 6.148 2.664 -3.051 1 94.75 149 LYS B O 1
ATOM 2936 N N . THR B 1 150 ? 4.621 4.25 -2.764 1 96.62 150 THR B N 1
ATOM 2937 C CA . THR B 1 150 ? 4.629 4.145 -1.309 1 96.62 150 THR B CA 1
ATOM 2938 C C . THR B 1 150 ? 4.363 2.709 -0.867 1 96.62 150 THR B C 1
ATOM 2940 O O . THR B 1 150 ? 5.09 2.164 -0.036 1 96.62 150 THR B O 1
ATOM 2943 N N . GLN B 1 151 ? 3.332 2.066 -1.435 1 95.69 151 GLN B N 1
ATOM 2944 C CA . GLN B 1 151 ? 2.971 0.71 -1.04 1 95.69 151 GLN B CA 1
ATOM 2945 C C . GLN B 1 151 ? 4.094 -0.273 -1.357 1 95.69 151 GLN B C 1
ATOM 2947 O O . GLN B 1 151 ? 4.402 -1.152 -0.551 1 95.69 151 GLN B O 1
ATOM 2952 N N . ASP B 1 152 ? 4.719 -0.045 -2.453 1 96.81 152 ASP B N 1
ATOM 2953 C CA . ASP B 1 152 ? 5.828 -0.907 -2.848 1 96.81 152 ASP B CA 1
ATOM 2954 C C . ASP B 1 152 ? 7.031 -0.707 -1.93 1 96.81 152 ASP B C 1
ATOM 2956 O O . ASP B 1 152 ? 7.664 -1.677 -1.506 1 96.81 152 ASP B O 1
ATOM 2960 N N . ALA B 1 153 ? 7.328 0.556 -1.651 1 98 153 ALA B N 1
ATOM 2961 C CA . ALA B 1 153 ? 8.43 0.86 -0.745 1 98 153 ALA B CA 1
ATOM 2962 C C . ALA B 1 153 ? 8.211 0.225 0.625 1 98 153 ALA B C 1
ATOM 2964 O O . ALA B 1 153 ? 9.141 -0.33 1.217 1 98 153 ALA B O 1
ATOM 2965 N N . HIS B 1 154 ? 6.988 0.312 1.08 1 98.25 154 HIS B N 1
ATOM 2966 C CA . HIS B 1 154 ? 6.609 -0.291 2.354 1 98.25 154 HIS B CA 1
ATOM 2967 C C . HIS B 1 154 ? 6.812 -1.802 2.33 1 98.25 154 HIS B C 1
ATOM 2969 O O . HIS B 1 154 ? 7.414 -2.365 3.246 1 98.25 154 HIS B O 1
ATOM 2975 N N . LEU B 1 155 ? 6.387 -2.461 1.293 1 98.19 155 LEU B N 1
ATOM 2976 C CA . LEU B 1 155 ? 6.492 -3.91 1.164 1 98.19 155 LEU B CA 1
ATOM 2977 C C . LEU B 1 155 ? 7.949 -4.348 1.069 1 98.19 155 LEU B C 1
ATOM 2979 O O . LEU B 1 155 ? 8.344 -5.348 1.672 1 98.19 155 LEU B O 1
ATOM 2983 N N . LEU B 1 156 ? 8.695 -3.613 0.352 1 98.5 156 LEU B N 1
ATOM 2984 C CA . LEU B 1 156 ? 10.109 -3.941 0.218 1 98.5 156 LEU B CA 1
ATOM 2985 C C . LEU B 1 156 ? 10.836 -3.771 1.549 1 98.5 156 LEU B C 1
ATOM 2987 O O . LEU B 1 156 ? 11.695 -4.582 1.897 1 98.5 156 LEU B O 1
ATOM 2991 N N . ALA B 1 157 ? 10.469 -2.738 2.299 1 98.44 157 ALA B N 1
ATOM 2992 C CA . ALA B 1 157 ? 11.062 -2.541 3.619 1 98.44 157 ALA B CA 1
ATOM 2993 C C . ALA B 1 157 ? 10.688 -3.68 4.562 1 98.44 157 ALA B C 1
ATOM 2995 O O . ALA B 1 157 ? 11.523 -4.148 5.344 1 98.44 157 ALA B O 1
ATOM 2996 N N . ILE B 1 158 ? 9.438 -4.125 4.473 1 98.38 158 ILE B N 1
ATOM 2997 C CA . ILE B 1 158 ? 8.984 -5.258 5.273 1 98.38 158 ILE B CA 1
ATOM 2998 C C . ILE B 1 158 ? 9.75 -6.516 4.875 1 98.38 158 ILE B C 1
ATOM 3000 O O . ILE B 1 158 ? 10.117 -7.324 5.734 1 98.38 158 ILE B O 1
ATOM 3004 N N . ALA B 1 159 ? 9.938 -6.699 3.609 1 98.62 159 ALA B N 1
ATOM 3005 C CA . ALA B 1 159 ? 10.703 -7.848 3.139 1 98.62 159 ALA B CA 1
ATOM 3006 C C . ALA B 1 159 ? 12.102 -7.863 3.744 1 98.62 159 ALA B C 1
ATOM 3008 O O . ALA B 1 159 ? 12.562 -8.891 4.246 1 98.62 159 ALA B O 1
ATOM 3009 N N . LEU B 1 160 ? 12.727 -6.711 3.752 1 98.38 160 LEU B N 1
ATOM 3010 C CA . LEU B 1 160 ? 14.062 -6.602 4.324 1 98.38 160 LEU B CA 1
ATOM 3011 C C . LEU B 1 160 ? 14.031 -6.887 5.824 1 98.38 160 LEU B C 1
ATOM 3013 O O . LEU B 1 160 ? 14.836 -7.676 6.328 1 98.38 160 LEU B O 1
ATOM 3017 N N . LYS B 1 161 ? 13.141 -6.305 6.488 1 97.88 161 LYS B N 1
ATOM 3018 C CA . LYS B 1 161 ? 13.016 -6.449 7.934 1 97.88 161 LYS B CA 1
ATOM 3019 C C . LYS B 1 161 ? 12.773 -7.906 8.32 1 97.88 161 LYS B C 1
ATOM 3021 O O . LYS B 1 161 ? 13.273 -8.367 9.352 1 97.88 161 LYS B O 1
ATOM 3026 N N . SER B 1 162 ? 12.031 -8.648 7.543 1 97.75 162 SER B N 1
ATOM 3027 C CA . SER B 1 162 ? 11.555 -9.984 7.891 1 97.75 162 SER B CA 1
ATOM 3028 C C . SER B 1 162 ? 12.484 -11.062 7.359 1 97.75 162 SER B C 1
ATOM 3030 O O . SER B 1 162 ? 12.203 -12.258 7.488 1 97.75 162 SER B O 1
ATOM 3032 N N . GLY B 1 163 ? 13.539 -10.68 6.719 1 97.44 163 GLY B N 1
ATOM 3033 C CA . GLY B 1 163 ? 14.492 -11.656 6.223 1 97.44 163 GLY B CA 1
ATOM 3034 C C . GLY B 1 163 ? 13.984 -12.43 5.02 1 97.44 163 GLY B C 1
ATOM 3035 O O . GLY B 1 163 ? 14.273 -13.617 4.879 1 97.44 163 GLY B O 1
ATOM 3036 N N . ILE B 1 164 ? 13.203 -11.82 4.215 1 98.62 164 ILE B N 1
ATOM 3037 C CA . ILE B 1 164 ? 12.711 -12.422 2.982 1 98.62 164 ILE B CA 1
ATOM 3038 C C . ILE B 1 164 ? 13.859 -12.578 1.991 1 98.62 164 ILE B C 1
ATOM 3040 O O . ILE B 1 164 ? 14.664 -11.664 1.812 1 98.62 164 ILE B O 1
ATOM 3044 N N . ASP B 1 165 ? 13.875 -13.688 1.353 1 98.62 165 ASP B N 1
ATOM 3045 C CA . ASP B 1 165 ? 14.914 -13.961 0.363 1 98.62 165 ASP B CA 1
ATOM 3046 C C . ASP B 1 165 ? 14.492 -13.477 -1.021 1 98.62 165 ASP B C 1
ATOM 3048 O O . ASP B 1 165 ? 15.312 -12.945 -1.773 1 98.62 165 ASP B O 1
ATOM 3052 N N . PHE B 1 166 ? 13.203 -13.719 -1.28 1 98.75 166 PHE B N 1
ATOM 3053 C CA . PHE B 1 166 ? 12.719 -13.414 -2.619 1 98.75 166 PHE B CA 1
ATOM 3054 C C . PHE B 1 166 ? 11.43 -12.602 -2.553 1 98.75 166 PHE B C 1
ATOM 3056 O O . PHE B 1 166 ? 10.484 -12.977 -1.857 1 98.75 166 PHE B O 1
ATOM 3063 N N . PHE B 1 167 ? 11.477 -11.484 -3.227 1 98.81 167 PHE B N 1
ATOM 3064 C CA . PHE B 1 167 ? 10.281 -10.695 -3.527 1 98.81 167 PHE B CA 1
ATOM 3065 C C . PHE B 1 167 ? 9.82 -10.938 -4.961 1 98.81 167 PHE B C 1
ATOM 3067 O O . PHE B 1 167 ? 10.523 -10.594 -5.91 1 98.81 167 PHE B O 1
ATOM 3074 N N . VAL B 1 168 ? 8.586 -11.57 -5.094 1 98.88 168 VAL B N 1
ATOM 3075 C CA . VAL B 1 168 ? 8.117 -11.977 -6.418 1 98.88 168 VAL B CA 1
ATOM 3076 C C . VAL B 1 168 ? 7.062 -10.992 -6.918 1 98.88 168 VAL B C 1
ATOM 3078 O O . VAL B 1 168 ? 6.016 -10.82 -6.289 1 98.88 168 VAL B O 1
ATOM 3081 N N . THR B 1 169 ? 7.359 -10.438 -8.102 1 98.62 169 THR B N 1
ATOM 3082 C CA . THR B 1 169 ? 6.473 -9.406 -8.633 1 98.62 169 THR B CA 1
ATOM 3083 C C . THR B 1 169 ? 6.512 -9.391 -10.156 1 98.62 169 THR B C 1
ATOM 3085 O O . THR B 1 169 ? 7.461 -9.891 -10.766 1 98.62 169 THR B O 1
ATOM 3088 N N . MET B 1 170 ? 5.391 -8.844 -10.75 1 97.19 170 MET B N 1
ATOM 3089 C CA . MET B 1 170 ? 5.344 -8.586 -12.18 1 97.19 170 MET B CA 1
ATOM 3090 C C . MET B 1 170 ? 5.531 -7.102 -12.477 1 97.19 170 MET B C 1
ATOM 3092 O O . MET B 1 170 ? 5.586 -6.695 -13.641 1 97.19 170 MET B O 1
ATOM 3096 N N . ASP B 1 171 ? 5.652 -6.293 -11.43 1 95.81 171 ASP B N 1
ATOM 3097 C CA . ASP B 1 171 ? 5.762 -4.848 -11.609 1 95.81 171 ASP B CA 1
ATOM 3098 C C . ASP B 1 171 ? 7.121 -4.465 -12.188 1 95.81 171 ASP B C 1
ATOM 3100 O O . ASP B 1 171 ? 8.156 -4.664 -11.539 1 95.81 171 ASP B O 1
ATOM 3104 N N . SER B 1 172 ? 7.059 -3.766 -13.328 1 94.62 172 SER B N 1
ATOM 3105 C CA . SER B 1 172 ? 8.289 -3.404 -14.023 1 94.62 172 SER B CA 1
ATOM 3106 C C . SER B 1 172 ? 9.062 -2.328 -13.258 1 94.62 172 SER B C 1
ATOM 3108 O O . SER B 1 172 ? 10.289 -2.291 -13.297 1 94.62 172 SER B O 1
ATOM 3110 N N . GLY B 1 173 ? 8.312 -1.486 -12.555 1 92.44 173 GLY B N 1
ATOM 3111 C CA . GLY B 1 173 ? 8.969 -0.465 -11.75 1 92.44 173 GLY B CA 1
ATOM 3112 C C . GLY B 1 173 ? 9.852 -1.038 -10.664 1 92.44 173 GLY B C 1
ATOM 3113 O O . GLY B 1 173 ? 10.977 -0.579 -10.461 1 92.44 173 GLY B O 1
ATOM 3114 N N . ILE B 1 174 ? 9.438 -2.043 -10.062 1 96.62 174 ILE B N 1
ATOM 3115 C CA . ILE B 1 174 ? 10.188 -2.701 -9 1 96.62 174 ILE B CA 1
ATOM 3116 C C . ILE B 1 174 ? 11.305 -3.543 -9.609 1 96.62 174 ILE B C 1
ATOM 3118 O O . ILE B 1 174 ? 12.445 -3.512 -9.133 1 96.62 174 ILE B O 1
ATOM 3122 N N . LEU B 1 175 ? 10.969 -4.25 -10.656 1 97 175 LEU B N 1
ATOM 3123 C CA . LEU B 1 175 ? 11.961 -5.102 -11.297 1 97 175 LEU B CA 1
ATOM 3124 C C . LEU B 1 175 ? 13.133 -4.273 -11.828 1 97 175 LEU B C 1
ATOM 3126 O O . LEU B 1 175 ? 14.273 -4.723 -11.805 1 97 175 LEU B O 1
ATOM 3130 N N . ASN B 1 176 ? 12.867 -3.1 -12.195 1 94.75 176 ASN B N 1
ATOM 3131 C CA . ASN B 1 176 ? 13.883 -2.236 -12.789 1 94.75 176 ASN B CA 1
ATOM 3132 C C . ASN B 1 176 ? 14.797 -1.634 -11.727 1 94.75 176 ASN B C 1
ATOM 3134 O O . ASN B 1 176 ? 15.828 -1.052 -12.047 1 94.75 176 ASN B O 1
ATOM 3138 N N . LEU B 1 177 ? 14.438 -1.743 -10.492 1 94.62 177 LEU B N 1
ATOM 3139 C CA . LEU B 1 177 ? 15.312 -1.298 -9.414 1 94.62 177 LEU B CA 1
ATOM 3140 C C . LEU B 1 177 ? 16.688 -1.964 -9.523 1 94.62 177 LEU B C 1
ATOM 3142 O O . LEU B 1 177 ? 17.703 -1.339 -9.227 1 94.62 177 LEU B O 1
ATOM 3146 N N . THR B 1 178 ? 16.688 -3.178 -9.914 1 94.44 178 THR B N 1
ATOM 3147 C CA . THR B 1 178 ? 17.906 -3.969 -9.945 1 94.44 178 THR B CA 1
ATOM 3148 C C . THR B 1 178 ? 18.812 -3.529 -11.094 1 94.44 178 THR B C 1
ATOM 3150 O O . THR B 1 178 ? 19.984 -3.92 -11.164 1 94.44 178 THR B O 1
ATOM 3153 N N . LYS B 1 179 ? 18.312 -2.752 -11.969 1 93.12 179 LYS B N 1
ATOM 3154 C CA . LYS B 1 179 ? 19.125 -2.27 -13.086 1 93.12 179 LYS B CA 1
ATOM 3155 C C . LYS B 1 179 ? 20.016 -1.1 -12.664 1 93.12 179 LYS B C 1
ATOM 3157 O O . LYS B 1 179 ? 20.969 -0.756 -13.359 1 93.12 179 LYS B O 1
ATOM 3162 N N . ARG B 1 180 ? 19.641 -0.511 -11.664 1 90.5 180 ARG B N 1
ATOM 3163 C CA . ARG B 1 180 ? 20.453 0.569 -11.117 1 90.5 180 ARG B CA 1
ATOM 3164 C C . ARG B 1 180 ? 21.516 0.026 -10.172 1 90.5 180 ARG B C 1
ATOM 3166 O O . ARG B 1 180 ? 21.203 -0.602 -9.156 1 90.5 180 ARG B O 1
ATOM 3173 N N . LYS B 1 181 ? 22.703 0.38 -10.43 1 92.5 181 LYS B N 1
ATOM 3174 C CA . LYS B 1 181 ? 23.828 -0.218 -9.727 1 92.5 181 LYS B CA 1
ATOM 3175 C C . LYS B 1 181 ? 23.75 0.04 -8.219 1 92.5 181 LYS B C 1
ATOM 3177 O O . LYS B 1 181 ? 23.922 -0.876 -7.418 1 92.5 181 LYS B O 1
ATOM 3182 N N . ASP B 1 182 ? 23.5 1.242 -7.801 1 91.38 182 ASP B N 1
ATOM 3183 C CA . ASP B 1 182 ? 23.469 1.599 -6.387 1 91.38 182 ASP B CA 1
ATOM 3184 C C . ASP B 1 182 ? 22.359 0.854 -5.652 1 91.38 182 ASP B C 1
ATOM 3186 O O . ASP B 1 182 ? 22.562 0.351 -4.547 1 91.38 182 ASP B O 1
ATOM 3190 N N . VAL B 1 183 ? 21.219 0.712 -6.289 1 93.44 183 VAL B N 1
ATOM 3191 C CA . VAL B 1 183 ? 20.094 0.023 -5.668 1 93.44 183 VAL B CA 1
ATOM 3192 C C . VAL B 1 183 ? 20.359 -1.481 -5.648 1 93.44 183 VAL B C 1
ATOM 3194 O O . VAL B 1 183 ? 20.062 -2.158 -4.664 1 93.44 183 VAL B O 1
ATOM 3197 N N . ARG B 1 184 ? 20.922 -1.962 -6.738 1 95.12 184 ARG B N 1
ATOM 3198 C CA . ARG B 1 184 ? 21.266 -3.379 -6.797 1 95.12 184 ARG B CA 1
ATOM 3199 C C . ARG B 1 184 ? 22.219 -3.754 -5.668 1 95.12 184 ARG B C 1
ATOM 3201 O O . ARG B 1 184 ? 22.016 -4.758 -4.984 1 95.12 184 ARG B O 1
ATOM 3208 N N . GLU B 1 185 ? 23.219 -2.979 -5.441 1 96.12 185 GLU B N 1
ATOM 3209 C CA . GLU B 1 185 ? 24.188 -3.229 -4.379 1 96.12 185 GLU B CA 1
ATOM 3210 C C . GLU B 1 185 ? 23.531 -3.152 -3.004 1 96.12 185 GLU B C 1
ATOM 3212 O O . GLU B 1 185 ? 23.859 -3.947 -2.115 1 96.12 185 GLU B O 1
ATOM 3217 N N . PHE B 1 186 ? 22.641 -2.258 -2.857 1 96.81 186 PHE B N 1
ATOM 3218 C CA . PHE B 1 186 ? 21.875 -2.115 -1.619 1 96.81 186 PHE B CA 1
ATOM 3219 C C . PHE B 1 186 ? 21.078 -3.383 -1.322 1 96.81 186 PHE B C 1
ATOM 3221 O O . PHE B 1 186 ? 21.109 -3.895 -0.2 1 96.81 186 PHE B O 1
ATOM 3228 N N . LEU B 1 187 ? 20.406 -3.92 -2.299 1 97.69 187 LEU B N 1
ATOM 3229 C CA . LEU B 1 187 ? 19.594 -5.125 -2.172 1 97.69 187 LEU B CA 1
ATOM 3230 C C . LEU B 1 187 ? 20.484 -6.352 -1.945 1 97.69 187 LEU B C 1
ATOM 3232 O O . LEU B 1 187 ? 20.156 -7.199 -1.108 1 97.69 187 LEU B O 1
ATOM 3236 N N . GLU B 1 188 ? 21.625 -6.449 -2.646 1 97 188 GLU B N 1
ATOM 3237 C CA . GLU B 1 188 ? 22.531 -7.582 -2.529 1 97 188 GLU B CA 1
ATOM 3238 C C . GLU B 1 188 ? 23.156 -7.648 -1.134 1 97 188 GLU B C 1
ATOM 3240 O O . GLU B 1 188 ? 23.25 -8.727 -0.547 1 97 188 GLU B O 1
ATOM 3245 N N . ALA B 1 189 ? 23.453 -6.52 -0.592 1 96.94 189 ALA B N 1
ATOM 3246 C CA . ALA B 1 189 ? 24.031 -6.445 0.744 1 96.94 189 ALA B CA 1
ATOM 3247 C C . ALA B 1 189 ? 23.047 -6.941 1.801 1 96.94 189 ALA B C 1
ATOM 3249 O O . ALA B 1 189 ? 23.453 -7.391 2.875 1 96.94 189 ALA B O 1
ATOM 3250 N N . ARG B 1 190 ? 21.844 -6.906 1.482 1 96.56 190 ARG B N 1
ATOM 3251 C CA . ARG B 1 190 ? 20.812 -7.289 2.432 1 96.56 190 ARG B CA 1
ATOM 3252 C C . ARG B 1 190 ? 20.141 -8.602 2.02 1 96.56 190 ARG B C 1
ATOM 3254 O O . ARG B 1 190 ? 19.141 -9 2.598 1 96.56 190 ARG B O 1
ATOM 3261 N N . ARG B 1 191 ? 20.609 -9.242 0.95 1 97.25 191 ARG B N 1
ATOM 3262 C CA . ARG B 1 191 ? 20.266 -10.578 0.489 1 97.25 191 ARG B CA 1
ATOM 3263 C C . ARG B 1 191 ? 18.797 -10.648 0.081 1 97.25 191 ARG B C 1
ATOM 3265 O O . ARG B 1 191 ? 18.109 -11.641 0.366 1 97.25 191 ARG B O 1
ATOM 3272 N N . LEU B 1 192 ? 18.266 -9.531 -0.427 1 98.5 192 LEU B N 1
ATOM 3273 C CA . LEU B 1 192 ? 16.906 -9.531 -0.987 1 98.5 192 LEU B CA 1
ATOM 3274 C C . LEU B 1 192 ? 16.953 -9.625 -2.51 1 98.5 192 LEU B C 1
ATOM 3276 O O . LEU B 1 192 ? 17.547 -8.766 -3.17 1 98.5 192 LEU B O 1
ATOM 3280 N N . ASN B 1 193 ? 16.312 -10.648 -3.076 1 98.5 193 ASN B N 1
ATOM 3281 C CA . ASN B 1 193 ? 16.219 -10.836 -4.52 1 98.5 193 ASN B CA 1
ATOM 3282 C C . ASN B 1 193 ? 14.82 -10.492 -5.043 1 98.5 193 ASN B C 1
ATOM 3284 O O . ASN B 1 193 ? 13.82 -10.945 -4.488 1 98.5 193 ASN B O 1
ATOM 3288 N N . ILE B 1 194 ? 14.773 -9.719 -6.016 1 98.56 194 ILE B N 1
ATOM 3289 C CA . ILE B 1 194 ? 13.531 -9.391 -6.699 1 98.56 194 ILE B CA 1
ATOM 3290 C C . ILE B 1 194 ? 13.445 -10.156 -8.016 1 98.56 194 ILE B C 1
ATOM 3292 O O . ILE B 1 194 ? 14.297 -9.992 -8.891 1 98.56 194 ILE B O 1
ATOM 3296 N N . VAL B 1 195 ? 12.383 -10.891 -8.18 1 98.44 195 VAL B N 1
ATOM 3297 C CA . VAL B 1 195 ? 12.336 -11.75 -9.359 1 98.44 195 VAL B CA 1
ATOM 3298 C C . VAL B 1 195 ? 10.906 -11.812 -9.891 1 98.44 195 VAL B C 1
ATOM 3300 O O . VAL B 1 195 ? 9.953 -11.477 -9.188 1 98.44 195 VAL B O 1
ATOM 3303 N N . LYS B 1 196 ? 10.781 -12.234 -11.094 1 98.25 196 LYS B N 1
ATOM 3304 C CA . LYS B 1 196 ? 9.492 -12.539 -11.711 1 98.25 196 LYS B CA 1
ATOM 3305 C C . LYS B 1 196 ? 8.977 -13.906 -11.266 1 98.25 196 LYS B C 1
ATOM 3307 O O . LYS B 1 196 ? 9.758 -14.75 -10.812 1 98.25 196 LYS B O 1
ATOM 3312 N N . PRO B 1 197 ? 7.684 -14.125 -11.383 1 98.25 197 PRO B N 1
ATOM 3313 C CA . PRO B 1 197 ? 7.117 -15.422 -11 1 98.25 197 PRO B CA 1
ATOM 3314 C C . PRO B 1 197 ? 7.781 -16.594 -11.719 1 98.25 197 PRO B C 1
ATOM 3316 O O . PRO B 1 197 ? 8.055 -17.625 -11.094 1 98.25 197 PRO B O 1
ATOM 3319 N N . LYS B 1 198 ? 8.039 -16.469 -12.992 1 97.12 198 LYS B N 1
ATOM 3320 C CA . LYS B 1 198 ? 8.672 -17.547 -13.742 1 97.12 198 LYS B CA 1
ATOM 3321 C C . LYS B 1 198 ? 10.016 -17.938 -13.133 1 97.12 198 LYS B C 1
ATOM 3323 O O . LYS B 1 198 ? 10.336 -19.125 -13.008 1 97.12 198 LYS B O 1
ATOM 3328 N N . THR B 1 199 ? 10.766 -16.953 -12.836 1 97.75 199 THR B N 1
ATOM 3329 C CA . THR B 1 199 ? 12.07 -17.203 -12.234 1 97.75 199 THR B CA 1
ATOM 3330 C C . THR B 1 199 ? 11.914 -17.922 -10.891 1 97.75 199 THR B C 1
ATOM 3332 O O . THR B 1 199 ? 12.602 -18.922 -10.633 1 97.75 199 THR B O 1
ATOM 3335 N N . MET B 1 200 ? 11.062 -17.453 -10.016 1 98.19 200 MET B N 1
ATOM 3336 C CA . MET B 1 200 ? 10.844 -18.094 -8.719 1 98.19 200 MET B CA 1
ATOM 3337 C C . MET B 1 200 ? 10.352 -19.531 -8.898 1 98.19 200 MET B C 1
ATOM 3339 O O . MET B 1 200 ? 10.781 -20.422 -8.172 1 98.19 200 MET B O 1
ATOM 3343 N N . TYR B 1 201 ? 9.422 -19.672 -9.867 1 97.19 201 TYR B N 1
ATOM 3344 C CA . TYR B 1 201 ? 8.93 -21 -10.195 1 97.19 201 TYR B CA 1
ATOM 3345 C C . TYR B 1 201 ? 10.078 -21.953 -10.516 1 97.19 201 TYR B C 1
ATOM 3347 O O . TYR B 1 201 ? 10.125 -23.078 -10 1 97.19 201 TYR B O 1
ATOM 3355 N N . ASN B 1 202 ? 10.945 -21.531 -11.297 1 96.88 202 ASN B N 1
ATOM 3356 C CA . ASN B 1 202 ? 12.094 -22.359 -11.688 1 96.88 202 ASN B CA 1
ATOM 3357 C C . ASN B 1 202 ? 13 -22.656 -10.5 1 96.88 202 ASN B C 1
ATOM 3359 O O . ASN B 1 202 ? 13.531 -23.75 -10.375 1 96.88 202 ASN B O 1
ATOM 3363 N N . ILE B 1 203 ? 13.25 -21.703 -9.672 1 96.88 203 ILE B N 1
ATOM 3364 C CA . ILE B 1 203 ? 14.055 -21.906 -8.477 1 96.88 203 ILE B CA 1
ATOM 3365 C C . ILE B 1 203 ? 13.406 -22.969 -7.586 1 96.88 203 ILE B C 1
ATOM 3367 O O . ILE B 1 203 ? 14.086 -23.891 -7.109 1 96.88 203 ILE B O 1
ATOM 3371 N N . LEU B 1 204 ? 12.086 -22.891 -7.41 1 96.19 204 LEU B N 1
ATOM 3372 C CA . LEU B 1 204 ? 11.367 -23.828 -6.543 1 96.19 204 LEU B CA 1
ATOM 3373 C C . LEU B 1 204 ? 11.438 -25.25 -7.094 1 96.19 204 LEU B C 1
ATOM 3375 O O . LEU B 1 204 ? 11.531 -26.203 -6.328 1 96.19 204 LEU B O 1
ATOM 3379 N N . ARG B 1 205 ? 11.383 -25.359 -8.367 1 93.62 205 ARG B N 1
ATOM 3380 C CA . ARG B 1 205 ? 11.406 -26.688 -8.984 1 93.62 205 ARG B CA 1
ATOM 3381 C C . ARG B 1 205 ? 12.766 -27.359 -8.805 1 93.62 205 ARG B C 1
ATOM 3383 O O . ARG B 1 205 ? 12.883 -28.578 -8.898 1 93.62 205 ARG B O 1
ATOM 3390 N N . LYS B 1 206 ? 13.648 -26.578 -8.562 1 91.94 206 LYS B N 1
ATOM 3391 C CA . LYS B 1 206 ? 14.992 -27.125 -8.414 1 91.94 206 LYS B CA 1
ATOM 3392 C C . LYS B 1 206 ? 15.312 -27.406 -6.945 1 91.94 206 LYS B C 1
ATOM 3394 O O . LYS B 1 206 ? 16.359 -27.969 -6.629 1 91.94 206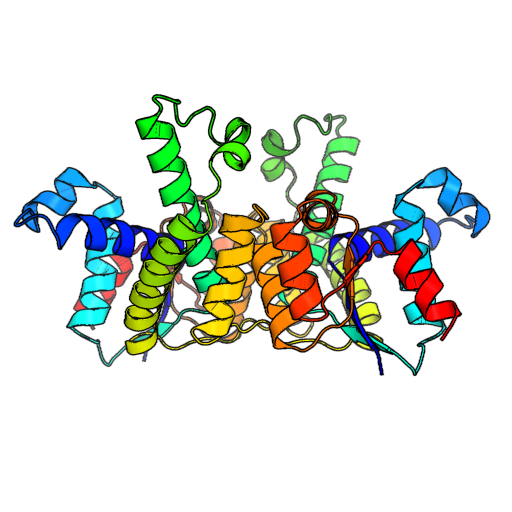 LYS B O 1
ATOM 3399 N N . LEU B 1 207 ? 14.602 -26.922 -6.133 1 86 207 LEU B N 1
ATOM 3400 C CA . LEU B 1 207 ? 14.773 -27.203 -4.715 1 86 207 LEU B CA 1
ATOM 3401 C C . LEU B 1 207 ? 14.289 -28.594 -4.367 1 86 207 LEU B C 1
ATOM 3403 O O . LEU B 1 207 ? 14.859 -29.266 -3.502 1 86 207 LEU B O 1
#

Foldseek 3Di:
DAEEEEALLLLLLQLVLVVVVVVPVDDLVCLCVPPPPSSLSNVLVVCCLVVVQPVYAYEYEPLSLVVNLVSLQLVQQVVQCVVVVHDCVCCVVCVVVSGDDPVVVVVSVVSSCVSVVSCVVRHDYADQDADDDQLVVQLVCCVPVLVDDNSVSSVVSSCLVVVHQEYEDPDPSVVCLCVDDVSVVVCVVSNYYYYYSNVVSVVSVVD/DAEEEEALLLLLLQLVLVVVPVPPPDPPPCCCVVVPPSVLSNVLVVCCLVVVQPVYAYEYEPLSLVVNLVSLQL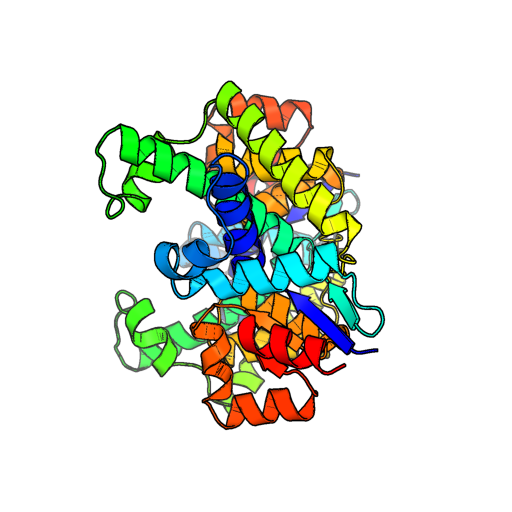VQLVVQCVVVVHDCVCCVVCVVVSGDDPVVVVVSVVSSCVSVVSCVVRHDYAYQDADDDQLVVQLVCCVPVLVDDNSVSSVVSSCLVVVHQEYEDPDPSVVCLCVDPVSVVVCVVSNYYYDYSNVVSVVSVVD

pLDDT: mean 92.91, std 9.69, range [45.44, 98.88]

Secondary structure (DSSP, 8-state):
-EEEEE-HHHHHHHHHHHHHHTTS---THHHHHHHGGGHHHHHHHHHHHHH--TTEEEEEEHHHHHHHHHHHHHHHHHHHHHHTT--GGGHHHHGGGG---HHHHHHHHHHHHHHHHHHHHHSEEEP----HHHHHHHHHHHHHTT---HHHHHHHHHHHHTT-SEEE---HHHHGGGGSHHHHHHHHHTT-EEE-HHHHHHHHHH-/-EEEEE-HHHHHHHHHHHHHHSSSS--SHHHHHHHGGGHHHHHHHHHHHHH--TTEEEEEEHHHHHHHHHHHHHHHHHHHHHHTT--GGGHHHHGGGG---HHHHHHHHHHHHHHHHHHHHHSEEEP----HHHHHHHHHHHHHTT---HHHHHHHHHHHHTT-SEEE---HHHHGGGGSHHHHHHHHHTT-EEE-HHHHHHHHHH-

Solvent-accessible surface area (backbone atoms only — not comparable to full-atom values): 21833 Å² total; per-residue (Å²): 119,47,32,35,38,54,36,34,68,29,54,42,44,21,50,57,50,47,65,54,32,76,71,39,93,65,61,82,79,50,40,42,73,71,47,45,80,47,31,34,24,31,54,32,53,51,47,46,67,74,63,53,60,85,61,44,47,42,30,38,33,36,67,37,50,43,46,36,44,41,52,55,44,48,49,51,31,51,51,55,34,46,76,71,69,46,62,73,90,45,40,83,80,45,45,75,79,43,44,48,50,76,70,52,42,54,55,50,45,51,50,45,52,51,53,50,50,60,45,58,73,68,31,43,76,44,79,66,72,62,65,64,70,67,37,50,46,42,28,42,43,28,36,31,68,53,61,45,54,56,70,58,15,45,50,53,28,41,34,58,74,69,64,28,37,33,42,31,36,76,53,61,73,64,58,48,38,59,73,37,65,73,52,30,53,55,32,59,76,64,53,44,42,74,40,40,36,55,57,52,41,53,53,58,74,70,104,120,47,34,33,35,53,35,35,67,28,54,44,43,22,50,57,50,48,67,56,42,75,72,42,92,72,47,77,83,41,36,45,71,70,46,45,79,47,31,35,24,32,53,32,53,49,45,46,68,74,62,54,58,84,60,45,46,41,30,39,34,33,67,36,51,44,47,35,42,41,51,55,44,49,48,50,31,51,53,55,35,45,76,72,68,45,62,72,90,44,39,84,80,45,45,76,81,45,45,47,50,75,71,52,42,53,55,50,46,54,50,46,52,52,53,50,49,60,46,59,74,67,31,43,77,45,79,64,73,62,65,63,69,67,37,50,45,42,27,40,42,29,34,32,69,54,62,46,54,55,70,57,15,46,51,54,27,40,34,59,75,70,63,28,38,33,41,31,37,74,53,62,73,65,59,49,37,58,72,37,66,73,52,31,52,57,32,56,78,64,53,44,41,73,41,40,36,55,58,51,40,54,54,59,73,69,106

Nearest PDB structures (foldseek):
  1gy8-assembly2_D  TM=2.983E-01  e=6.296E-01  Trypanosoma brucei
  4mq6-assembly1_B  TM=3.275E-01  e=2.118E+00  Mycobacterium tuberculosis
  2cnb-assembly1_A  TM=2.834E-01  e=1.440E+00  Trypanosoma brucei
  1o9h-assembly1_A  TM=3.227E-01  e=4.104E+00  Streptomyces viridochromogenes
  2a88-assembly1_A-2  TM=3.150E-01  e=4.843E+00  Mycobacterium tuberculosis

Sequence (414 aa):
MIHVLVDTNVLAQWYIIKSTVEGAEFFEKNIKEAYGRRAQSYEFVEYIIRKRPNKAKFYVNSVILSELMNVLVEDFVYNSMWMDGISPVYFQRYYNKYLPSERDLEDIISEVLEATSIIEAVFEKLGCEIEGPADYYNVTYFLGRGGVKTQDAHLLAIALKSGIDFFVTMDSGILNLTKRKDVREFLEARRLNIVKPKTMYNILRKLMIHVLVDTNVLAQWYIIKSTVEGAEFFEKNIKEAYGRRAQSYEFVEYIIRKRPNKAKFYVNSVILSELMNVLVEDFVYNSMWMDGISPVYFQRYYNKYLPSERDLEDIISEVLEATSIIEAVFEKLGCEIEGPADYYNVTYFLGRGGVKTQDAHLLAIALKSGIDFFVTMDSGILNLTKRKDVREFLEARRLNIVKPKTMYNILRKL

Radius of gyration: 22.12 Å; Cα contacts (8 Å, |Δi|>4): 589; chains: 2; bounding box: 51×63×54 Å

Organism: NCBI:txid2598455

InterPro domains:
  IPR029060 PIN-like domain superfamily [SSF88723] (4-181)